Protein 6THO (pdb70)

Foldseek 3Di:
DPDPCPDDDAADWDFCPDPVNVVLQVQFLQFQQQVQLVVLAAAQPAPQRQLLNQLQSFCVSLVPDADDDVVDPPDGGDDSVCLCVQVQLVVLPNPVRSRPHNDAQVNSQSNNCSSVWDKDGDQLVNDDLVCVLVVQSVQSNDGQKWKKFWFFVVLNPDDGGIGIFTWRGARVVQQWIWTCGSNVVGGGIITGHSVSSSVGQQDADPVVRTGTTMMMIGGD/DLPADDFDVLWDFCPDPVNVVLQVQFPQFQQVVQLVVLAAAQPAPLRQLVNQLQSFCVSLVQDADDDPVDPPDGGDDSVCLCVDDQLCVLPHPVCSRPPNDAQVSSQSNSCSSPWDKDGDQLVNDDLVCVLVVQSVQSNDGQKWKKWWFFVVLQPDDTGIGIFTWGGARVVQQWIWTCGSNSRHGGIITHHSVSRSVRQQDQDPVVSTGTGMMMIGGPD

Sequence (439 aa):
GPHMQTLTLSPNLIGFFFNNNSSSNEEGEEKLLLLTSRRSREEDFFPLSMMQFVTQVVNQAYYCGVASIIIMVLNSLGINNAPEETTAQQYSPYRRVVFTQDNFFSSNEKTTKKAVIAPEEEVVARRQQGMTLDELGRLIASYGVKKVVKVNNHASDTNIEDFRKQVAENLKQDGNFVIVNYLRRKKKEIGQERRGGHISPLAAYNEQQTDRFLIMMDVSRYKKYPPVWVVKKTTTDLWKKKAMNTVDSVSQQKTRGFVVFVSKTHMMMQQTTLTLSSPNLIGFFNNSNNNEEGEKKLLLTSRSREEDFFPPLSMQFVVTQVVNQQQAYYCGVASIIIMVLNSLGIINAPEETTAAQQYYSSPYYRVFTQDNFFFFSSNNEKKTKAVIAPPEVVAARRQQGMTLDELGRRLIASYGVKVKVNHASSDTNIEEDFRKKQVAENLKQDDGNFVIVNYLRRKEIGQEERRGGHISPLAAYNEQTDRFLIMDVSRYKKYYPPVWVVKKKTTDLWKKAMNNTVDSSVSQQKTRGFVVFVSKTQ

Solvent-accessible surface area: 18349 Å² total; per-residue (Å²): 119,111,140,143,100,136,144,98,149,100,43,75,46,30,22,1,53,50,125,63,0,20,106,4,2,39,70,0,151,0,25,54,0,0,3,16,0,3,6,8,1,26,31,3,73,24,94,19,19,14,1,0,0,0,0,5,0,1,0,9,3,7,18,19,120,10,23,106,25,99,99,18,57,102,34,108,13,3,32,20,142,19,0,10,69,35,119,143,0,75,80,26,14,25,31,112,38,0,45,167,90,12,18,9,4,42,31,0,2,127,0,1,46,20,47,59,10,136,44,123,48,13,13,1,76,114,38,60,33,108,47,0,66,136,60,0,11,94,8,0,103,74,104,42,27,4,0,0,0,6,1,35,10,118,35,0,52,10,103,159,35,44,8,3,0,0,0,0,0,17,1,76,166,45,39,14,0,0,0,4,1,0,5,26,22,61,42,52,3,7,0,0,77,0,70,15,0,33,113,0,0,73,28,102,18,99,90,33,154,93,17,20,0,0,0,31,1,32,116,104,98,18,163,20,67,132,33,30,131,47,9,21,5,2,54,43,110,90,0,24,127,10,4,42,86,2,168,0,48,56,2,0,3,17,0,3,27,26,0,26,33,4,56,28,96,16,19,14,0,0,0,0,0,5,0,1,0,28,26,16,61,30,149,15,19,117,21,95,96,18,73,113,71,124,23,3,32,17,141,10,0,17,74,50,127,136,0,75,89,30,18,38,31,128,73,0,38,199,156,15,18,12,4,38,38,0,2,123,0,0,46,13,43,46,11,119,36,125,51,14,16,1,74,118,39,68,44,116,50,0,58,142,74,0,11,101,9,0,103,73,131,42,29,3,0,0,0,6,1,33,13,128,59,0,43,6,70,155,37,44,5,3,0,0,0,0,0,17,0,45,173,45,41,28,0,0,0,4,1,0,1,13,6,17,10,2,3,0,0,0,87,0,70,20,0,37,112,0,0,71,24,88,19,92,120,39,138,102,19,21,0,0,0,32,1,27,97,89,124

Organism: Nostoc sp. (strain PCC 7120 / SAG 25.82 / UTEX 2576) (NCBI:txid103690)

Nearest PDB structures (foldseek):
  6tjl-assembly1_B  TM=9.715E-01  e=7.873E-43  Nostoc sp. PCC 7120 = FACHB-418
  2bu3-assembly2_B  TM=1.000E+00  e=2.363E-41  Anabaena sp.
  2btw-assembly1_A  TM=9.848E-01  e=1.015E-40  Nostoc sp. PCC 7120 = FACHB-418
  2btw-assembly2_B  TM=9.851E-01  e=2.105E-40  Nostoc sp. PCC 7120 = FACHB-418
  2bu3-assembly1_A  TM=9.839E-01  e=5.296E-38  Anabaena sp.

Structure (mmCIF, N/CA/C/O backbone):
data_6THO
#
_entry.id   6THO
#
_cell.length_a   49.283
_cell.length_b   57.956
_cell.length_c   139.470
_cell.angle_alpha   90.000
_cell.angle_beta   90.000
_cell.angle_gamma   90.000
#
_symmetry.space_group_name_H-M   'P 21 21 21'
#
loop_
_entity.id
_entity.type
_entity.pdbx_description
1 polymer 'Alr0975 protein'
2 non-polymer 'OXIDIZED GLUTATHIONE DISULFIDE'
3 non-polymer 'CALCIUM ION'
4 water water
#
loop_
_atom_site.group_PDB
_atom_site.id
_atom_site.type_symbol
_atom_site.label_atom_id
_atom_site.label_alt_id
_atom_site.label_comp_id
_atom_site.label_asym_id
_atom_site.label_entity_id
_atom_site.label_seq_id
_atom_site.pdbx_PDB_ins_code
_atom_site.Cartn_x
_atom_site.Cartn_y
_atom_site.Cartn_z
_atom_site.occupancy
_atom_site.B_iso_or_equiv
_atom_site.auth_seq_id
_atom_site.auth_comp_id
_atom_site.auth_asym_id
_atom_site.auth_atom_id
_atom_site.pdbx_PDB_model_num
ATOM 1 N N . GLY A 1 1 ? -7.81101 3.43993 61.72984 1.000 46.75949 -2 GLY A N 1
ATOM 2 C CA . GLY A 1 1 ? -6.57095 2.85799 61.13147 1.000 43.86096 -2 GLY A CA 1
ATOM 3 C C . GLY A 1 1 ? -5.64274 2.23954 62.15822 1.000 40.30281 -2 GLY A C 1
ATOM 4 O O . GLY A 1 1 ? -5.65618 2.63235 63.32444 1.000 41.59058 -2 GLY A O 1
ATOM 10 N N . PRO A 1 2 ? -4.82401 1.26331 61.73248 1.000 34.89541 -1 PRO A N 1
ATOM 11 C CA . PRO A 1 2 ? -4.77769 0.73530 60.36016 1.000 31.01561 -1 PRO A CA 1
ATOM 12 C C . PRO A 1 2 ? -5.98794 -0.12313 59.97898 1.000 27.10980 -1 PRO A C 1
ATOM 13 O O . PRO A 1 2 ? -6.63618 -0.73159 60.82903 1.000 27.74107 -1 PRO A O 1
ATOM 24 N N . HIS A 1 3 ? -6.29743 -0.11924 58.68598 1.000 22.71555 0 HIS A N 1
ATOM 25 C CA . HIS A 1 3 ? -7.39307 -0.91368 58.14321 1.000 19.00978 0 HIS A CA 1
ATOM 26 C C . HIS A 1 3 ? -7.19239 -2.38728 58.48386 1.000 17.81750 0 HIS A C 1
ATOM 27 O O . HIS A 1 3 ? -6.13222 -2.96732 58.21014 1.000 16.95625 0 HIS A O 1
ATOM 41 N N . MET A 1 4 ? -8.21531 -2.98513 59.10713 1.000 17.71902 1 MET A N 1
ATOM 42 C CA . MET A 1 4 ? -8.16365 -4.37651 59.54763 1.000 17.56230 1 MET A CA 1
ATOM 43 C C . MET A 1 4 ? -8.66663 -5.35895 58.49281 1.000 17.02302 1 MET A C 1
ATOM 44 O O . MET A 1 4 ? -8.52383 -6.57569 58.67685 1.000 16.91691 1 MET A O 1
ATOM 58 N N . GLN A 1 5 ? -9.25306 -4.86707 57.40345 1.000 14.55331 2 GLN A N 1
ATOM 59 C CA . GLN A 1 5 ? -9.58561 -5.69357 56.23993 1.000 14.06667 2 GLN A CA 1
ATOM 60 C C . GLN A 1 5 ? -10.41728 -6.92342 56.60835 1.000 12.04846 2 GLN A C 1
ATOM 61 O O . GLN A 1 5 ? -10.10520 -8.04976 56.21633 1.000 13.19476 2 GLN A O 1
ATOM 75 N N . THR A 1 6 ? -11.50752 -6.70435 57.34176 1.000 12.53584 3 THR A N 1
ATOM 76 C CA . THR A 1 6 ? -12.25531 -7.84158 57.86671 1.000 12.81142 3 THR A CA 1
ATOM 77 C C . THR A 1 6 ? -12.86763 -8.67589 56.74107 1.000 12.03382 3 THR A C 1
ATOM 78 O O . THR A 1 6 ? -12.79123 -9.91660 56.75353 1.000 12.54527 3 THR A O 1
ATOM 89 N N . LEU A 1 7 ? -13.49798 -8.01774 55.76964 1.000 12.42475 4 LEU A N 1
ATOM 90 C CA . LEU A 1 7 ? -14.07292 -8.68768 54.60751 1.000 13.19296 4 LEU A CA 1
ATOM 91 C C . LEU A 1 7 ? -13.13876 -8.49490 53.42000 1.000 13.85551 4 LEU A C 1
ATOM 92 O O . LEU A 1 7 ? -12.86543 -7.35496 53.02736 1.000 14.86239 4 LEU A O 1
ATOM 108 N N . THR A 1 8 ? -12.65531 -9.59932 52.84731 1.000 13.60093 5 THR A N 1
ATOM 109 C CA . THR A 1 8 ? -11.84440 -9.57680 51.63419 1.000 15.98444 5 THR A CA 1
ATOM 110 C C . THR A 1 8 ? -12.46832 -10.54956 50.64912 1.000 18.02775 5 THR A C 1
ATOM 111 O O . THR A 1 8 ? -13.07463 -11.55002 51.04820 1.000 20.37962 5 THR A O 1
ATOM 122 N N . LEU A 1 9 ? -12.34590 -10.23046 49.36369 1.000 16.44692 6 LEU A N 1
ATOM 123 C CA . LEU A 1 9 ? -13.01336 -10.99002 48.31979 1.000 18.28411 6 LEU A CA 1
ATOM 124 C C . LEU A 1 9 ? -12.01633 -11.39745 47.25057 1.000 20.22452 6 LEU A C 1
ATOM 125 O O . LEU A 1 9 ? -11.02390 -10.70739 47.00836 1.000 21.06292 6 LEU A O 1
ATOM 141 N N . SER A 1 10 ? -12.29261 -12.52543 46.60400 1.000 22.24825 7 SER A N 1
ATOM 142 C CA . SER A 1 10 ? -11.51681 -12.92000 45.44003 1.000 24.75222 7 SER A CA 1
ATOM 143 C C . SER A 1 10 ? -12.44192 -13.10188 44.24393 1.000 23.68419 7 SER A C 1
ATOM 144 O O . SER A 1 10 ? -13.57422 -13.57224 44.40226 1.000 22.90552 7 SER A O 1
ATOM 152 N N . PRO A 1 11 ? -11.99002 -12.74432 43.04310 1.000 22.92983 8 PRO A N 1
ATOM 153 C CA . PRO A 1 11 ? -12.88284 -12.78674 41.87722 1.000 23.03999 8 PRO A CA 1
ATOM 154 C C . PRO A 1 11 ? -13.32991 -14.20373 41.55150 1.000 22.57075 8 PRO A C 1
ATOM 155 O O . PRO A 1 11 ? -12.56394 -15.16258 41.68335 1.000 23.33468 8 PRO A O 1
ATOM 166 N N . ASN A 1 12 ? -14.58014 -14.32216 41.10275 1.000 20.38237 9 ASN A N 1
ATOM 167 C CA . ASN A 1 12 ? -15.16820 -15.59773 40.71774 1.000 20.48285 9 ASN A CA 1
ATOM 168 C C . ASN A 1 12 ? -15.43599 -15.60925 39.21653 1.000 16.69856 9 ASN A C 1
ATOM 169 O O . ASN A 1 12 ? -16.23516 -14.80666 38.71688 1.000 16.20369 9 ASN A O 1
ATOM 180 N N . LEU A 1 13 ? -14.78714 -16.52977 38.50639 1.000 13.73478 10 LEU A N 1
ATOM 181 C CA . LEU A 1 13 ? -14.95059 -16.68684 37.06794 1.000 12.62242 10 LEU A CA 1
ATOM 182 C C . LEU A 1 13 ? -15.77983 -17.93016 36.78119 1.000 13.38964 10 LEU A C 1
ATOM 183 O O . LEU A 1 13 ? -15.71858 -18.90450 37.52536 1.000 16.99566 10 LEU A O 1
ATOM 199 N N . ILE A 1 14 ? -16.54056 -17.90293 35.68885 1.000 11.55550 11 ILE A N 1
ATOM 200 C CA . ILE A 1 14 ? -17.30301 -19.05891 35.21866 1.000 10.58531 11 ILE A CA 1
ATOM 201 C C . ILE A 1 14 ? -16.75058 -19.45609 33.85486 1.000 10.16436 11 ILE A C 1
ATOM 202 O O . ILE A 1 14 ? -16.74969 -18.65641 32.91373 1.000 10.31452 11 ILE A O 1
ATOM 218 N N . GLY A 1 15 ? -16.28686 -20.68950 33.73575 1.000 11.32779 12 GLY A N 1
ATOM 219 C CA . GLY A 1 15 ? -15.71245 -21.12276 32.48148 1.000 11.54862 12 GLY A CA 1
ATOM 220 C C . GLY A 1 15 ? -16.76531 -21.31207 31.40414 1.000 10.74548 12 GLY A C 1
ATOM 221 O O . GLY A 1 15 ? -17.87693 -21.76737 31.65393 1.000 11.57333 12 GLY A O 1
ATOM 225 N N A PHE A 1 16 ? -16.35955 -21.05698 30.15280 0.372 8.68276 13 PHE A N 1
ATOM 226 N N B PHE A 1 16 ? -16.42877 -20.85737 30.19874 0.250 10.89874 13 PHE A N 1
ATOM 227 N N C PHE A 1 16 ? -16.37390 -20.99368 30.17245 0.378 10.37549 13 PHE A N 1
ATOM 228 C CA A PHE A 1 16 ? -17.26842 -21.07193 28.99618 0.372 7.57434 13 PHE A CA 1
ATOM 229 C CA B PHE A 1 16 ? -17.14228 -21.33736 29.02654 0.250 12.11582 13 PHE A CA 1
ATOM 230 C CA C PHE A 1 16 ? -17.27652 -21.14925 29.03663 0.378 11.05658 13 PHE A CA 1
ATOM 231 C C A PHE A 1 16 ? -17.83911 -22.45436 28.69114 0.372 7.00183 13 PHE A C 1
ATOM 232 C C B PHE A 1 16 ? -17.19049 -22.85263 29.05939 0.250 12.86252 13 PHE A C 1
ATOM 233 C C C PHE A 1 16 ? -17.71493 -22.59752 28.85712 0.378 12.30643 13 PHE A C 1
ATOM 234 O O A PHE A 1 16 ? -18.96265 -22.54847 28.18558 0.372 7.65780 13 PHE A O 1
ATOM 235 O O B PHE A 1 16 ? -18.13233 -23.46248 28.54448 0.250 12.37258 13 PHE A O 1
ATOM 236 O O C PHE A 1 16 ? -18.86797 -22.85876 28.49760 0.378 12.73457 13 PHE A O 1
ATOM 285 N N A ASN A 1 17 ? -17.10431 -23.52235 28.99276 0.372 6.78717 14 ASN A N 1
ATOM 286 N N B ASN A 1 17 ? -16.20537 -23.46351 29.71770 0.250 13.44920 14 ASN A N 1
ATOM 287 N N C ASN A 1 17 ? -16.81429 -23.55051 29.10305 0.378 13.29816 14 ASN A N 1
ATOM 288 C CA A ASN A 1 17 ? -17.53780 -24.88700 28.73872 0.372 7.92377 14 ASN A CA 1
ATOM 289 C CA B ASN A 1 17 ? -16.05807 -24.90345 29.81529 0.250 14.20985 14 ASN A CA 1
ATOM 290 C CA C ASN A 1 17 ? -17.09880 -24.96928 28.93182 0.378 12.87222 14 ASN A CA 1
ATOM 291 C C A ASN A 1 17 ? -18.16358 -25.55895 29.95315 0.372 8.09119 14 ASN A C 1
ATOM 292 C C B ASN A 1 17 ? -16.93831 -25.53984 30.87931 0.250 15.12541 14 ASN A C 1
ATOM 293 C C C ASN A 1 17 ? -17.69709 -25.61432 30.18041 0.378 12.70225 14 ASN A C 1
ATOM 294 O O A ASN A 1 17 ? -18.62375 -26.69845 29.83314 0.372 8.88470 14 ASN A O 1
ATOM 295 O O B ASN A 1 17 ? -16.52180 -26.51942 31.50371 0.250 16.62782 14 ASN A O 1
ATOM 296 O O C ASN A 1 17 ? -17.61717 -26.83835 30.32782 0.378 14.40209 14 ASN A O 1
ATOM 327 N N A SER A 1 18 ? -18.20272 -24.89994 31.10955 0.372 10.07477 15 SER A N 1
ATOM 328 N N B SER A 1 18 ? -18.14109 -25.01660 31.10528 0.250 14.37080 15 SER A N 1
ATOM 329 N N C SER A 1 18 ? -18.26112 -24.82852 31.08975 0.378 12.99284 15 SER A N 1
ATOM 330 C CA A SER A 1 18 ? -18.98191 -25.44008 32.21426 0.372 11.62531 15 SER A CA 1
ATOM 331 C CA B SER A 1 18 ? -18.96993 -25.53940 32.18446 0.250 14.20449 15 SER A CA 1
ATOM 332 C CA C SER A 1 18 ? -19.01822 -25.35973 32.21310 0.378 12.95842 15 SER A CA 1
ATOM 333 C C A SER A 1 18 ? -20.47366 -25.34649 31.89641 0.372 11.98157 15 SER A C 1
ATOM 334 C C B SER A 1 18 ? -20.45002 -25.39691 31.85890 0.250 13.70423 15 SER A C 1
ATOM 335 C C C SER A 1 18 ? -20.49973 -25.36373 31.86316 0.378 12.84449 15 SER A C 1
ATOM 336 O O A SER A 1 18 ? -20.90757 -24.55215 31.06150 0.372 12.38432 15 SER A O 1
ATOM 337 O O B SER A 1 18 ? -20.84557 -24.61718 30.99169 0.250 13.89954 15 SER A O 1
ATOM 338 O O C SER A 1 18 ? -20.94747 -24.64772 30.96747 0.378 13.42535 15 SER A O 1
ATOM 360 N N . ASN A 1 19 ? -21.26829 -26.16670 32.58662 1.000 14.02580 16 ASN A N 1
ATOM 361 C CA . ASN A 1 19 ? -22.71062 -26.11741 32.37955 1.000 15.64293 16 ASN A CA 1
ATOM 362 C C . ASN A 1 19 ? -23.25670 -24.70965 32.58574 1.000 13.85982 16 ASN A C 1
ATOM 363 O O . ASN A 1 19 ? -24.05875 -24.21777 31.78296 1.000 15.20575 16 ASN A O 1
ATOM 374 N N . GLU A 1 20 ? -22.82212 -24.03565 33.64618 1.000 13.54057 17 GLU A N 1
ATOM 375 C CA A GLU A 1 20 ? -23.27667 -22.66670 33.86748 0.612 13.69022 17 GLU A CA 1
ATOM 376 C CA B GLU A 1 20 ? -23.27182 -22.66644 33.87044 0.388 14.16972 17 GLU A CA 1
ATOM 377 C C . GLU A 1 20 ? -22.79370 -21.74346 32.75667 1.000 12.72781 17 GLU A C 1
ATOM 378 O O . GLU A 1 20 ? -23.54886 -20.88529 32.28207 1.000 12.99410 17 GLU A O 1
ATOM 401 N N . GLY A 1 21 ? -21.53449 -21.90026 32.33065 1.000 12.39160 18 GLY A N 1
ATOM 402 C CA . GLY A 1 21 ? -20.99392 -21.03401 31.29283 1.000 13.69475 18 GLY A CA 1
ATOM 403 C C . GLY A 1 21 ? -21.72117 -21.19012 29.97111 1.000 15.25525 18 GLY A C 1
ATOM 404 O O . GLY A 1 21 ? -21.92898 -20.21394 29.24552 1.000 16.22619 18 GLY A O 1
ATOM 408 N N . GLU A 1 22 ? -22.09459 -22.42118 29.62702 1.000 17.12652 19 GLU A N 1
ATOM 409 C CA A GLU A 1 22 ? -22.91630 -22.63804 28.44153 0.706 19.38769 19 GLU A CA 1
ATOM 410 C CA B GLU A 1 22 ? -22.91740 -22.64186 28.44223 0.294 22.00766 19 GLU A CA 1
ATOM 411 C C . GLU A 1 22 ? -24.24703 -21.90981 28.57162 1.000 19.45679 19 GLU A C 1
ATOM 412 O O . GLU A 1 22 ? -24.68419 -21.22097 27.64153 1.000 20.34357 19 GLU A O 1
ATOM 433 N N . LYS A 1 23 ? -24.89491 -22.03591 29.73910 1.000 17.24317 20 LYS A N 1
ATOM 434 C CA . LYS A 1 23 ? -26.17392 -21.37142 29.98087 1.000 16.51053 20 LYS A CA 1
ATOM 435 C C . LYS A 1 23 ? -26.04593 -19.85473 29.85498 1.000 14.06418 20 LYS A C 1
ATOM 436 O O . LYS A 1 23 ? -26.95027 -19.18813 29.34527 1.000 14.44648 20 LYS A O 1
ATOM 455 N N . LEU A 1 24 ? -24.92604 -19.28241 30.29949 1.000 11.56866 21 LEU A N 1
ATOM 456 C CA . LEU A 1 24 ? -24.77456 -17.83273 30.19857 1.000 10.92197 21 LEU A CA 1
ATOM 457 C C . LEU A 1 24 ? -24.75561 -17.35974 28.74434 1.000 9.77867 21 LEU A C 1
ATOM 458 O O . LEU A 1 24 ? -25.22461 -16.25121 28.44431 1.000 10.53531 21 LEU A O 1
ATOM 474 N N . LEU A 1 25 ? -24.21560 -18.16581 27.81724 1.000 9.65005 22 LEU A N 1
ATOM 475 C CA . LEU A 1 25 ? -24.27439 -17.77973 26.41080 1.000 10.11700 22 LEU A CA 1
ATOM 476 C C . LEU A 1 25 ? -25.70776 -17.85409 25.90756 1.000 11.00713 22 LEU A C 1
ATOM 477 O O . LEU A 1 25 ? -26.16708 -16.96353 25.18210 1.000 11.17557 22 LEU A O 1
ATOM 493 N N . LEU A 1 26 ? -26.42920 -18.91747 26.29703 1.000 12.36976 23 LEU A N 1
ATOM 494 C CA A LEU A 1 26 ? -27.78197 -19.16329 25.80463 0.498 14.06347 23 LEU A CA 1
ATOM 495 C CA B LEU A 1 26 ? -27.77120 -19.14108 25.76520 0.502 13.88748 23 LEU A CA 1
ATOM 496 C C . LEU A 1 26 ? -28.78282 -18.14592 26.33301 1.000 13.77957 23 LEU A C 1
ATOM 497 O O . LEU A 1 26 ? -29.79340 -17.86450 25.67270 1.000 15.78848 23 LEU A O 1
ATOM 528 N N . THR A 1 27 ? -28.54154 -17.60793 27.52921 1.000 13.13668 24 THR A N 1
ATOM 529 C CA . THR A 1 27 ? -29.44204 -16.62785 28.12056 1.000 13.92826 24 THR A CA 1
ATOM 530 C C . THR A 1 27 ? -28.98265 -15.19159 27.90107 1.000 13.68260 24 THR A C 1
ATOM 531 O O . THR A 1 27 ? -29.67296 -14.26489 28.33460 1.000 15.20569 24 THR A O 1
ATOM 542 N N . SER A 1 28 ? -27.84926 -14.98782 27.23217 1.000 12.21726 25 SER A N 1
ATOM 543 C CA . SER A 1 28 ? -27.40128 -13.64846 26.87289 1.000 10.61694 25 SER A CA 1
ATOM 544 C C . SER A 1 28 ? -28.24956 -13.09374 25.73884 1.000 12.28621 25 SER A C 1
ATOM 545 O O . SER A 1 28 ? -28.59702 -13.81282 24.80410 1.000 13.68897 25 SER A O 1
ATOM 553 N N A ARG A 1 29 ? -28.57083 -11.80941 25.79124 0.575 12.39675 26 ARG A N 1
ATOM 554 N N B ARG A 1 29 ? -28.56094 -11.79386 25.83399 0.425 12.25108 26 ARG A N 1
ATOM 555 C CA A ARG A 1 29 ? -29.16784 -11.15964 24.62875 0.575 13.62059 26 ARG A CA 1
ATOM 556 C CA B ARG A 1 29 ? -29.20921 -11.02779 24.77606 0.425 13.29051 26 ARG A CA 1
ATOM 557 C C A ARG A 1 29 ? -28.24964 -10.05954 24.10404 0.575 11.46104 26 ARG A C 1
ATOM 558 C C B ARG A 1 29 ? -28.23092 -10.10621 24.05219 0.425 11.64726 26 ARG A C 1
ATOM 559 O O A ARG A 1 29 ? -28.69263 -9.09066 23.48048 0.575 11.52040 26 ARG A O 1
ATOM 560 O O B ARG A 1 29 ? -28.64401 -9.29990 23.21181 0.425 11.87126 26 ARG A O 1
ATOM 601 N N . SER A 1 30 ? -26.93645 -10.23191 24.34144 1.000 10.35790 27 SER A N 1
ATOM 602 C CA . SER A 1 30 ? -25.88437 -9.34496 23.84229 1.000 10.52711 27 SER A CA 1
ATOM 603 C C . SER A 1 30 ? -24.73135 -10.25480 23.41428 1.000 9.51608 27 SER A C 1
ATOM 604 O O . SER A 1 30 ? -23.69114 -10.35344 24.06404 1.000 9.34374 27 SER A O 1
ATOM 612 N N . ARG A 1 31 ? -24.91001 -10.94038 22.27347 1.000 9.25646 28 ARG A N 1
ATOM 613 C CA . ARG A 1 31 ? -23.99797 -12.01606 21.89340 1.000 8.93730 28 ARG A CA 1
ATOM 614 C C . ARG A 1 31 ? -23.79978 -12.10695 20.38628 1.000 9.45402 28 ARG A C 1
ATOM 615 O O . ARG A 1 31 ? -23.31684 -13.13588 19.90152 1.000 9.87218 28 ARG A O 1
ATOM 636 N N . GLU A 1 32 ? -24.15110 -11.06985 19.63058 1.000 10.72421 29 GLU A N 1
ATOM 637 C CA A GLU A 1 32 ? -23.98485 -11.13076 18.18204 0.747 11.16811 29 GLU A CA 1
ATOM 638 C CA B GLU A 1 32 ? -23.98453 -11.13450 18.18288 0.253 12.05021 29 GLU A CA 1
ATOM 639 C C . GLU A 1 32 ? -22.53066 -11.37692 17.80358 1.000 10.48973 29 GLU A C 1
ATOM 640 O O . GLU A 1 32 ? -22.24047 -12.11372 16.85414 1.000 11.81259 29 GLU A O 1
ATOM 663 N N . ASP A 1 33 ? -21.59623 -10.77518 18.54204 1.000 8.90080 30 ASP A N 1
ATOM 664 C CA . ASP A 1 33 ? -20.18877 -10.87937 18.16705 1.000 7.70317 30 ASP A CA 1
ATOM 665 C C . ASP A 1 33 ? -19.61743 -12.26782 18.42684 1.000 7.50071 30 ASP A C 1
ATOM 666 O O . ASP A 1 33 ? -18.57674 -12.62116 17.85442 1.000 7.77480 30 ASP A O 1
ATOM 675 N N . PHE A 1 34 ? -20.27493 -13.06490 19.27969 1.000 7.48098 31 PHE A N 1
ATOM 676 C CA . PHE A 1 34 ? -19.74163 -14.37809 19.61302 1.000 7.37892 31 PHE A CA 1
ATOM 677 C C . PHE A 1 34 ? -19.57970 -15.22855 18.35571 1.000 7.61820 31 PHE A C 1
ATOM 678 O O . PHE A 1 34 ? -18.57806 -15.93730 18.18609 1.000 8.16686 31 PHE A O 1
ATOM 695 N N . PHE A 1 35 ? -20.57559 -15.20026 17.47643 1.000 7.61987 32 PHE A N 1
ATOM 696 C CA . PHE A 1 35 ? -20.56506 -16.12839 16.34794 1.000 7.51962 32 PHE A CA 1
ATOM 697 C C . PHE A 1 35 ? -19.40106 -15.87257 15.41134 1.000 7.31419 32 PHE A C 1
ATOM 698 O O . PHE A 1 35 ? -18.60585 -16.80146 15.18288 1.000 7.42587 32 PHE A O 1
ATOM 715 N N . PRO A 1 36 ? -19.19581 -14.65852 14.88489 1.000 7.81959 33 PRO A N 1
ATOM 716 C CA . PRO A 1 36 ? -18.02079 -14.44152 14.02742 1.000 8.52061 33 PRO A CA 1
ATOM 717 C C . PRO A 1 36 ? -16.70144 -14.61830 14.76591 1.000 7.11113 33 PRO A C 1
ATOM 718 O O . PRO A 1 36 ? -15.74690 -15.15152 14.18699 1.000 8.30024 33 PRO A O 1
ATOM 729 N N . LEU A 1 37 ? -16.60962 -14.18559 16.03027 1.000 6.74491 34 LEU A N 1
ATOM 730 C CA . LEU A 1 37 ? -15.34155 -14.35310 16.73575 1.000 5.87659 34 LEU A CA 1
ATOM 731 C C . LEU A 1 37 ? -15.01667 -15.82691 16.91937 1.000 7.10265 34 LEU A C 1
ATOM 732 O O . LEU A 1 37 ? -13.85287 -16.23320 16.79923 1.000 7.38417 34 LEU A O 1
ATOM 748 N N . SER A 1 38 ? -16.02787 -16.63886 17.25051 1.000 6.67673 35 SER A N 1
ATOM 749 C CA . SER A 1 38 ? -15.79971 -18.06197 17.45057 1.000 6.90406 35 SER A CA 1
ATOM 750 C C . SER A 1 38 ? -15.25488 -18.70120 16.18301 1.000 6.81761 35 SER A C 1
ATOM 751 O O . SER A 1 38 ? -14.41280 -19.60533 16.23835 1.000 8.34707 35 SER A O 1
ATOM 759 N N . MET A 1 39 ? -15.71184 -18.22879 15.01876 1.000 6.88699 36 MET A N 1
ATOM 760 C CA A MET A 1 39 ? -15.24581 -18.75298 13.74136 0.722 6.15760 36 MET A CA 1
ATOM 761 C CA B MET A 1 39 ? -15.23766 -18.79673 13.76353 0.278 7.02316 36 MET A CA 1
ATOM 762 C C . MET A 1 39 ? -13.77517 -18.46764 13.50309 1.000 6.38181 36 MET A C 1
ATOM 763 O O . MET A 1 39 ? -13.13012 -19.18319 12.72029 1.000 7.05754 36 MET A O 1
ATOM 790 N N . GLN A 1 40 ? -13.23998 -17.43264 14.15732 1.000 5.91918 37 GLN A N 1
ATOM 791 C CA . GLN A 1 40 ? -11.88919 -16.95067 13.91783 1.000 6.11026 37 GLN A CA 1
ATOM 792 C C . GLN A 1 40 ? -10.92689 -17.24290 15.06569 1.000 5.43898 37 GLN A C 1
ATOM 793 O O . GLN A 1 40 ? -9.75665 -16.85319 14.98445 1.000 6.37512 37 GLN A O 1
ATOM 807 N N . PHE A 1 41 ? -11.39087 -17.87933 16.14366 1.000 5.27683 38 PHE A N 1
ATOM 808 C CA . PHE A 1 41 ? -10.61342 -18.01307 17.37395 1.000 5.38017 38 PHE A CA 1
ATOM 809 C C . PHE A 1 41 ? -9.29911 -18.72244 17.06894 1.000 5.31731 38 PHE A C 1
ATOM 810 O O . PHE A 1 41 ? -9.26518 -19.72425 16.34186 1.000 5.51998 38 PHE A O 1
ATOM 827 N N . VAL A 1 42 ? -8.21017 -18.18592 17.62282 1.000 5.83659 39 VAL A N 1
ATOM 828 C CA . VAL A 1 42 ? -6.86907 -18.70205 17.39232 1.000 5.96982 39 VAL A CA 1
ATOM 829 C C . VAL A 1 42 ? -6.12167 -18.70312 18.71798 1.000 6.04529 39 VAL A C 1
ATOM 830 O O . VAL A 1 42 ? -6.45117 -17.96639 19.64740 1.000 6.81051 39 VAL A O 1
ATOM 843 N N . THR A 1 43 ? -5.08036 -19.54233 18.78613 1.000 5.47510 40 THR A N 1
ATOM 844 C CA . THR A 1 43 ? -4.11240 -19.50186 19.87513 1.000 5.51223 40 THR A CA 1
ATOM 845 C C . THR A 1 43 ? -3.01400 -18.50145 19.54030 1.000 5.22266 40 THR A C 1
ATOM 846 O O . THR A 1 43 ? -2.42822 -18.55570 18.45475 1.000 5.92678 40 THR A O 1
ATOM 857 N N . GLN A 1 44 ? -2.69276 -17.61420 20.48607 1.000 5.62872 41 GLN A N 1
ATOM 858 C CA . GLN A 1 44 ? -1.52177 -16.76399 20.29335 1.000 5.55765 41 GLN A CA 1
ATOM 859 C C . GLN A 1 44 ? -0.31307 -17.65268 19.98187 1.000 5.87820 41 GLN A C 1
ATOM 860 O O . GLN A 1 44 ? -0.13258 -18.69784 20.59410 1.000 6.82076 41 GLN A O 1
ATOM 874 N N . VAL A 1 45 ? 0.52782 -17.23212 19.02847 1.000 6.69133 42 VAL A N 1
ATOM 875 C CA A VAL A 1 45 ? 1.59629 -18.10924 18.52668 0.547 7.34581 42 VAL A CA 1
ATOM 876 C CA B VAL A 1 45 ? 1.58404 -18.11460 18.53586 0.453 7.47078 42 VAL A CA 1
ATOM 877 C C . VAL A 1 45 ? 2.77131 -18.18994 19.48769 1.000 7.93086 42 VAL A C 1
ATOM 878 O O . VAL A 1 45 ? 3.56938 -19.13256 19.40532 1.000 8.91361 42 VAL A O 1
ATOM 903 N N . ASN A 1 46 ? 2.91415 -17.22114 20.37909 1.000 7.46056 43 ASN A N 1
ATOM 904 C CA . ASN A 1 46 ? 3.93197 -17.24673 21.42150 1.000 7.83809 43 ASN A CA 1
ATOM 905 C C . ASN A 1 46 ? 3.30832 -16.54943 22.61960 1.000 8.07130 43 ASN A C 1
ATOM 906 O O . ASN A 1 46 ? 2.19238 -16.02448 22.54111 1.000 7.76245 43 ASN A O 1
ATOM 917 N N . GLN A 1 47 ? 4.01413 -16.58537 23.74642 1.000 8.26225 44 GLN A N 1
ATOM 918 C CA . GLN A 1 47 ? 3.44123 -16.11031 25.00074 1.000 8.89398 44 GLN A CA 1
ATOM 919 C C . GLN A 1 47 ? 3.38807 -14.58804 25.10597 1.000 8.15966 44 GLN A C 1
ATOM 920 O O . GLN A 1 47 ? 2.94248 -14.07284 26.13256 1.000 11.05774 44 GLN A O 1
ATOM 934 N N . ALA A 1 48 ? 3.78801 -13.87071 24.05390 1.000 8.00432 45 ALA A N 1
ATOM 935 C CA . ALA A 1 48 ? 3.72692 -12.41992 24.01897 1.000 8.06710 45 ALA A CA 1
ATOM 936 C C . ALA A 1 48 ? 2.76816 -11.88687 22.96388 1.000 7.25314 45 ALA A C 1
ATOM 937 O O . ALA A 1 48 ? 2.58634 -10.66831 22.88190 1.000 8.37726 45 ALA A O 1
ATOM 944 N N . TYR A 1 49 ? 2.13094 -12.74927 22.16940 1.000 6.85410 46 TYR A N 1
ATOM 945 C CA A TYR A 1 49 ? 1.42069 -12.32189 20.96936 0.504 6.62958 46 TYR A CA 1
ATOM 946 C CA B TYR A 1 49 ? 1.42047 -12.32278 20.96859 0.496 6.48240 46 TYR A CA 1
ATOM 947 C C . TYR A 1 49 ? -0.08982 -12.20982 21.17347 1.000 5.85587 46 TYR A C 1
ATOM 948 O O . TYR A 1 49 ? -0.83868 -12.14478 20.18601 1.000 6.42908 46 TYR A O 1
ATOM 981 N N . CYS A 1 50 ? -0.55597 -12.12831 22.42751 1.000 6.36114 47 CYS A N 1
ATOM 982 C CA . CYS A 1 50 ? -1.99523 -12.04610 22.66729 1.000 5.60721 47 CYS A CA 1
ATOM 983 C C . CYS A 1 50 ? -2.65624 -10.91491 21.87792 1.000 5.30737 47 CYS A C 1
ATOM 984 O O . CYS A 1 50 ? -3.76802 -11.08568 21.37275 1.000 6.14001 47 CYS A O 1
ATOM 991 N N . GLY A 1 51 ? -2.01113 -9.74660 21.77311 1.000 5.98737 48 GLY A N 1
ATOM 992 C CA . GLY A 1 51 ? -2.63220 -8.65547 21.04024 1.000 6.12728 48 GLY A CA 1
ATOM 993 C C . GLY A 1 51 ? -2.73617 -8.93026 19.55453 1.000 5.82779 48 GLY A C 1
ATOM 994 O O . GLY A 1 51 ? -3.70827 -8.51642 18.90899 1.000 5.89661 48 GLY A O 1
ATOM 998 N N . VAL A 1 52 ? -1.72018 -9.58435 18.97815 1.000 5.68043 49 VAL A N 1
ATOM 999 C CA . VAL A 1 52 ? -1.74470 -9.88440 17.55004 1.000 5.73690 49 VAL A CA 1
ATOM 1000 C C . VAL A 1 52 ? -2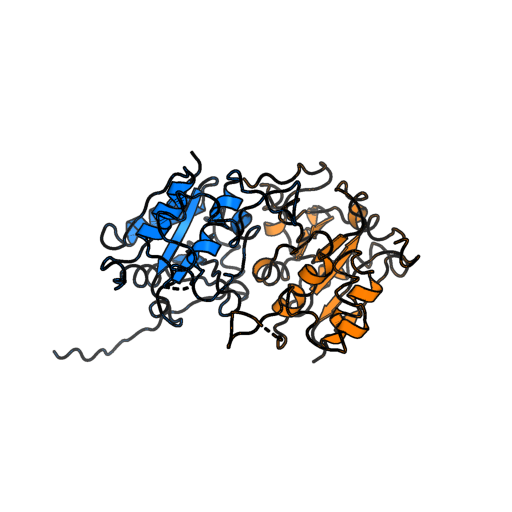.86502 -10.87420 17.23712 1.000 6.23769 49 VAL A C 1
ATOM 1001 O O . VAL A 1 52 ? -3.62956 -10.69974 16.28165 1.000 5.92016 49 VAL A O 1
ATOM 1014 N N . ALA A 1 53 ? -2.96357 -11.94279 18.03495 1.000 5.78168 50 ALA A N 1
ATOM 1015 C CA . ALA A 1 53 ? -4.05178 -12.90124 17.87793 1.000 5.79283 50 ALA A CA 1
ATOM 1016 C C . ALA A 1 53 ? -5.40922 -12.22321 17.98720 1.000 5.20113 50 ALA A C 1
ATOM 1017 O O . ALA A 1 53 ? -6.31746 -12.50470 17.19041 1.000 5.72017 50 ALA A O 1
ATOM 1024 N N . SER A 1 54 ? -5.54894 -11.31653 18.95413 1.000 5.46949 51 SER A N 1
ATOM 1025 C CA . SER A 1 54 ? -6.80637 -10.61404 19.13212 1.000 4.95401 51 SER A CA 1
ATOM 1026 C C . SER A 1 54 ? -7.14079 -9.76229 17.92139 1.000 5.15580 51 SER A C 1
ATOM 1027 O O . SER A 1 54 ? -8.28680 -9.73788 17.45460 1.000 5.84877 51 SER A O 1
ATOM 1035 N N . ILE A 1 55 ? -6.15407 -9.03092 17.41033 1.000 5.49527 52 ILE A N 1
ATOM 1036 C CA . ILE A 1 55 ? -6.38268 -8.16921 16.25938 1.000 5.82878 52 ILE A CA 1
ATOM 1037 C C . ILE A 1 55 ? -6.83248 -8.99844 15.06830 1.000 5.58929 52 ILE A C 1
ATOM 1038 O O . ILE A 1 55 ? -7.80027 -8.64446 14.38355 1.000 6.52280 52 ILE A O 1
ATOM 1054 N N . ILE A 1 56 ? -6.11318 -10.08872 14.75773 1.000 5.69091 53 ILE A N 1
ATOM 1055 C CA A ILE A 1 56 ? -6.45288 -10.82943 13.54219 0.256 6.57430 53 ILE A CA 1
ATOM 1056 C CA B ILE A 1 56 ? -6.46982 -10.79567 13.53225 0.744 6.93571 53 ILE A CA 1
ATOM 1057 C C . ILE A 1 56 ? -7.84079 -11.45769 13.65031 1.000 6.16091 53 ILE A C 1
ATOM 1058 O O . ILE A 1 56 ? -8.54964 -11.59616 12.65128 1.000 7.12390 53 ILE A O 1
ATOM 1089 N N . MET A 1 57 ? -8.24923 -11.87111 14.85411 1.000 6.46463 54 MET A N 1
ATOM 1090 C CA . MET A 1 57 ? -9.61326 -12.38409 15.01176 1.000 6.13152 54 MET A CA 1
ATOM 1091 C C . MET A 1 57 ? -10.62664 -11.32933 14.57490 1.000 6.31091 54 MET A C 1
ATOM 1092 O O . MET A 1 57 ? -11.60294 -11.63113 13.87907 1.000 7.17436 54 MET A O 1
ATOM 1106 N N . VAL A 1 58 ? -10.42500 -10.09056 15.03021 1.000 5.90539 55 VAL A N 1
ATOM 1107 C CA . VAL A 1 58 ? -11.34289 -8.99849 14.72073 1.000 6.42744 55 VAL A CA 1
ATOM 1108 C C . VAL A 1 58 ? -11.26313 -8.60513 13.25108 1.000 6.77470 55 VAL A C 1
ATOM 1109 O O . VAL A 1 58 ? -12.30232 -8.40123 12.61240 1.000 7.64972 55 VAL A O 1
ATOM 1122 N N . LEU A 1 59 ? -10.04689 -8.48119 12.68517 1.000 6.82633 56 LEU A N 1
ATOM 1123 C CA . LEU A 1 59 ? -9.94868 -8.10575 11.27301 1.000 7.18148 56 LEU A CA 1
ATOM 1124 C C . LEU A 1 59 ? -10.62101 -9.14549 10.38501 1.000 7.44133 56 LEU A C 1
ATOM 1125 O O . LEU A 1 59 ? -11.32009 -8.79845 9.42558 1.000 8.70273 56 LEU A O 1
ATOM 1141 N N . ASN A 1 60 ? -10.39472 -10.42932 10.66767 1.000 7.50720 57 ASN A N 1
ATOM 1142 C CA . ASN A 1 60 ? -11.04358 -11.46826 9.87011 1.000 7.12399 57 ASN A CA 1
ATOM 1143 C C . ASN A 1 60 ? -12.56039 -11.46373 10.07309 1.000 7.94104 57 ASN A C 1
ATOM 1144 O O . ASN A 1 60 ? -13.32267 -11.62488 9.11382 1.000 9.70172 57 ASN A O 1
ATOM 1155 N N . SER A 1 61 ? -13.01689 -11.21505 11.30353 1.000 7.72565 58 SER A N 1
ATOM 1156 C CA . SER A 1 61 ? -14.45383 -11.15306 11.55445 1.000 8.70986 58 SER A CA 1
ATOM 1157 C C . SER A 1 61 ? -15.11122 -9.98732 10.82316 1.000 9.05947 58 SER A C 1
ATOM 1158 O O . SER A 1 61 ? -16.29323 -10.06494 10.48116 1.000 11.20718 58 SER A O 1
ATOM 1166 N N . LEU A 1 62 ? -14.38162 -8.89720 10.59304 1.000 8.72159 59 LEU A N 1
ATOM 1167 C CA . LEU A 1 62 ? -14.88470 -7.73912 9.86300 1.000 9.65767 59 LEU A CA 1
ATOM 1168 C C . LEU A 1 62 ? -14.75696 -7.90420 8.35936 1.000 10.52966 59 LEU A C 1
ATOM 1169 O O . LEU A 1 62 ? -15.24768 -7.05214 7.61897 1.000 13.19387 59 LEU A O 1
ATOM 1185 N N . GLY A 1 63 ? -14.11545 -8.96958 7.89133 1.000 10.29530 60 GLY A N 1
ATOM 1186 C CA . GLY A 1 63 ? -13.91356 -9.15230 6.47120 1.000 11.91413 60 GLY A CA 1
ATOM 1187 C C . GLY A 1 63 ? -12.94620 -8.16661 5.86594 1.000 14.13192 60 GLY A C 1
ATOM 1188 O O . GLY A 1 63 ? -13.07259 -7.83162 4.68299 1.000 16.95812 60 GLY A O 1
ATOM 1192 N N . ILE A 1 64 ? -11.96727 -7.70325 6.64350 1.000 12.76592 61 ILE A N 1
ATOM 1193 C CA . ILE A 1 64 ? -10.97756 -6.77231 6.11518 1.000 13.30816 61 ILE A CA 1
ATOM 1194 C C . ILE A 1 64 ? -10.11779 -7.50223 5.08917 1.000 14.06099 61 ILE A C 1
ATOM 1195 O O . ILE A 1 64 ? -9.64275 -8.61675 5.33596 1.000 13.67962 61 ILE A O 1
ATOM 1211 N N . ASN A 1 65 ? -9.89883 -6.86864 3.93720 1.000 15.68731 62 ASN A N 1
ATOM 1212 C CA A ASN A 1 65 ? -9.06667 -7.44234 2.88167 0.400 15.80725 62 ASN A CA 1
ATOM 1213 C CA B ASN A 1 65 ? -9.07254 -7.45680 2.88945 0.600 15.63475 62 ASN A CA 1
ATOM 1214 C C . ASN A 1 65 ? -7.69885 -7.81472 3.43897 1.000 13.26488 62 ASN A C 1
ATOM 1215 O O . ASN A 1 65 ? -7.03908 -6.99459 4.07109 1.000 12.33412 62 ASN A O 1
ATOM 1236 N N . ALA A 1 66 ? -7.27870 -9.05519 3.20260 1.000 12.41925 63 ALA A N 1
ATOM 1237 C CA . ALA A 1 66 ? -6.15389 -9.64731 3.91456 1.000 12.19401 63 ALA A CA 1
ATOM 1238 C C . ALA A 1 66 ? -4.94047 -9.88572 3.03076 1.000 10.35260 63 ALA A C 1
ATOM 1239 O O . ALA A 1 66 ? -5.04614 -9.95670 1.79904 1.000 11.20992 63 ALA A O 1
ATOM 1246 N N . PRO A 1 67 ? -3.76604 -10.05156 3.64056 1.000 11.14899 64 PRO A N 1
ATOM 1247 C CA . PRO A 1 67 ? -2.57095 -10.36990 2.86214 1.000 12.00853 64 PRO A CA 1
ATOM 1248 C C . PRO A 1 67 ? -2.61538 -11.79649 2.35655 1.000 13.90877 64 PRO A C 1
ATOM 1249 O O . PRO A 1 67 ? -3.33566 -12.65634 2.86958 1.000 13.58289 64 PRO A O 1
ATOM 1260 N N A GLU A 1 68 ? -1.81261 -12.04619 1.32773 0.613 18.27015 65 GLU A N 1
ATOM 1261 N N B GLU A 1 68 ? -1.77145 -12.04964 1.36132 0.387 13.94467 65 GLU A N 1
ATOM 1262 C CA A GLU A 1 68 ? -1.71087 -13.38769 0.78016 0.613 25.58660 65 GLU A CA 1
ATOM 1263 C CA B GLU A 1 68 ? -1.62717 -13.38902 0.82564 0.387 16.50443 65 GLU A CA 1
ATOM 1264 C C A GLU A 1 68 ? -1.02362 -14.31847 1.77516 0.613 25.04337 65 GLU A C 1
ATOM 1265 C C B GLU A 1 68 ? -1.13316 -14.35168 1.90227 0.387 18.97046 65 GLU A C 1
ATOM 1266 O O A GLU A 1 68 ? -0.15386 -13.91095 2.55332 0.613 24.46905 65 GLU A O 1
ATOM 1267 O O B GLU A 1 68 ? -0.49118 -13.96552 2.88763 0.387 18.58996 65 GLU A O 1
ATOM 1290 N N A THR A 1 69 ? -1.46267 -15.57772 1.76569 0.613 23.43762 66 THR A N 1
ATOM 1291 N N B THR A 1 69 ? -1.44527 -15.62801 1.68668 0.387 19.82929 66 THR A N 1
ATOM 1292 C CA A THR A 1 69 ? -0.80472 -16.68014 2.46505 0.613 23.86982 66 THR A CA 1
ATOM 1293 C CA B THR A 1 69 ? -0.89478 -16.74809 2.45139 0.387 22.01765 66 THR A CA 1
ATOM 1294 C C A THR A 1 69 ? -0.60430 -17.78108 1.42808 0.613 24.25370 66 THR A C 1
ATOM 1295 C C B THR A 1 69 ? -0.61942 -17.82485 1.40688 0.387 23.17936 66 THR A C 1
ATOM 1296 O O A THR A 1 69 ? -1.57324 -18.41960 1.00124 0.613 24.44253 66 THR A O 1
ATOM 1297 O O B THR A 1 69 ? -1.55479 -18.48907 0.94816 0.387 23.31566 66 THR A O 1
ATOM 1318 N N . ALA A 1 70 ? 0.64883 -17.99695 1.02175 1.000 23.51110 67 ALA A N 1
ATOM 1319 C CA . ALA A 1 70 ? 0.94787 -18.96359 -0.03343 1.000 23.37561 67 ALA A CA 1
ATOM 1320 C C . ALA A 1 70 ? 0.35956 -20.33372 0.27272 1.000 20.52794 67 ALA A C 1
ATOM 1321 O O . ALA A 1 70 ? -0.11506 -21.02918 -0.63064 1.000 20.09802 67 ALA A O 1
ATOM 1328 N N . GLN A 1 71 ? 0.37053 -20.73242 1.54643 1.000 19.75826 68 GLN A N 1
ATOM 1329 C CA A GLN A 1 71 ? -0.17701 -22.02458 1.94149 0.356 20.53775 68 GLN A CA 1
ATOM 1330 C CA B GLN A 1 71 ? -0.17486 -22.02793 1.93180 0.644 19.49246 68 GLN A CA 1
ATOM 1331 C C . GLN A 1 71 ? -1.67505 -22.12070 1.69265 1.000 18.02990 68 GLN A C 1
ATOM 1332 O O . GLN A 1 71 ? -2.20301 -23.23721 1.58678 1.000 18.28017 68 GLN A O 1
ATOM 1359 N N . TYR A 1 72 ? -2.36701 -20.98053 1.59813 1.000 17.78515 69 TYR A N 1
ATOM 1360 C CA . TYR A 1 72 ? -3.80830 -20.95510 1.41003 1.000 18.13444 69 TYR A CA 1
ATOM 1361 C C . TYR A 1 72 ? -4.24069 -20.42833 0.05249 1.000 18.90189 69 TYR A C 1
ATOM 1362 O O . TYR A 1 72 ? -5.44343 -20.45864 -0.24540 1.000 17.93487 69 TYR A O 1
ATOM 1380 N N . SER A 1 73 ? -3.30877 -19.95268 -0.76345 1.000 22.26071 70 SER A N 1
ATOM 1381 C CA . SER A 1 73 ? -3.66390 -19.34058 -2.03234 1.000 24.40796 70 SER A CA 1
ATOM 1382 C C . SER A 1 73 ? -4.59609 -20.27305 -2.80279 1.000 24.56389 70 SER A C 1
ATOM 1383 O O . SER A 1 73 ? -4.36431 -21.48840 -2.83570 1.000 25.62917 70 SER A O 1
ATOM 1391 N N . PRO A 1 74 ? -5.65415 -19.75159 -3.44019 1.000 22.51394 71 PRO A N 1
ATOM 1392 C CA . PRO A 1 74 ? -5.95164 -18.33186 -3.64589 1.000 20.79286 71 PRO A CA 1
ATOM 1393 C C . PRO A 1 74 ? -6.67138 -17.63370 -2.50178 1.000 19.25893 71 PRO A C 1
ATOM 1394 O O . PRO A 1 74 ? -7.00341 -16.45524 -2.64635 1.000 19.99119 71 PRO A O 1
ATOM 1405 N N . TYR A 1 75 ? -6.90774 -18.33857 -1.40143 1.000 16.91171 72 TYR A N 1
ATOM 1406 C CA . TYR A 1 75 ? -7.63313 -17.77633 -0.27078 1.000 15.66669 72 TYR A CA 1
ATOM 1407 C C . TYR A 1 75 ? -6.69971 -16.92747 0.57165 1.000 15.17283 72 TYR A C 1
ATOM 1408 O O . TYR A 1 75 ? -5.49697 -17.18952 0.65200 1.000 17.47843 72 TYR A O 1
ATOM 1426 N N A ARG A 1 76 ? -7.25648 -15.88818 1.18819 0.560 14.83066 73 ARG A N 1
ATOM 1427 N N B ARG A 1 76 ? -7.27928 -15.88366 1.17435 0.440 15.01213 73 ARG A N 1
ATOM 1428 C CA A ARG A 1 76 ? -6.45481 -14.97827 1.99444 0.560 14.90173 73 ARG A CA 1
ATOM 1429 C CA B ARG A 1 76 ? -6.56625 -14.89570 1.96704 0.440 14.84600 73 ARG A CA 1
ATOM 1430 C C A ARG A 1 76 ? -7.15485 -14.62378 3.29653 0.560 13.76823 73 ARG A C 1
ATOM 1431 C C B ARG A 1 76 ? -7.21754 -14.75516 3.33617 0.440 13.45183 73 ARG A C 1
ATOM 1432 O O A ARG A 1 76 ? -8.34216 -14.28735 3.30787 0.560 14.22554 73 ARG A O 1
ATOM 1433 O O B ARG A 1 76 ? -8.44550 -14.68505 3.43623 0.440 13.66807 73 ARG A O 1
ATOM 1474 N N . VAL A 1 77 ? -6.39319 -14.67719 4.38715 1.000 11.82646 74 VAL A N 1
ATOM 1475 C CA A VAL A 1 77 ? -6.86807 -14.35778 5.72423 0.160 10.40812 74 VAL A CA 1
ATOM 1476 C CA B VAL A 1 77 ? -6.86427 -14.37564 5.73227 0.840 10.90104 74 VAL A CA 1
ATOM 1477 C C . VAL A 1 77 ? -5.71862 -13.68783 6.46130 1.000 9.22545 74 VAL A C 1
ATOM 1478 O O . VAL A 1 77 ? -4.55012 -13.87668 6.12916 1.000 9.91811 74 VAL A O 1
ATOM 1503 N N . PHE A 1 78 ? -6.05605 -12.88619 7.46827 1.000 8.21176 75 PHE A N 1
ATOM 1504 C CA . PHE A 1 78 ? -5.02714 -12.42238 8.38381 1.000 8.32922 75 PHE A CA 1
ATOM 1505 C C . PHE A 1 78 ? -4.58584 -13.57263 9.28370 1.000 8.11920 75 PHE A C 1
ATOM 1506 O O . PHE A 1 78 ? -5.41189 -14.34159 9.80345 1.000 7.60821 75 PHE A O 1
ATOM 1523 N N . THR A 1 79 ? -3.27480 -13.67164 9.48068 1.000 8.50503 76 THR A N 1
ATOM 1524 C CA . THR A 1 79 ? -2.67299 -14.58702 10.42504 1.000 7.75702 76 THR A CA 1
ATOM 1525 C C . THR A 1 79 ? -1.70076 -13.79404 11.28446 1.000 7.23950 76 THR A C 1
ATOM 1526 O O . THR A 1 79 ? -1.30037 -12.67453 10.94837 1.000 7.66323 76 THR A O 1
ATOM 1537 N N . GLN A 1 80 ? -1.26161 -14.40581 12.37969 1.000 7.86604 77 GLN A N 1
ATOM 1538 C CA . GLN A 1 80 ? -0.25565 -13.74916 13.20233 1.000 8.00049 77 GLN A CA 1
ATOM 1539 C C . GLN A 1 80 ? 1.04732 -13.60375 12.44775 1.000 8.73888 77 GLN A C 1
ATOM 1540 O O . GLN A 1 80 ? 1.77553 -12.62960 12.66329 1.000 10.54711 77 GLN A O 1
ATOM 1554 N N . ASP A 1 81 ? 1.31229 -14.52197 11.51368 1.000 9.77123 78 ASP A N 1
ATOM 1555 C CA . ASP A 1 81 ? 2.52927 -14.49008 10.72504 1.000 12.59647 78 ASP A CA 1
ATOM 1556 C C . ASP A 1 81 ? 2.51198 -13.41462 9.64272 1.000 11.79554 78 ASP A C 1
ATOM 1557 O O . ASP A 1 81 ? 3.58301 -12.91018 9.29678 1.000 14.36266 78 ASP A O 1
ATOM 1566 N N . ASN A 1 82 ? 1.34930 -13.07516 9.06178 1.000 10.14483 79 ASN A N 1
ATOM 1567 C CA . ASN A 1 82 ? 1.29439 -12.07128 7.99359 1.000 9.63063 79 ASN A CA 1
ATOM 1568 C C . ASN A 1 82 ? 0.79642 -10.69959 8.45076 1.000 9.98656 79 ASN A C 1
ATOM 1569 O O . ASN A 1 82 ? 0.75365 -9.76428 7.64341 1.000 10.72293 79 ASN A O 1
ATOM 1580 N N . PHE A 1 83 ? 0.45761 -10.54319 9.73030 1.000 9.90985 80 PHE A N 1
ATOM 1581 C CA . PHE A 1 83 ? -0.11585 -9.28053 10.19010 1.000 9.26946 80 PHE A CA 1
ATOM 1582 C C . PHE A 1 83 ? 0.83114 -8.10359 9.99455 1.000 9.65334 80 PHE A C 1
ATOM 1583 O O . PHE A 1 83 ? 0.39140 -6.97261 9.77174 1.000 10.93767 80 PHE A O 1
ATOM 1600 N N . PHE A 1 84 ? 2.12754 -8.32756 10.09876 1.000 9.51145 81 PHE A N 1
ATOM 1601 C CA . PHE A 1 84 ? 3.07978 -7.23156 9.96882 1.000 11.41035 81 PHE A CA 1
ATOM 1602 C C . PHE A 1 84 ? 3.54812 -7.01884 8.53190 1.000 12.46270 81 PHE A C 1
ATOM 1603 O O . PHE A 1 84 ? 4.55028 -6.32971 8.31517 1.000 14.47277 81 PHE A O 1
ATOM 1620 N N . SER A 1 85 ? 2.82222 -7.55591 7.55210 1.000 11.76272 82 SER A N 1
ATOM 1621 C CA A SER A 1 85 ? 3.18075 -7.32852 6.15569 0.577 12.95163 82 SER A CA 1
ATOM 1622 C CA B SER A 1 85 ? 3.16776 -7.32881 6.15157 0.423 12.13615 82 SER A CA 1
ATOM 1623 C C . SER A 1 85 ? 3.11900 -5.84804 5.79727 1.000 12.34193 82 SER A C 1
ATOM 1624 O O . SER A 1 85 ? 3.91448 -5.36663 4.97873 1.000 12.88795 82 SER A O 1
ATOM 1639 N N . ASN A 1 86 ? 2.19718 -5.12078 6.38836 1.000 11.62092 83 ASN A N 1
ATOM 1640 C CA . ASN A 1 86 ? 2.05366 -3.69164 6.17529 1.000 11.89531 83 ASN A CA 1
ATOM 1641 C C . ASN A 1 86 ? 3.13036 -2.95132 6.95779 1.000 10.73108 83 ASN A C 1
ATOM 1642 O O . ASN A 1 86 ? 3.17046 -3.02064 8.18875 1.000 11.28350 83 ASN A O 1
ATOM 1653 N N . GLU A 1 87 ? 4.00604 -2.24100 6.24562 1.000 9.67377 84 GLU A N 1
ATOM 1654 C CA . GLU A 1 87 ? 5.08592 -1.52388 6.90931 1.000 9.83583 84 GLU A CA 1
ATOM 1655 C C . GLU A 1 87 ? 4.56511 -0.53388 7.93966 1.000 9.85384 84 GLU A C 1
ATOM 1656 O O . GLU A 1 87 ? 5.25113 -0.26189 8.92890 1.000 10.03151 84 GLU A O 1
ATOM 1668 N N . LYS A 1 88 ? 3.38701 0.05609 7.71623 1.000 9.87336 85 LYS A N 1
ATOM 1669 C CA . LYS A 1 88 ? 2.85954 0.99431 8.70832 1.000 10.29666 85 LYS A CA 1
ATOM 1670 C C . LYS A 1 88 ? 2.62477 0.30734 10.04844 1.000 10.32926 85 LYS A C 1
ATOM 1671 O O . LYS A 1 88 ? 2.75331 0.93491 11.10571 1.000 11.05258 85 LYS A O 1
ATOM 1690 N N . THR A 1 89 ? 2.26290 -0.97494 10.00742 1.000 9.68238 86 THR A N 1
ATOM 1691 C CA A THR A 1 89 ? 2.06851 -1.76575 11.21571 0.791 9.97279 86 THR A CA 1
ATOM 1692 C CA B THR A 1 89 ? 2.06770 -1.74166 11.23183 0.209 10.55935 86 THR A CA 1
ATOM 1693 C C . THR A 1 89 ? 3.39272 -1.94017 11.94768 1.000 10.98407 86 THR A C 1
ATOM 1694 O O . THR A 1 89 ? 3.49494 -1.70617 13.16419 1.000 10.97612 86 THR A O 1
ATOM 1715 N N . LYS A 1 90 ? 4.42383 -2.36210 11.20931 1.000 12.36072 87 LYS A N 1
ATOM 1716 C CA A LYS A 1 90 ? 5.73923 -2.52009 11.81415 0.589 12.98927 87 LYS A CA 1
ATOM 1717 C CA B LYS A 1 90 ? 5.73908 -2.51936 11.81433 0.411 13.23006 87 LYS A CA 1
ATOM 1718 C C . LYS A 1 90 ? 6.22712 -1.21309 12.41414 1.000 12.54587 87 LYS A C 1
ATOM 1719 O O . LYS A 1 90 ? 6.93721 -1.22369 13.42564 1.000 13.58745 87 LYS A O 1
ATOM 1754 N N . ALA A 1 91 ? 5.88246 -0.08105 11.78435 1.000 12.69799 88 ALA A N 1
ATOM 1755 C CA . ALA A 1 91 ? 6.31919 1.22327 12.26380 1.000 12.65801 88 ALA A CA 1
ATOM 1756 C C . ALA A 1 91 ? 5.70035 1.60056 13.60305 1.000 13.21751 88 ALA A C 1
ATOM 1757 O O . ALA A 1 91 ? 6.28364 2.41705 14.32544 1.000 15.05772 88 ALA A O 1
ATOM 1764 N N . VAL A 1 92 ? 4.54002 1.03814 13.95035 1.000 11.94068 89 VAL A N 1
ATOM 1765 C CA . VAL A 1 92 ? 4.00144 1.22148 15.29584 1.000 10.56591 89 VAL A CA 1
ATOM 1766 C C . VAL A 1 92 ? 4.87808 0.50365 16.31180 1.000 10.95963 89 VAL A C 1
ATOM 1767 O O . VAL A 1 92 ? 5.37948 1.10661 17.26648 1.000 12.77986 89 VAL A O 1
ATOM 1780 N N . ILE A 1 93 ? 5.07097 -0.79630 16.11932 1.000 10.45123 90 ILE A N 1
ATOM 1781 C CA . ILE A 1 93 ? 5.92436 -1.61613 16.96595 1.000 10.59800 90 ILE A CA 1
ATOM 1782 C C . ILE A 1 93 ? 6.31648 -2.82882 16.13341 1.000 10.96276 90 ILE A C 1
ATOM 1783 O O . ILE A 1 93 ? 5.47134 -3.44001 15.46732 1.000 11.57148 90 ILE A O 1
ATOM 1799 N N . ALA A 1 94 ? 7.60722 -3.16682 16.14239 1.000 12.10851 91 ALA A N 1
ATOM 1800 C CA . ALA A 1 94 ? 8.09891 -4.24154 15.29618 1.000 13.01629 91 ALA A CA 1
ATOM 1801 C C . ALA A 1 94 ? 7.73471 -5.61051 15.86891 1.000 12.00736 91 ALA A C 1
ATOM 1802 O O . ALA A 1 94 ? 7.64757 -5.77729 17.08784 1.000 11.83974 91 ALA A O 1
ATOM 1809 N N . PRO A 1 95 ? 7.55721 -6.61772 15.00417 1.000 12.98416 92 PRO A N 1
ATOM 1810 C CA . PRO A 1 95 ? 7.15806 -7.94039 15.51475 1.000 12.66899 92 PRO A CA 1
ATOM 1811 C C . PRO A 1 95 ? 8.14220 -8.52558 16.50818 1.000 13.18583 92 PRO A C 1
ATOM 1812 O O . PRO A 1 95 ? 7.72455 -9.16911 17.47561 1.000 13.41133 92 PRO A O 1
ATOM 1823 N N . GLU A 1 96 ? 9.44026 -8.30174 16.31574 1.000 15.30388 93 GLU A N 1
ATOM 1824 C CA A GLU A 1 96 ? 10.42666 -8.84331 17.24435 0.416 16.13833 93 GLU A CA 1
ATOM 1825 C CA B GLU A 1 96 ? 10.41723 -8.85565 17.24718 0.160 15.96230 93 GLU A CA 1
ATOM 1826 C CA C GLU A 1 96 ? 10.41839 -8.85128 17.24666 0.424 16.02125 93 GLU A CA 1
ATOM 1827 C C . GLU A 1 96 ? 10.32832 -8.19050 18.61557 1.000 15.76532 93 GLU A C 1
ATOM 1828 O O . GLU A 1 96 ? 10.67915 -8.81270 19.62564 1.000 15.89811 93 GLU A O 1
ATOM 1862 N N . VAL A 1 97 ? 9.87201 -6.93956 18.66848 1.000 13.99417 94 VAL A N 1
ATOM 1863 C CA . VAL A 1 97 ? 9.64614 -6.26939 19.94342 1.000 13.05538 94 VAL A CA 1
ATOM 1864 C C . VAL A 1 97 ? 8.37381 -6.79169 20.60143 1.000 11.73911 94 VAL A C 1
ATOM 1865 O O . VAL A 1 97 ? 8.36212 -7.06559 21.80187 1.000 12.42075 94 VAL A O 1
ATOM 1878 N N . VAL A 1 98 ? 7.28226 -6.91510 19.83706 1.000 10.20739 95 VAL A N 1
ATOM 1879 C CA . VAL A 1 98 ? 6.06200 -7.49743 20.39559 1.000 9.16756 95 VAL A CA 1
ATOM 1880 C C . VAL A 1 98 ? 6.35441 -8.87984 20.96589 1.000 9.42781 95 VAL A C 1
ATOM 1881 O O . VAL A 1 98 ? 5.83925 -9.26214 22.02090 1.000 9.89610 95 VAL A O 1
ATOM 1894 N N . ALA A 1 99 ? 7.17020 -9.66156 20.26395 1.000 9.89524 96 ALA A N 1
ATOM 1895 C CA . ALA A 1 99 ? 7.45537 -11.02095 20.70188 1.000 11.73618 96 ALA A CA 1
ATOM 1896 C C . ALA A 1 99 ? 8.17358 -11.06971 22.04280 1.000 11.56318 96 ALA A C 1
ATOM 1897 O O . ALA A 1 99 ? 8.13018 -12.10829 22.71268 1.000 13.22779 96 ALA A O 1
ATOM 1904 N N . ARG A 1 100 ? 8.81656 -9.97742 22.45136 1.000 12.90928 97 ARG A N 1
ATOM 1905 C CA B ARG A 1 100 ? 9.45544 -9.89387 23.75842 0.565 13.40918 97 ARG A CA 1
ATOM 1906 C CA C ARG A 1 100 ? 9.46494 -9.89248 23.75372 0.435 16.29522 97 ARG A CA 1
ATOM 1907 C C . ARG A 1 100 ? 8.58002 -9.23176 24.81505 1.000 13.64434 97 ARG A C 1
ATOM 1908 O O . ARG A 1 100 ? 8.52285 -9.70762 25.95677 1.000 16.25508 97 ARG A O 1
ATOM 1947 N N . GLN A 1 101 ? 7.89951 -8.13396 24.47358 1.000 12.80081 98 GLN A N 1
ATOM 1948 C CA A GLN A 1 101 ? 7.25834 -7.29747 25.47916 0.642 11.11607 98 GLN A CA 1
ATOM 1949 C CA B GLN A 1 101 ? 7.26076 -7.29326 25.47629 0.358 16.59514 98 GLN A CA 1
ATOM 1950 C C . GLN A 1 101 ? 5.76345 -7.10033 25.27105 1.000 10.90359 98 GLN A C 1
ATOM 1951 O O . GLN A 1 101 ? 5.13179 -6.41090 26.08564 1.000 11.11514 98 GLN A O 1
ATOM 1975 N N . GLY A 1 102 ? 5.17776 -7.67356 24.21849 1.000 9.10381 99 GLY A N 1
ATOM 1976 C CA . GLY A 1 102 ? 3.76834 -7.44508 23.98332 1.000 8.85542 99 GLY A CA 1
ATOM 1977 C C . GLY A 1 102 ? 3.51120 -6.05071 23.45355 1.000 8.85146 99 GLY A C 1
ATOM 1978 O O . GLY A 1 102 ? 4.38549 -5.40690 22.86792 1.000 8.51846 99 GLY A O 1
ATOM 1982 N N . MET A 1 103 ? 2.27546 -5.59195 23.64815 1.000 7.66184 100 MET A N 1
ATOM 1983 C CA . MET A 1 103 ? 1.86651 -4.27820 23.17535 1.000 7.75291 100 MET A CA 1
ATOM 1984 C C . MET A 1 103 ? 1.02035 -3.58413 24.23108 1.000 7.48160 100 MET A C 1
ATOM 1985 O O . MET A 1 103 ? 0.30175 -4.23507 24.99315 1.000 7.67640 100 MET A O 1
ATOM 1999 N N . THR A 1 104 ? 1.09427 -2.25545 24.25358 1.000 7.73708 101 THR A N 1
ATOM 2000 C CA . THR A 1 104 ? 0.24005 -1.46665 25.12772 1.000 7.08845 101 THR A CA 1
ATOM 2001 C C . THR A 1 104 ? -1.12890 -1.24647 24.47550 1.000 7.32682 101 THR A C 1
ATOM 2002 O O . THR A 1 104 ? -1.33681 -1.50237 23.28581 1.000 7.78324 101 THR A O 1
ATOM 2013 N N . LEU A 1 105 ? -2.05582 -0.71546 25.27202 1.000 7.35511 102 LEU A N 1
ATOM 2014 C CA . LEU A 1 105 ? -3.37902 -0.38525 24.74902 1.000 7.25106 102 LEU A CA 1
ATOM 2015 C C . LEU A 1 105 ? -3.28570 0.58639 23.57882 1.000 7.22149 102 LEU A C 1
ATOM 2016 O O . LEU A 1 105 ? -3.98110 0.42438 22.56588 1.000 7.28483 102 LEU A O 1
ATOM 2032 N N . ASP A 1 106 ? -2.46914 1.63758 23.71668 1.000 7.87605 103 ASP A N 1
ATOM 2033 C CA . ASP A 1 106 ? -2.34592 2.59085 22.62093 1.000 7.80750 103 ASP A CA 1
ATOM 2034 C C . ASP A 1 106 ? -1.71064 1.94534 21.39114 1.000 7.77026 103 ASP A C 1
ATOM 2035 O O . ASP A 1 106 ? -2.08871 2.26548 20.26177 1.000 8.31549 103 ASP A O 1
ATOM 2044 N N . GLU A 1 107 ? -0.73131 1.05706 21.58182 1.000 8.21529 104 GLU A N 1
ATOM 2045 C CA . GLU A 1 107 ? -0.12367 0.36551 20.44384 1.000 8.29825 104 GLU A CA 1
ATOM 2046 C C . GLU A 1 107 ? -1.13090 -0.54621 19.75603 1.000 7.36427 104 GLU A C 1
ATOM 2047 O O . GLU A 1 107 ? -1.17492 -0.60963 18.52503 1.000 7.45956 104 GLU A O 1
ATOM 2059 N N . LEU A 1 108 ? -1.95689 -1.24194 20.53869 1.000 7.45380 105 LEU A N 1
ATOM 2060 C CA . LEU A 1 108 ? -3.04152 -2.05203 19.99318 1.000 6.95006 105 LEU A CA 1
ATOM 2061 C C . LEU A 1 108 ? -3.92253 -1.22595 19.06632 1.000 6.97845 105 LEU A C 1
ATOM 2062 O O . LEU A 1 108 ? -4.20023 -1.62197 17.93037 1.000 7.94787 105 LEU A O 1
ATOM 2078 N N . GLY A 1 109 ? -4.36753 -0.06096 19.52648 1.000 7.34073 106 GLY A N 1
ATOM 2079 C CA . GLY A 1 109 ? -5.19098 0.78035 18.67620 1.000 8.05928 106 GLY A CA 1
ATOM 2080 C C . GLY A 1 109 ? -4.48057 1.23825 17.41661 1.000 8.05874 106 GLY A C 1
ATOM 2081 O O . GLY A 1 109 ? -5.06150 1.22410 16.32719 1.000 9.26818 106 GLY A O 1
ATOM 2085 N N . ARG A 1 110 ? -3.21747 1.64180 17.54510 1.000 8.22847 107 ARG A N 1
ATOM 2086 C CA . ARG A 1 110 ? -2.46017 2.11799 16.39243 1.000 9.10146 107 ARG A CA 1
ATOM 2087 C C . ARG A 1 110 ? -2.18751 1.00152 15.39336 1.000 8.55483 107 ARG A C 1
ATOM 2088 O O . ARG A 1 110 ? -2.19685 1.23038 14.17594 1.000 9.85789 107 ARG A O 1
ATOM 2109 N N . LEU A 1 111 ? -1.94349 -0.20758 15.88441 1.000 8.07277 108 LEU A N 1
ATOM 2110 C CA . LEU A 1 111 ? -1.72689 -1.33881 14.99174 1.000 8.29170 108 LEU A CA 1
ATOM 2111 C C . LEU A 1 111 ? -2.97204 -1.62576 14.16329 1.000 8.41257 108 LEU A C 1
ATOM 2112 O O . LEU A 1 111 ? -2.88232 -1.89743 12.96321 1.000 9.39015 108 LEU A O 1
ATOM 2128 N N . ILE A 1 112 ? -4.14685 -1.57621 14.78615 1.000 8.58093 109 ILE A N 1
ATOM 2129 C CA . ILE A 1 112 ? -5.39644 -1.74499 14.03925 1.000 9.26543 109 ILE A CA 1
ATOM 2130 C C . ILE A 1 112 ? -5.57334 -0.61688 13.02580 1.000 9.97546 109 ILE A C 1
ATOM 2131 O O . ILE A 1 112 ? -5.88676 -0.84734 11.84743 1.000 12.05860 109 ILE A O 1
ATOM 2147 N N . ALA A 1 113 ? -5.36390 0.62300 13.47504 1.000 10.73122 110 ALA A N 1
ATOM 2148 C CA . ALA A 1 113 ? -5.58406 1.78057 12.62241 1.000 12.89517 110 ALA A CA 1
ATOM 2149 C C . ALA A 1 113 ? -4.62852 1.80735 11.43554 1.000 13.58444 110 ALA A C 1
ATOM 2150 O O . ALA A 1 113 ? -4.93814 2.44423 10.42060 1.000 15.30431 110 ALA A O 1
ATOM 2157 N N . SER A 1 114 ? -3.48022 1.12293 11.53625 1.000 12.93440 111 SER A N 1
ATOM 2158 C CA . SER A 1 114 ? -2.51483 1.10245 10.44046 1.000 13.42442 111 SER A CA 1
ATOM 2159 C C . SER A 1 114 ? -3.06878 0.40435 9.20526 1.000 14.78129 111 SER A C 1
ATOM 2160 O O . SER A 1 114 ? -2.52911 0.58927 8.10928 1.000 15.65791 111 SER A O 1
ATOM 2168 N N . TYR A 1 115 ? -4.13505 -0.38600 9.35718 1.000 14.12047 112 TYR A N 1
ATOM 2169 C CA . TYR A 1 115 ? -4.83551 -1.01868 8.24763 1.000 16.04432 112 TYR A CA 1
ATOM 2170 C C . TYR A 1 115 ? -6.03924 -0.20164 7.79690 1.000 18.01369 112 TYR A C 1
ATOM 2171 O O . TYR A 1 115 ? -6.82312 -0.67179 6.96576 1.000 19.65834 112 TYR A O 1
ATOM 2189 N N . GLY A 1 116 ? -6.19433 1.01941 8.30782 1.000 17.43406 113 GLY A N 1
ATOM 2190 C CA . GLY A 1 116 ? -7.27742 1.88149 7.86267 1.000 17.36007 113 GLY A CA 1
ATOM 2191 C C . GLY A 1 116 ? -8.61250 1.58048 8.50077 1.000 17.02753 113 GLY A C 1
ATOM 2192 O O . GLY A 1 116 ? -9.63808 2.10849 8.05016 1.000 18.69329 113 GLY A O 1
ATOM 2196 N N . VAL A 1 117 ? -8.61950 0.75768 9.53676 1.000 15.53599 114 VAL A N 1
ATOM 2197 C CA . VAL A 1 117 ? -9.80956 0.32307 10.25485 1.000 15.41258 114 VAL A CA 1
ATOM 2198 C C . VAL A 1 117 ? -10.11580 1.33547 11.35029 1.000 15.20205 114 VAL A C 1
ATOM 2199 O O . VAL A 1 117 ? -9.19711 1.87079 11.98473 1.000 15.36717 114 VAL A O 1
ATOM 2212 N N A LYS A 1 118 ? -11.39753 1.59713 11.58228 0.403 16.67265 115 LYS A N 1
ATOM 2213 N N B LYS A 1 118 ? -11.41037 1.60329 11.56944 0.597 12.55951 115 LYS A N 1
ATOM 2214 C CA A LYS A 1 118 ? -11.80342 2.61309 12.54560 0.403 18.87845 115 LYS A CA 1
ATOM 2215 C CA B LYS A 1 118 ? -11.82858 2.59912 12.55586 0.597 11.84525 115 LYS A CA 1
ATOM 2216 C C A LYS A 1 118 ? -11.67435 2.08108 13.96709 0.403 15.07991 115 LYS A C 1
ATOM 2217 C C B LYS A 1 118 ? -11.65619 2.06251 13.97435 0.597 11.68593 115 LYS A C 1
ATOM 2218 O O A LYS A 1 118 ? -12.11223 0.96393 14.25883 0.403 14.30818 115 LYS A O 1
ATOM 2219 O O B LYS A 1 118 ? -12.04463 0.92884 14.27004 0.597 10.71773 115 LYS A O 1
ATOM 2256 N N . VAL A 1 119 ? -11.08455 2.88759 14.85532 1.000 12.08102 116 VAL A N 1
ATOM 2257 C CA A VAL A 1 119 ? -10.85724 2.47588 16.23241 0.716 11.58371 116 VAL A CA 1
ATOM 2258 C CA B VAL A 1 119 ? -10.78959 2.49380 16.22875 0.284 11.46298 116 VAL A CA 1
ATOM 2259 C C . VAL A 1 119 ? -11.18116 3.60829 17.19163 1.000 10.95665 116 VAL A C 1
ATOM 2260 O O . VAL A 1 119 ? -11.06772 4.79562 16.86742 1.000 12.51914 116 VAL A O 1
ATOM 2285 N N . LYS A 1 120 ? -11.60488 3.21732 18.39593 1.000 10.00001 117 LYS A N 1
ATOM 2286 C CA . LYS A 1 120 ? -11.75628 4.13369 19.51707 1.000 10.79960 117 LYS A CA 1
ATOM 2287 C C . LYS A 1 120 ? -11.11722 3.46362 20.72275 1.000 9.90608 117 LYS A C 1
ATOM 2288 O O . LYS A 1 120 ? -11.60387 2.42501 21.17980 1.000 11.01109 117 LYS A O 1
ATOM 2307 N N . VAL A 1 121 ? -10.04117 4.05867 21.23592 1.000 9.82564 118 VAL A N 1
ATOM 2308 C CA . VAL A 1 121 ? -9.32533 3.55101 22.39870 1.000 9.03447 118 VAL A CA 1
ATOM 2309 C C . VAL A 1 121 ? -9.86206 4.24591 23.64224 1.000 8.03047 118 VAL A C 1
ATOM 2310 O O . VAL A 1 121 ? -9.93122 5.47908 23.69614 1.000 9.38934 118 VAL A O 1
ATOM 2323 N N . ASN A 1 122 ? -10.21442 3.44876 24.64904 1.000 8.71000 119 ASN A N 1
ATOM 2324 C CA A ASN A 1 122 ? -10.75909 3.94073 25.91238 0.702 8.31889 119 ASN A CA 1
ATOM 2325 C CA B ASN A 1 122 ? -10.74985 3.96171 25.90987 0.298 8.72748 119 ASN A CA 1
ATOM 2326 C C . ASN A 1 122 ? -9.87902 3.46615 27.06326 1.000 8.28697 119 ASN A C 1
ATOM 2327 O O . ASN A 1 122 ? -9.98538 2.31017 27.49017 1.000 8.16907 119 ASN A O 1
ATOM 2348 N N . HIS A 1 123 ? -9.00505 4.34594 27.56596 1.000 8.67393 120 HIS A N 1
ATOM 2349 C CA . HIS A 1 123 ? -8.30357 4.04648 28.80300 1.000 8.45295 120 HIS A CA 1
ATOM 2350 C C . HIS A 1 123 ? -9.30706 4.12044 29.94457 1.000 9.04592 120 HIS A C 1
ATOM 2351 O O . HIS A 1 123 ? -10.14700 5.02213 29.98718 1.000 9.34009 120 HIS A O 1
ATOM 2366 N N . ALA A 1 124 ? -9.18934 3.20411 30.90263 1.000 8.53206 121 ALA A N 1
ATOM 2367 C CA . ALA A 1 124 ? -10.11982 3.18801 32.02611 1.000 9.11010 121 ALA A CA 1
ATOM 2368 C C . ALA A 1 124 ? -10.14855 4.52949 32.74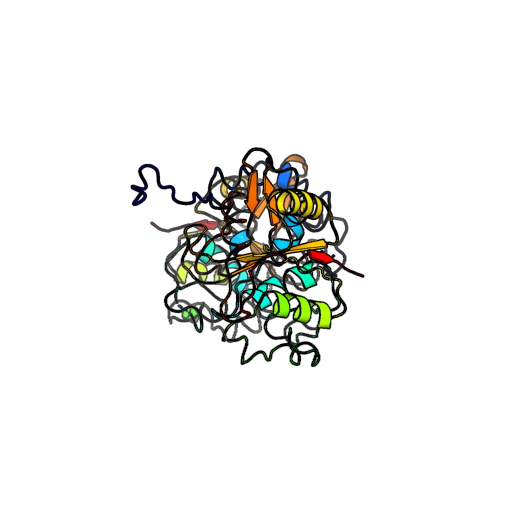785 1.000 10.83738 121 ALA A C 1
ATOM 2369 O O . ALA A 1 124 ? -11.21313 4.96504 33.20386 1.000 11.13670 121 ALA A O 1
ATOM 2376 N N . SER A 1 125 ? -8.98992 5.19611 32.87005 1.000 12.11506 122 SER A N 1
ATOM 2377 C CA . SER A 1 125 ? -8.91159 6.45491 33.60176 1.000 14.95213 122 SER A CA 1
ATOM 2378 C C . SER A 1 125 ? -9.74037 7.55683 32.96572 1.000 15.26763 122 SER A C 1
ATOM 2379 O O . SER A 1 125 ? -10.00528 8.56545 33.62663 1.000 17.04324 122 SER A O 1
ATOM 2387 N N . ASP A 1 126 ? -10.13132 7.40898 31.70433 1.000 13.69207 123 ASP A N 1
ATOM 2388 C CA . ASP A 1 126 ? -10.87939 8.42119 30.97576 1.000 14.39252 123 ASP A CA 1
ATOM 2389 C C . ASP A 1 126 ? -12.34820 8.06548 30.82884 1.000 14.40082 123 ASP A C 1
ATOM 2390 O O . ASP A 1 126 ? -13.07458 8.75634 30.09768 1.000 15.30233 123 ASP A O 1
ATOM 2399 N N . THR A 1 127 ? -12.80362 7.02185 31.51153 1.000 12.85201 124 THR A N 1
ATOM 2400 C CA . THR A 1 127 ? -14.21003 6.64946 31.48156 1.000 11.92153 124 THR A CA 1
ATOM 2401 C C . THR A 1 127 ? -14.58267 6.09639 32.85299 1.000 12.20873 124 THR A C 1
ATOM 2402 O O . THR A 1 127 ? -13.93230 6.41351 33.85295 1.000 13.00134 124 THR A O 1
ATOM 2413 N N . ASN A 1 128 ? -15.64877 5.29910 32.91253 1.000 11.86288 125 ASN A N 1
ATOM 2414 C CA . ASN A 1 128 ? -16.17489 4.81972 34.18161 1.000 11.30314 125 ASN A CA 1
ATOM 2415 C C . ASN A 1 128 ? -16.88026 3.49902 33.91882 1.000 10.72118 125 ASN A C 1
ATOM 2416 O O . ASN A 1 128 ? -17.18639 3.15840 32.77186 1.000 10.86302 125 ASN A O 1
ATOM 2427 N N . ILE A 1 129 ? -17.12553 2.75529 34.99696 1.000 11.54060 126 ILE A N 1
ATOM 2428 C CA . ILE A 1 129 ? -17.65905 1.40486 34.85707 1.000 10.55462 126 ILE A CA 1
ATOM 2429 C C . ILE A 1 129 ? -19.02826 1.42262 34.18324 1.000 10.00716 126 ILE A C 1
ATOM 2430 O O . ILE A 1 129 ? -19.35484 0.52687 33.38945 1.000 10.58100 126 ILE A O 1
ATOM 2446 N N . GLU A 1 130 ? -19.85988 2.42344 34.49667 1.000 11.29245 127 GLU A N 1
ATOM 2447 C CA . GLU A 1 130 ? -21.19739 2.46963 33.92714 1.000 13.03865 127 GLU A CA 1
ATOM 2448 C C . GLU A 1 130 ? -21.15032 2.68121 32.41596 1.000 11.73121 127 GLU A C 1
ATOM 2449 O O . GLU A 1 130 ? -21.87082 2.00839 31.66661 1.000 12.32371 127 GLU A O 1
ATOM 2461 N N . ASP A 1 131 ? -20.30106 3.57823 31.94092 1.000 11.51858 128 ASP A N 1
ATOM 2462 C CA . ASP A 1 131 ? -20.21840 3.80219 30.50075 1.000 11.10313 128 ASP A CA 1
ATOM 2463 C C . ASP A 1 131 ? -19.56562 2.62039 29.78567 1.000 11.05375 128 ASP A C 1
ATOM 2464 O O . ASP A 1 131 ? -19.98083 2.25742 28.67576 1.000 11.35126 128 ASP A O 1
ATOM 2473 N N . PHE A 1 132 ? -18.55946 2.00054 30.41040 1.000 9.82815 129 PHE A N 1
ATOM 2474 C CA . PHE A 1 132 ? -17.99048 0.76668 29.87288 1.000 10.35057 129 PHE A CA 1
ATOM 2475 C C . PHE A 1 132 ? -19.08269 -0.28041 29.66119 1.000 9.36178 129 PHE A C 1
ATOM 2476 O O . PHE A 1 132 ? -19.23507 -0.83615 28.56005 1.000 9.64830 129 PHE A O 1
ATOM 2493 N N . ARG A 1 133 ? -19.84194 -0.57481 30.72106 1.000 10.09412 130 ARG A N 1
ATOM 2494 C CA . ARG A 1 133 ? -20.82150 -1.65332 30.63566 1.000 10.20412 130 ARG A CA 1
ATOM 2495 C C . ARG A 1 133 ? -21.83290 -1.35110 29.54299 1.000 9.80217 130 ARG A C 1
ATOM 2496 O O . ARG A 1 133 ? -22.13250 -2.19848 28.69584 1.000 11.11851 130 ARG A O 1
ATOM 2517 N N . LYS A 1 134 ? -22.36030 -0.12834 29.54607 1.000 10.51239 131 LYS A N 1
ATOM 2518 C CA . LYS A 1 134 ? -23.39950 0.25884 28.60348 1.000 11.83048 131 LYS A CA 1
ATOM 2519 C C . LYS A 1 134 ? -22.89966 0.22727 27.16377 1.000 10.80861 131 LYS A C 1
ATOM 2520 O O . LYS A 1 134 ? -23.54743 -0.34180 26.27479 1.000 11.60938 131 LYS A O 1
ATOM 2539 N N . GLN A 1 135 ? -21.73579 0.81841 26.91426 1.000 10.82359 132 GLN A N 1
ATOM 2540 C CA . GLN A 1 135 ? -21.26807 0.94318 25.53651 1.000 11.06718 132 GLN A CA 1
ATOM 2541 C C . GLN A 1 135 ? -20.81070 -0.40301 24.98685 1.000 9.91994 132 GLN A C 1
ATOM 2542 O O . GLN A 1 135 ? -21.01119 -0.70869 23.80304 1.000 10.45621 132 GLN A O 1
ATOM 2556 N N . VAL A 1 136 ? -20.19894 -1.23113 25.83081 1.000 9.16619 133 VAL A N 1
ATOM 2557 C CA . VAL A 1 136 ? -19.73981 -2.53593 25.36980 1.000 9.83134 133 VAL A CA 1
ATOM 2558 C C . VAL A 1 136 ? -20.92428 -3.46824 25.14915 1.000 9.91257 133 VAL A C 1
ATOM 2559 O O . VAL A 1 136 ? -20.98126 -4.17897 24.14222 1.000 10.53583 133 VAL A O 1
ATOM 2572 N N . ALA A 1 137 ? -21.89300 -3.47590 26.06547 1.000 10.34706 134 ALA A N 1
ATOM 2573 C CA . ALA A 1 137 ? -23.07607 -4.30503 25.85691 1.000 11.22668 134 ALA A CA 1
ATOM 2574 C C . ALA A 1 137 ? -23.78954 -3.93201 24.56016 1.000 11.25575 134 ALA A C 1
ATOM 2575 O O . ALA A 1 137 ? -24.28696 -4.80770 23.83823 1.000 12.18934 134 ALA A O 1
ATOM 2582 N N . GLU A 1 138 ? -23.84344 -2.63664 24.24107 1.000 11.15402 135 GLU A N 1
ATOM 2583 C CA . GLU A 1 138 ? -24.45123 -2.20599 22.98284 1.000 12.18338 135 GLU A CA 1
ATOM 2584 C C . GLU A 1 138 ? -23.65689 -2.73805 21.78712 1.000 10.44109 135 GLU A C 1
ATOM 2585 O O . GLU A 1 138 ? -24.22688 -3.30343 20.84521 1.000 11.47198 135 GLU A O 1
ATOM 2597 N N . ASN A 1 139 ? -22.33101 -2.59130 21.81393 1.000 9.82515 136 ASN A N 1
ATOM 2598 C CA . ASN A 1 139 ? -21.51803 -3.12395 20.72749 1.000 9.26986 136 ASN A CA 1
ATOM 2599 C C . ASN A 1 139 ? -21.74807 -4.62389 20.55927 1.000 8.48727 136 ASN A C 1
ATOM 2600 O O . ASN A 1 139 ? -21.85622 -5.11805 19.43218 1.000 8.66804 136 ASN A O 1
ATOM 2611 N N . LEU A 1 140 ? -21.85892 -5.36033 21.66410 1.000 9.17361 137 LEU A N 1
ATOM 2612 C CA . LEU A 1 140 ? -22.00416 -6.81124 21.56177 1.000 9.82459 137 LEU A CA 1
ATOM 2613 C C . LEU A 1 140 ? -23.32086 -7.22894 20.91473 1.000 12.74289 137 LEU A C 1
ATOM 2614 O O . LEU A 1 140 ? -23.40536 -8.36393 20.42980 1.000 13.76514 137 LEU A O 1
ATOM 2630 N N . LYS A 1 141 ? -24.31870 -6.33019 20.84810 1.000 13.34974 138 LYS A N 1
ATOM 2631 C CA . LYS A 1 141 ? -25.56694 -6.58324 20.13323 1.000 14.84679 138 LYS A CA 1
ATOM 2632 C C . LYS A 1 141 ? -25.48118 -6.22413 18.65737 1.000 15.96946 138 LYS A C 1
ATOM 2633 O O . LYS A 1 141 ? -26.42621 -6.50447 17.90252 1.000 20.09208 138 LYS A O 1
ATOM 2652 N N . GLN A 1 142 ? -24.39571 -5.58193 18.23555 1.000 14.06011 139 GLN A N 1
ATOM 2653 C CA . GLN A 1 142 ? -24.29689 -4.98043 16.91366 1.000 14.29986 139 GLN A CA 1
ATOM 2654 C C . GLN A 1 142 ? -23.29136 -5.73614 16.06107 1.000 13.60938 139 GLN A C 1
ATOM 2655 O O . GLN A 1 142 ? -22.16902 -6.01121 16.50734 1.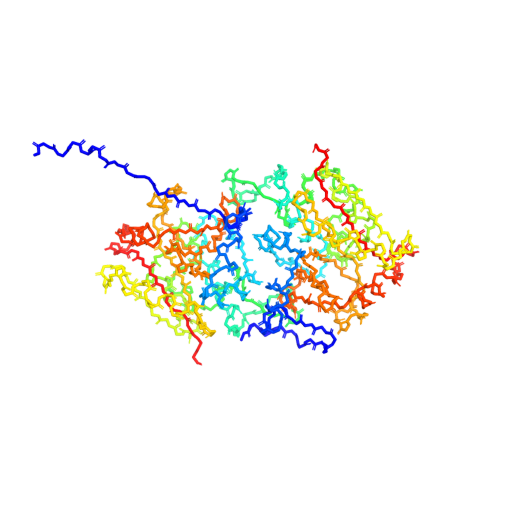000 12.07416 139 GLN A O 1
ATOM 2669 N N . ASP A 1 143 ? -23.69301 -6.05737 14.83799 1.000 14.81236 140 ASP A N 1
ATOM 2670 C CA . ASP A 1 143 ? -22.75663 -6.57292 13.85764 1.000 16.27009 140 ASP A CA 1
ATOM 2671 C C . ASP A 1 143 ? -21.88824 -5.43424 13.32124 1.000 15.31365 140 ASP A C 1
ATOM 2672 O O . ASP A 1 143 ? -22.20803 -4.24888 13.46506 1.000 16.65981 140 ASP A O 1
ATOM 2681 N N . GLY A 1 144 ? -20.75735 -5.80430 12.72236 1.000 14.46675 141 GLY A N 1
ATOM 2682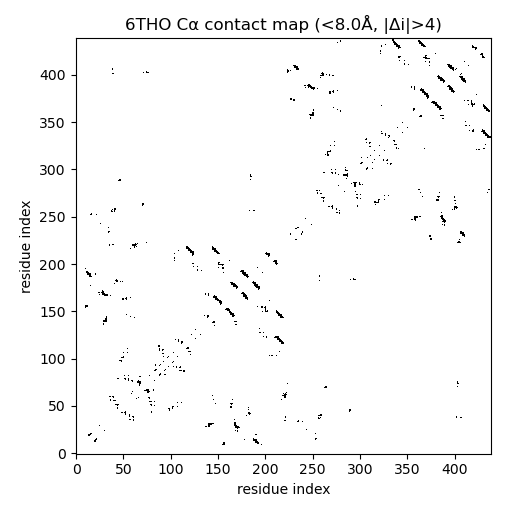 C CA . GLY A 1 144 ? -19.90498 -4.82980 12.07046 1.000 14.58447 141 GLY A CA 1
ATOM 2683 C C . GLY A 1 144 ? -18.96993 -4.07108 12.99312 1.000 12.67169 141 GLY A C 1
ATOM 2684 O O . GLY A 1 144 ? -18.31433 -3.12129 12.55551 1.000 13.15667 141 GLY A O 1
ATOM 2688 N N . ASN A 1 145 ? -18.90112 -4.43873 14.26432 1.000 10.35809 142 ASN A N 1
ATOM 2689 C CA . ASN A 1 145 ? -18.00635 -3.79885 15.21235 1.000 9.30389 142 ASN A CA 1
ATOM 2690 C C . ASN A 1 145 ? -17.69108 -4.80673 16.30716 1.000 8.00334 142 ASN A C 1
ATOM 2691 O O . ASN A 1 145 ? -18.43495 -5.77604 16.51027 1.000 7.64060 142 ASN A O 1
ATOM 2702 N N . PHE A 1 146 ? -16.56401 -4.58264 16.99439 1.000 6.77344 143 PHE A N 1
ATOM 2703 C CA . PHE A 1 146 ? -16.04692 -5.52111 17.98453 1.000 6.27172 143 PHE A CA 1
ATOM 2704 C C . PHE A 1 146 ? -15.37656 -4.75097 19.10479 1.000 5.86827 143 PHE A C 1
ATOM 2705 O O . PHE A 1 146 ? -15.10693 -3.55006 18.98770 1.000 7.19395 143 PHE A O 1
ATOM 2722 N N . VAL A 1 147 ? -15.09446 -5.47804 20.17896 1.000 6.16673 144 VAL A N 1
ATOM 2723 C CA . VAL A 1 147 ? -14.44930 -4.93466 21.36414 1.000 6.43472 144 VAL A CA 1
ATOM 2724 C C . VAL A 1 147 ? -13.27302 -5.82079 21.75946 1.000 5.93811 144 VAL A C 1
ATOM 2725 O O . VAL A 1 147 ? -13.41729 -7.04190 21.85193 1.000 6.41347 144 VAL A O 1
ATOM 2738 N N . ILE A 1 148 ? -12.12813 -5.20572 22.04517 1.000 5.74379 145 ILE A N 1
ATOM 2739 C CA . ILE A 1 148 ? -10.96593 -5.88455 22.60561 1.000 5.58118 145 ILE A CA 1
ATOM 2740 C C . ILE A 1 148 ? -10.63984 -5.23468 23.94700 1.000 5.85330 145 ILE A C 1
ATOM 2741 O O . ILE A 1 148 ? -10.64186 -4.00151 24.06164 1.000 6.78284 145 ILE A O 1
ATOM 2757 N N . VAL A 1 149 ? -10.35569 -6.05936 24.95979 1.000 5.25852 146 VAL A N 1
ATOM 2758 C CA . VAL A 1 149 ? -9.97065 -5.58070 26.28005 1.000 5.34884 146 VAL A CA 1
ATOM 2759 C C . VAL A 1 149 ? -8.49679 -5.85510 26.56159 1.000 5.22554 146 VAL A C 1
ATOM 2760 O O . VAL A 1 149 ? -7.92189 -6.84641 26.10225 1.000 5.80217 146 VAL A O 1
ATOM 2773 N N . ASN A 1 150 ? -7.90705 -4.97215 27.37284 1.000 5.85735 147 ASN A N 1
ATOM 2774 C CA . ASN A 1 150 ? -6.54935 -5.07197 27.90547 1.000 5.45643 147 ASN A CA 1
ATOM 2775 C C . ASN A 1 150 ? -6.68644 -4.95113 29.41971 1.000 5.94325 147 ASN A C 1
ATOM 2776 O O . ASN A 1 150 ? -7.24180 -3.96117 29.90744 1.000 6.61881 147 ASN A O 1
ATOM 2787 N N . TYR A 1 151 ? -6.21974 -5.96127 30.16172 1.000 5.90756 148 TYR A N 1
ATOM 2788 C CA . TYR A 1 151 ? -6.49910 -6.03651 31.58753 1.000 6.49111 148 TYR A CA 1
ATOM 2789 C C . TYR A 1 151 ? -5.40032 -6.80600 32.30573 1.000 6.33530 148 TYR A C 1
ATOM 2790 O O . TYR A 1 151 ? -4.70221 -7.62089 31.71195 1.000 7.28577 148 TYR A O 1
ATOM 2808 N N . LEU A 1 152 ? -5.25729 -6.53833 33.59865 1.000 6.84708 149 LEU A N 1
ATOM 2809 C CA . LEU A 1 152 ? -4.30826 -7.25754 34.44567 1.000 7.57141 149 LEU A CA 1
ATOM 2810 C C . LEU A 1 152 ? -4.93815 -8.56005 34.92635 1.000 7.52233 149 LEU A C 1
ATOM 2811 O O . LEU A 1 152 ? -5.94548 -8.53503 35.63996 1.000 8.08606 149 LEU A O 1
ATOM 2827 N N . ARG A 1 153 ? -4.36870 -9.70274 34.52328 1.000 8.09894 150 ARG A N 1
ATOM 2828 C CA A ARG A 1 153 ? -4.98473 -10.98718 34.84384 0.596 8.67299 150 ARG A CA 1
ATOM 2829 C CA B ARG A 1 153 ? -5.00037 -10.97808 34.84504 0.404 8.91872 150 ARG A CA 1
ATOM 2830 C C . ARG A 1 153 ? -5.16676 -11.17037 36.34717 1.000 9.27021 150 ARG A C 1
ATOM 2831 O O . ARG A 1 153 ? -6.15938 -11.76153 36.79684 1.000 10.10963 150 ARG A O 1
ATOM 2872 N N . LYS A 1 154 ? -4.19039 -10.72207 37.13310 1.000 11.17641 151 LYS A N 1
ATOM 2873 C CA A LYS A 1 154 ? -4.24586 -10.90854 38.57858 0.330 15.87183 151 LYS A CA 1
ATOM 2874 C CA B LYS A 1 154 ? -4.24540 -10.90709 38.57812 0.557 10.98281 151 LYS A CA 1
ATOM 2875 C CA C LYS A 1 154 ? -4.24678 -10.91104 38.57722 0.113 16.29936 151 LYS A CA 1
ATOM 2876 C C . LYS A 1 154 ? -5.57758 -10.44390 39.15059 1.000 11.84816 151 LYS A C 1
ATOM 2877 O O . LYS A 1 154 ? -6.11595 -11.06567 40.08292 1.000 12.87957 151 LYS A O 1
ATOM 2928 N N . GLU A 1 155 ? -6.11534 -9.34812 38.62309 1.000 11.11618 152 GLU A N 1
ATOM 2929 C CA . GLU A 1 155 ? -7.30634 -8.74203 39.19908 1.000 10.98328 152 GLU A CA 1
ATOM 2930 C C . GLU A 1 155 ? -8.59048 -9.48333 38.85742 1.000 12.61521 152 GLU A C 1
ATOM 2931 O O . GLU A 1 155 ? -9.63549 -9.15440 39.42008 1.000 14.57687 152 GLU A O 1
ATOM 2943 N N . ILE A 1 156 ? -8.55724 -10.45190 37.95229 1.000 11.16761 153 ILE A N 1
ATOM 2944 C CA . ILE A 1 156 ? -9.69585 -11.33493 37.75531 1.000 12.54108 153 ILE A CA 1
ATOM 2945 C C . ILE A 1 156 ? -9.42485 -12.73144 38.29853 1.000 13.05052 153 ILE A C 1
ATOM 2946 O O . ILE A 1 156 ? -10.19884 -13.65771 38.03743 1.000 15.04235 153 ILE A O 1
ATOM 2962 N N . GLY A 1 157 ? -8.34256 -12.90496 39.05316 1.000 13.16402 154 GLY A N 1
ATOM 2963 C CA . GLY A 1 157 ? -8.05942 -14.17026 39.68717 1.000 14.74778 154 GLY A CA 1
ATOM 2964 C C . GLY A 1 157 ? -7.20716 -15.12069 38.87882 1.000 14.77847 154 GLY A C 1
ATOM 2965 O O . GLY A 1 157 ? -7.12626 -16.30301 39.23335 1.000 18.18226 154 GLY A O 1
ATOM 2969 N N . GLN A 1 158 ? -6.58034 -14.65130 37.80696 1.000 11.09866 155 GLN A N 1
ATOM 2970 C CA . GLN A 1 158 ? -5.69966 -15.45074 36.97641 1.000 11.09254 155 GLN A CA 1
ATOM 2971 C C . GLN A 1 158 ? -4.27789 -14.93563 37.15109 1.000 12.97433 155 GLN A C 1
ATOM 2972 O O . GLN A 1 158 ? -4.01030 -13.96614 37.86392 1.000 15.78486 155 GLN A O 1
ATOM 2986 N N . GLU A 1 159 ? -3.34720 -15.59395 36.49295 1.000 13.95935 156 GLU A N 1
ATOM 2987 C CA . GLU A 1 159 ? -1.94013 -15.23641 36.58381 1.000 15.17505 156 GLU A CA 1
ATOM 2988 C C . GLU A 1 159 ? -1.48163 -14.86921 35.18558 1.000 15.44378 156 GLU A C 1
ATOM 2989 O O . GLU A 1 159 ? -1.65251 -15.67071 34.25697 1.000 15.81484 156 GLU A O 1
ATOM 3001 N N . ARG A 1 160 ? -0.94608 -13.65029 35.01553 1.000 17.20808 157 ARG A N 1
ATOM 3002 C CA A ARG A 1 160 ? -0.79019 -12.66391 36.09053 0.470 18.27009 157 ARG A CA 1
ATOM 3003 C CA B ARG A 1 160 ? -0.79246 -12.66235 36.09022 0.530 17.79667 157 ARG A CA 1
ATOM 3004 C C . ARG A 1 160 ? -0.74979 -11.24343 35.53215 1.000 15.47964 157 ARG A C 1
ATOM 3005 O O . ARG A 1 160 ? -1.49589 -10.36001 35.97599 1.000 16.05907 157 ARG A O 1
ATOM 3044 N N . GLY A 1 161 ? 0.12057 -11.02852 34.54582 1.000 12.77114 158 GLY A N 1
ATOM 3045 C CA . GLY A 1 161 ? 0.35814 -9.71377 33.99724 1.000 11.50265 158 GLY A CA 1
ATOM 3046 C C . GLY A 1 161 ? -0.71623 -9.26723 33.02284 1.000 9.08830 158 GLY A C 1
ATOM 3047 O O . GLY A 1 161 ? -1.80699 -9.83601 32.91985 1.000 9.47560 158 GLY A O 1
ATOM 3051 N N . GLY A 1 162 ? -0.38365 -8.21189 32.29294 1.000 8.51795 159 GLY A N 1
ATOM 3052 C CA . GLY A 1 162 ? -1.33044 -7.63001 31.36763 1.000 7.88330 159 GLY A CA 1
ATOM 3053 C C . GLY A 1 162 ? -1.60539 -8.54519 30.18798 1.000 7.00026 159 GLY A C 1
ATOM 3054 O O . GLY A 1 162 ? -0.70067 -9.14876 29.61339 1.000 8.09280 159 GLY A O 1
ATOM 3058 N N . HIS A 1 163 ? -2.87471 -8.62829 29.81239 1.000 6.24911 160 HIS A N 1
ATOM 3059 C CA . HIS A 1 163 ? -3.32894 -9.51004 28.75346 1.000 5.71058 160 HIS A CA 1
ATOM 3060 C C . HIS A 1 163 ? -4.27500 -8.72891 27.84729 1.000 5.27428 160 HIS A C 1
ATOM 3061 O O . HIS A 1 163 ? -4.80959 -7.67597 28.21911 1.000 6.01060 160 HIS A O 1
ATOM 3075 N N . ILE A 1 164 ? -4.45618 -9.25447 26.64020 1.000 4.95899 161 ILE A N 1
ATOM 3076 C CA . ILE A 1 164 ? -5.35174 -8.68615 25.63989 1.000 5.29721 161 ILE A CA 1
ATOM 3077 C C . ILE A 1 164 ? -6.16900 -9.83515 25.05363 1.000 5.27441 161 ILE A C 1
ATOM 3078 O O . ILE A 1 164 ? -5.60531 -10.87298 24.70558 1.000 5.01884 161 ILE A O 1
ATOM 3094 N N . SER A 1 165 ? -7.48903 -9.65605 24.93056 1.000 5.04089 162 SER A N 1
ATOM 3095 C CA . SER A 1 165 ? -8.32944 -10.60978 24.20491 1.000 5.30670 162 SER A CA 1
ATOM 3096 C C . SER A 1 165 ? -9.66028 -9.94718 23.84029 1.000 4.76712 162 SER A C 1
ATOM 3097 O O . SER A 1 165 ? -10.08721 -8.97640 24.47993 1.000 5.27196 162 SER A O 1
ATOM 3105 N N . PRO A 1 166 ? -10.34473 -10.46808 22.82190 1.000 4.82041 163 PRO A N 1
ATOM 3106 C CA . PRO A 1 166 ? -11.67787 -9.95311 22.46506 1.000 5.01363 163 PRO A CA 1
ATOM 3107 C C . PRO A 1 166 ? -12.73918 -10.32372 23.48358 1.000 5.17237 163 PRO A C 1
ATOM 3108 O O . PRO A 1 166 ? -12.64720 -11.34840 24.15593 1.000 6.13011 163 PRO A O 1
ATOM 3119 N N . LEU A 1 167 ? -13.76492 -9.48348 23.56107 1.000 5.60987 164 LEU A N 1
ATOM 3120 C CA . LEU A 1 167 ? -15.00755 -9.82195 24.24127 1.000 5.93649 164 LEU A CA 1
ATOM 3121 C C . LEU A 1 167 ? -16.02871 -10.33196 23.22762 1.000 5.54683 164 LEU A C 1
ATOM 3122 O O . LEU A 1 167 ? -16.14007 -9.80040 22.12174 1.000 6.71463 164 LEU A O 1
ATOM 3138 N N . ALA A 1 168 ? -16.81338 -11.33416 23.61726 1.000 5.95934 165 ALA A N 1
ATOM 3139 C CA . ALA A 1 168 ? -17.76488 -11.96739 22.70411 1.000 6.36103 165 ALA A CA 1
ATOM 3140 C C . ALA A 1 168 ? -19.22174 -11.82497 23.10549 1.000 6.40848 165 ALA A C 1
ATOM 3141 O O . ALA A 1 168 ? -20.08281 -11.95688 22.23140 1.000 8.02106 165 ALA A O 1
ATOM 3148 N N . ALA A 1 169 ? -19.52239 -11.60073 24.38382 1.000 6.59420 166 ALA A N 1
ATOM 3149 C CA . ALA A 1 169 ? -20.91093 -11.57510 24.81473 1.000 6.93128 166 ALA A CA 1
ATOM 3150 C C . ALA A 1 169 ? -20.99732 -10.94567 26.19054 1.000 6.80475 166 ALA A C 1
ATOM 3151 O O . ALA A 1 169 ? -20.00607 -10.86364 26.91941 1.000 7.19039 166 ALA A O 1
ATOM 3158 N N . TYR A 1 170 ? -22.21936 -10.53714 26.54575 1.000 8.05088 167 TYR A N 1
ATOM 3159 C CA . TYR A 1 170 ? -22.53960 -9.98654 27.85725 1.000 7.94864 167 TYR A CA 1
ATOM 3160 C C . TYR A 1 170 ? -23.80843 -10.66832 28.33027 1.000 8.41467 167 TYR A C 1
ATOM 3161 O O . TYR A 1 170 ? -24.80368 -10.70978 27.59648 1.000 9.38659 167 TYR A O 1
ATOM 3179 N N . ASN A 1 171 ? -23.76756 -11.21109 29.53827 1.000 8.92716 168 ASN A N 1
ATOM 3180 C CA . ASN A 1 171 ? -24.92699 -11.85085 30.14053 1.000 9.56295 168 ASN A CA 1
ATOM 3181 C C . ASN A 1 171 ? -25.54839 -10.86407 31.11882 1.000 9.76377 168 ASN A C 1
ATOM 3182 O O . ASN A 1 171 ? -24.95743 -10.52492 32.14955 1.000 10.69558 168 ASN A O 1
ATOM 3193 N N . GLU A 1 172 ? -26.74842 -10.41106 30.78171 1.000 11.17879 169 GLU A N 1
ATOM 3194 C CA . GLU A 1 172 ? -27.39858 -9.35512 31.53977 1.000 12.37394 169 GLU A CA 1
ATOM 3195 C C . GLU A 1 172 ? -27.75184 -9.81187 32.94675 1.000 13.51070 169 GLU A C 1
ATOM 3196 O O . GLU A 1 172 ? -27.58761 -9.05222 33.90941 1.000 15.60499 169 GLU A O 1
ATOM 3208 N N . GLN A 1 173 ? -28.23337 -11.04735 33.09066 1.000 14.18414 170 GLN A N 1
ATOM 3209 C CA A GLN A 1 173 ? -28.73619 -11.48203 34.38882 0.588 16.78608 170 GLN A CA 1
ATOM 3210 C CA B GLN A 1 173 ? -28.73528 -11.48690 34.38590 0.412 14.48819 170 GLN A CA 1
ATOM 3211 C C . GLN A 1 173 ? -27.62513 -11.55698 35.42903 1.000 15.26705 170 GLN A C 1
ATOM 3212 O O . GLN A 1 173 ? -27.86781 -11.29585 36.61129 1.000 16.94572 170 GLN A O 1
ATOM 3237 N N . THR A 1 174 ? -26.41667 -11.91944 35.02091 1.000 13.11388 171 THR A N 1
ATOM 3238 C CA . THR A 1 174 ? -25.29493 -12.05968 35.93381 1.000 12.35295 171 THR A CA 1
ATOM 3239 C C . THR A 1 174 ? -24.31229 -10.89828 35.85320 1.000 11.90408 171 THR A C 1
ATOM 3240 O O . THR A 1 174 ? -23.34757 -10.87843 36.61860 1.000 11.74559 171 THR A O 1
ATOM 3251 N N . ASP A 1 175 ? -24.50996 -9.95381 34.93203 1.000 10.64421 172 ASP A N 1
ATOM 3252 C CA . ASP A 1 175 ? -23.58137 -8.83981 34.73827 1.000 10.22373 172 ASP A CA 1
ATOM 3253 C C . ASP A 1 175 ? -22.16198 -9.34156 34.49283 1.000 9.48869 172 ASP A C 1
ATOM 3254 O O . ASP A 1 175 ? -21.20978 -8.90743 35.15056 1.000 10.79700 172 ASP A O 1
ATOM 3263 N N . ARG A 1 176 ? -22.02516 -10.26585 33.53336 1.000 8.89467 173 ARG A N 1
ATOM 3264 C CA . ARG A 1 176 ? -20.73320 -10.84197 33.18722 1.000 8.54353 173 ARG A CA 1
ATOM 3265 C C . ARG A 1 176 ? -20.44046 -10.71989 31.69749 1.000 7.47337 173 ARG A C 1
ATOM 3266 O O . ARG A 1 176 ? -21.33414 -10.87146 30.85835 1.000 8.60573 173 ARG A O 1
ATOM 3287 N N . PHE A 1 177 ? -19.16440 -10.51213 31.37188 1.000 7.19200 174 PHE A N 1
ATOM 3288 C CA . PHE A 1 177 ? -18.68656 -10.48825 29.99808 1.000 7.00958 174 PHE A CA 1
ATOM 3289 C C . PHE A 1 177 ? -17.88393 -11.75204 29.69744 1.000 6.36622 174 PHE A C 1
ATOM 3290 O O . PHE A 1 177 ? -17.13327 -12.24216 30.54891 1.000 7.46395 174 PHE A O 1
ATOM 3307 N N . LEU A 1 178 ? -17.99043 -12.23286 28.45273 1.000 6.39792 175 LEU A N 1
ATOM 3308 C CA . LEU A 1 178 ? -17.25643 -13.40678 27.98726 1.000 5.70116 175 LEU A CA 1
ATOM 3309 C C . LEU A 1 178 ? -15.97447 -12.97074 27.28979 1.000 5.70840 175 LEU A C 1
ATOM 3310 O O . LEU A 1 178 ? -16.02983 -12.29419 26.25480 1.000 6.24590 175 LEU A O 1
ATOM 3326 N N . ILE A 1 179 ? -14.82985 -13.36354 27.85655 1.000 5.63799 176 ILE A N 1
ATOM 3327 C CA . ILE A 1 179 ? -13.51997 -13.08811 27.27556 1.000 5.50084 176 ILE A CA 1
ATOM 3328 C C . ILE A 1 179 ? -13.10178 -14.29195 26.44324 1.000 5.37768 176 ILE A C 1
ATOM 3329 O O . ILE A 1 179 ? -12.96921 -15.39629 26.97857 1.000 5.79954 176 ILE A O 1
ATOM 3345 N N . MET A 1 180 ? -12.85762 -14.07822 25.14355 1.000 5.17177 177 MET A N 1
ATOM 3346 C CA A MET A 1 180 ? -12.34238 -15.12015 24.24723 0.880 5.30826 177 MET A CA 1
ATOM 3347 C CA B MET A 1 180 ? -12.34691 -15.11894 24.24255 0.120 5.53274 177 MET A CA 1
ATOM 3348 C C . MET A 1 180 ? -10.82190 -15.14858 24.36986 1.000 5.20326 177 MET A C 1
ATOM 3349 O O . MET A 1 180 ? -10.09578 -14.56828 23.56688 1.000 5.28248 177 MET A O 1
ATOM 3376 N N . ASP A 1 181 ? -10.34056 -15.83973 25.41660 1.000 4.95457 178 ASP A N 1
ATOM 3377 C CA . ASP A 1 181 ? -8.93176 -15.77190 25.81457 1.000 5.03017 178 ASP A CA 1
ATOM 3378 C C . ASP A 1 181 ? -8.05585 -16.49943 24.79764 1.000 4.82839 178 ASP A C 1
ATOM 3379 O O . ASP A 1 181 ? -8.13926 -17.72297 24.65954 1.000 5.10229 178 ASP A O 1
ATOM 3388 N N . VAL A 1 182 ? -7.20458 -15.75017 24.09113 1.000 4.84609 179 VAL A N 1
ATOM 3389 C CA . VAL A 1 182 ? -6.33712 -16.32244 23.07437 1.000 5.17942 179 VAL A CA 1
ATOM 3390 C C . VAL A 1 182 ? -5.17655 -17.12363 23.64437 1.000 4.79850 179 VAL A C 1
ATOM 3391 O O . VAL A 1 182 ? -4.46481 -17.79336 22.86632 1.000 5.10400 179 VAL A O 1
ATOM 3404 N N . SER A 1 183 ? -4.97697 -17.12749 24.96434 1.000 4.92110 180 SER A N 1
ATOM 3405 C CA . SER A 1 183 ? -3.99235 -18.02661 25.56418 1.000 5.17628 180 SER A CA 1
ATOM 3406 C C . SER A 1 183 ? -4.61199 -19.41312 25.76319 1.000 5.25523 180 SER A C 1
ATOM 3407 O O . SER A 1 183 ? -4.77171 -19.89279 26.89252 1.000 5.68570 180 SER A O 1
ATOM 3415 N N . ARG A 1 184 ? -4.96788 -20.05745 24.64494 1.000 5.15458 181 ARG A N 1
ATOM 3416 C CA . ARG A 1 184 ? -5.84463 -21.22774 24.72663 1.000 5.53413 181 ARG A CA 1
ATOM 3417 C C . ARG A 1 184 ? -5.13827 -22.41915 25.37097 1.000 6.57750 181 ARG A C 1
ATOM 3418 O O . ARG A 1 184 ? -5.80686 -23.33778 25.85755 1.000 7.95085 181 ARG A O 1
ATOM 3439 N N . TYR A 1 185 ? -3.80055 -22.42188 25.37540 1.000 6.68593 182 TYR A N 1
ATOM 3440 C CA . TYR A 1 185 ? -3.00944 -23.45671 26.05132 1.000 7.42014 182 TYR A CA 1
ATOM 3441 C C . TYR A 1 185 ? -3.01813 -23.31898 27.57604 1.000 7.18132 182 TYR A C 1
ATOM 3442 O O . TYR A 1 185 ? -2.58125 -24.24629 28.25773 1.000 8.73838 182 TYR A O 1
ATOM 3460 N N . LYS A 1 186 ? -3.53147 -22.20614 28.11960 1.000 6.42739 183 LYS A N 1
ATOM 3461 C CA A LYS A 1 186 ? -3.47093 -21.89866 29.54624 0.608 7.94250 183 LYS A CA 1
ATOM 3462 C CA B LYS A 1 186 ? -3.47107 -21.89620 29.54542 0.392 7.36268 183 LYS A CA 1
ATOM 3463 C C . LYS A 1 186 ? -4.84346 -21.80595 30.19170 1.000 7.07127 183 LYS A C 1
ATOM 3464 O O . LYS A 1 186 ? -5.03780 -22.34616 31.28946 1.000 8.80850 183 LYS A O 1
ATOM 3501 N N . TYR A 1 187 ? -5.78020 -21.10232 29.56666 1.000 6.53759 184 TYR A N 1
ATOM 3502 C CA . TYR A 1 187 ? -7.09256 -20.87726 30.13827 1.000 7.08015 184 TYR A CA 1
ATOM 3503 C C . TYR A 1 187 ? -8.16417 -21.03701 29.07565 1.000 7.01503 184 TYR A C 1
ATOM 3504 O O . TYR A 1 187 ? -7.92891 -20.72087 27.89967 1.000 6.96238 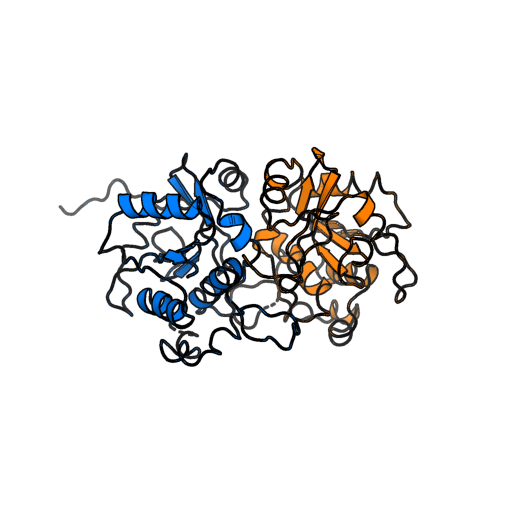184 TYR A O 1
ATOM 3522 N N . PRO A 1 188 ? -9.37352 -21.42619 29.48405 1.000 7.06092 185 PRO A N 1
ATOM 3523 C CA . PRO A 1 188 ? -10.52737 -21.37832 28.59916 1.000 6.77703 185 PRO A CA 1
ATOM 3524 C C . PRO A 1 188 ? -11.07813 -19.96806 28.51812 1.000 5.61810 185 PRO A C 1
ATOM 3525 O O . PRO A 1 188 ? -10.72206 -19.11061 29.33376 1.000 6.62761 185 PRO A O 1
ATOM 3536 N N . PRO A 1 189 ? -12.00661 -19.70767 27.60150 1.000 5.34238 186 PRO A N 1
ATOM 3537 C CA . PRO A 1 189 ? -12.80095 -18.46859 27.70645 1.000 5.56000 186 PRO A CA 1
ATOM 3538 C C . PRO A 1 189 ? -13.53282 -18.45446 29.04588 1.000 6.14785 186 PRO A C 1
ATOM 3539 O O . PRO A 1 189 ? -13.93083 -19.50498 29.55986 1.000 6.89715 186 PRO A O 1
ATOM 3550 N N . VAL A 1 190 ? -13.68688 -17.25892 29.62519 1.000 5.85717 187 VAL A N 1
ATOM 3551 C CA . VAL A 1 190 ? -14.31485 -17.10113 30.93336 1.000 7.00655 187 VAL A CA 1
ATOM 3552 C C . VAL A 1 190 ? -15.33592 -15.97042 30.90670 1.000 6.52920 187 VAL A C 1
ATOM 3553 O O . VAL A 1 190 ? -15.19034 -14.97889 30.18775 1.000 7.06675 187 VAL A O 1
ATOM 3566 N N . TRP A 1 191 ? -16.35705 -16.12479 31.74799 1.000 7.19953 188 TRP A N 1
ATOM 3567 C CA . TRP A 1 191 ? -17.34082 -15.09666 32.04652 1.000 7.59041 188 TRP A CA 1
ATOM 3568 C C . TRP A 1 191 ? -16.92766 -14.40231 33.33452 1.000 7.15182 188 TRP A C 1
ATOM 3569 O O . TRP A 1 191 ? -16.88129 -15.03013 34.39921 1.000 8.93809 188 TRP A O 1
ATOM 3590 N N . VAL A 1 192 ? -16.64056 -13.10506 33.21876 1.000 7.59658 189 VAL A N 1
ATOM 3591 C CA A VAL A 1 192 ? -16.09331 -12.28540 34.29364 0.834 8.11446 189 VAL A CA 1
ATOM 3592 C CA B VAL A 1 192 ? -16.09237 -12.28124 34.29062 0.166 7.98889 189 VAL A CA 1
ATOM 3593 C C . VAL A 1 192 ? -17.09612 -11.20180 34.67538 1.000 8.49069 189 VAL A C 1
ATOM 3594 O O . VAL A 1 192 ? -17.68760 -10.55042 33.80996 1.000 8.96961 189 VAL A O 1
ATOM 3619 N N . LYS A 1 193 ? -17.27058 -10.99438 35.98136 1.000 9.05643 190 LYS A N 1
ATOM 3620 C CA A LYS A 1 193 ? -18.13178 -9.91488 36.44297 0.253 9.39137 190 LYS A CA 1
ATOM 3621 C CA B LYS A 1 193 ? -18.12327 -9.91040 36.46008 0.747 9.71304 190 LYS A CA 1
ATOM 3622 C C . LYS A 1 193 ? -17.59631 -8.56940 35.97138 1.000 9.12859 190 LYS A C 1
ATOM 3623 O O . LYS A 1 193 ? -16.39106 -8.31219 35.99874 1.000 9.03984 190 LYS A O 1
ATOM 3660 N N . THR A 1 194 ? -18.51415 -7.69524 35.56822 1.000 8.94642 191 THR A N 1
ATOM 3661 C CA . THR A 1 194 ? -18.12075 -6.35500 35.13922 1.000 9.46922 191 THR A CA 1
ATOM 3662 C C . THR A 1 194 ? -17.23921 -5.65714 36.16351 1.000 8.63709 191 THR A C 1
ATOM 3663 O O . THR A 1 194 ? -16.25851 -5.00599 35.79508 1.000 9.26666 191 THR A O 1
ATOM 3674 N N . THR A 1 195 ? -17.56516 -5.77468 37.45145 1.000 9.33647 192 THR A N 1
ATOM 3675 C CA A THR A 1 195 ? -16.77637 -5.05965 38.44721 0.851 10.09024 192 THR A CA 1
ATOM 3676 C CA B THR A 1 195 ? -16.78445 -5.09318 38.47991 0.149 9.82620 192 THR A CA 1
ATOM 3677 C C . THR A 1 195 ? -15.33538 -5.55981 38.47395 1.000 10.09686 192 THR A C 1
ATOM 3678 O O . THR A 1 195 ? -14.40866 -4.76871 38.67858 1.000 10.73217 192 THR A O 1
ATOM 3699 N N . ASP A 1 196 ? -15.12315 -6.86380 38.27665 1.000 9.20236 193 ASP A N 1
ATOM 3700 C CA . ASP A 1 196 ? -13.76509 -7.39620 38.27791 1.000 9.68519 193 ASP A CA 1
ATOM 3701 C C . ASP A 1 196 ? -13.02358 -7.00505 37.00691 1.000 9.01012 193 ASP A C 1
ATOM 3702 O O . ASP A 1 196 ? -11.83627 -6.66553 37.04855 1.000 9.07342 193 ASP A O 1
ATOM 3711 N N . LEU A 1 197 ? -13.69238 -7.08228 35.85855 1.000 8.23063 194 LEU A N 1
ATOM 3712 C CA . LEU A 1 197 ? -13.03616 -6.68373 34.61840 1.000 7.20653 194 LEU A CA 1
ATOM 3713 C C . LEU A 1 197 ? -12.69204 -5.19955 34.64317 1.000 7.86718 194 LEU A C 1
ATOM 3714 O O . LEU A 1 197 ? -11.60901 -4.79196 34.19847 1.000 7.88398 194 LEU A O 1
ATOM 3730 N N . TRP A 1 198 ? -13.60139 -4.37364 35.16599 1.000 8.02360 195 TRP A N 1
ATOM 3731 C CA . TRP A 1 198 ? -13.31275 -2.95471 35.33323 1.000 8.31250 195 TRP A CA 1
ATOM 3732 C C . TRP A 1 198 ? -12.07274 -2.74601 36.20627 1.000 8.36138 195 TRP A C 1
ATOM 3733 O O . TRP A 1 198 ? -11.16360 -1.99806 35.82927 1.000 9.21629 195 TRP A O 1
ATOM 3754 N N . LYS A 1 199 ? -12.02723 -3.38438 37.38182 1.000 8.87874 196 LYS A N 1
ATOM 3755 C CA A LYS A 1 199 ? -10.85555 -3.25220 38.24018 0.186 9.80754 196 LYS A CA 1
ATOM 3756 C CA B LYS A 1 199 ? -10.85420 -3.24501 38.23586 0.403 9.35083 196 LYS A CA 1
ATOM 3757 C CA C LYS A 1 199 ? -10.85577 -3.27241 38.25005 0.411 9.75883 196 LYS A CA 1
ATOM 3758 C C . LYS A 1 199 ? -9.58730 -3.65829 37.50237 1.000 10.02138 196 LYS A C 1
ATOM 3759 O O . LYS A 1 199 ? -8.54135 -3.01432 37.65002 1.000 9.91605 196 LYS A O 1
ATOM 3814 N N . ALA A 1 200 ? -9.66570 -4.72043 36.70241 1.000 8.00077 197 ALA A N 1
ATOM 3815 C CA . ALA A 1 200 ? -8.49163 -5.21628 36.00186 1.000 7.38438 197 ALA A CA 1
ATOM 3816 C C . ALA A 1 200 ? -8.03955 -4.27635 34.89616 1.000 7.28123 197 ALA A C 1
ATOM 3817 O O . ALA A 1 200 ? -6.84167 -4.20042 34.60428 1.000 7.36237 197 ALA A O 1
ATOM 3824 N N . MET A 1 201 ? -8.97341 -3.55461 34.26726 1.000 6.96436 198 MET A N 1
ATOM 3825 C CA . MET A 1 201 ? -8.60205 -2.55987 33.26541 1.000 7.05967 198 MET A CA 1
ATOM 3826 C C . MET A 1 201 ? -8.09933 -1.27867 33.90438 1.000 7.31797 198 MET A C 1
ATOM 3827 O O . MET A 1 201 ? -7.27151 -0.57706 33.31283 1.000 7.68514 198 MET A O 1
ATOM 3841 N N . ASN A 1 202 ? -8.61065 -0.95412 35.09291 1.000 8.02577 199 ASN A N 1
ATOM 3842 C CA . ASN A 1 202 ? -8.26453 0.27874 35.78635 1.000 8.01852 199 ASN A CA 1
ATOM 3843 C C . ASN A 1 202 ? -6.98391 0.10712 36.59528 1.000 7.40170 199 ASN A C 1
ATOM 3844 O O . ASN A 1 202 ? -6.92737 0.44503 37.77856 1.000 9.04842 199 ASN A O 1
ATOM 3855 N N . THR A 1 203 ? -5.96829 -0.43116 35.93609 1.000 7.52808 200 THR A N 1
ATOM 3856 C CA . THR A 1 203 ? -4.63200 -0.62616 36.45701 1.000 8.12440 200 THR A CA 1
ATOM 3857 C C . THR A 1 203 ? -3.64666 0.05273 35.51523 1.000 8.17098 200 THR A C 1
ATOM 3858 O O . THR A 1 203 ? -3.92091 0.23628 34.32227 1.000 8.87081 200 THR A O 1
ATOM 3869 N N . VAL A 1 204 ? -2.48487 0.41663 36.04989 1.000 8.59677 201 VAL A N 1
ATOM 3870 C CA . VAL A 1 204 ? -1.48016 1.14562 35.28751 1.000 8.91362 201 VAL A CA 1
ATOM 3871 C C . VAL A 1 204 ? -0.44006 0.17728 34.74932 1.000 8.85120 201 VAL A C 1
ATOM 3872 O O . VAL A 1 204 ? 0.17469 -0.57627 35.51497 1.000 10.11562 201 VAL A O 1
ATOM 3885 N N . ASP A 1 205 ? -0.27221 0.19650 33.42773 1.000 8.68204 202 ASP A N 1
ATOM 3886 C CA . ASP A 1 205 ? 0.75277 -0.57667 32.73251 1.000 8.96725 202 ASP A CA 1
ATOM 3887 C C . ASP A 1 205 ? 2.05378 0.20505 32.79839 1.000 10.20944 202 ASP A C 1
ATOM 3888 O O . ASP A 1 205 ? 2.12043 1.32300 32.29520 1.000 10.49249 202 ASP A O 1
ATOM 3897 N N . SER A 1 206 ? 3.08180 -0.37315 33.40928 1.000 11.87356 203 SER A N 1
ATOM 3898 C CA . SER A 1 206 ? 4.34270 0.35450 33.52469 1.000 14.01703 203 SER A CA 1
ATOM 3899 C C . SER A 1 206 ? 5.00659 0.62478 32.17453 1.000 13.47112 203 SER A C 1
ATOM 3900 O O . SER A 1 206 ? 5.83933 1.53391 32.07902 1.000 14.52148 203 SER A O 1
ATOM 3908 N N . VAL A 1 207 ? 4.67075 -0.12904 31.12964 1.000 12.25399 204 VAL A N 1
ATOM 3909 C CA . VAL A 1 207 ? 5.27731 0.12517 29.82514 1.000 11.84236 204 VAL A CA 1
ATOM 3910 C C . VAL A 1 207 ? 4.79417 1.45644 29.26509 1.000 12.66297 204 VAL A C 1
ATOM 3911 O O . VAL A 1 207 ? 5.57068 2.22546 28.67783 1.000 15.37893 204 VAL A O 1
ATOM 3924 N N . SER A 1 208 ? 3.50315 1.74671 29.42970 1.000 11.84081 205 SER A N 1
ATOM 3925 C CA . SER A 1 208 ? 2.89903 2.96917 28.93149 1.000 10.96373 205 SER A CA 1
ATOM 3926 C C . SER A 1 208 ? 2.79387 4.07839 29.96917 1.000 10.53724 205 SER A C 1
ATOM 3927 O O . SER A 1 208 ? 2.63227 5.24691 29.59290 1.000 11.20585 205 SER A O 1
ATOM 3935 N N . GLN A 1 209 ? 2.84769 3.72602 31.25233 1.000 10.88423 206 GLN A N 1
ATOM 3936 C CA A GLN A 1 209 ? 2.52081 4.64532 32.34143 0.421 11.55574 206 GLN A CA 1
ATOM 3937 C CA B GLN A 1 209 ? 2.52200 4.64701 32.34075 0.579 11.23760 206 GLN A CA 1
ATOM 3938 C C . GLN A 1 209 ? 1.09913 5.18897 32.21766 1.000 10.67539 206 GLN A C 1
ATOM 3939 O O . GLN A 1 209 ? 0.78855 6.27154 32.71508 1.000 11.50052 206 GLN A O 1
ATOM 3964 N N . LYS A 1 210 ? 0.22021 4.40824 31.58116 1.000 10.60749 207 LYS A N 1
ATOM 3965 C CA . LYS A 1 210 ? -1.18745 4.74487 31.44900 1.000 10.07998 207 LYS A CA 1
ATOM 3966 C C . LYS A 1 210 ? -2.02228 3.54945 31.88814 1.000 8.81501 207 LYS A C 1
ATOM 3967 O O . LYS A 1 210 ? -1.52793 2.42147 31.98252 1.000 9.11645 207 LYS A O 1
ATOM 3986 N N . THR A 1 211 ? -3.30691 3.78851 32.13918 1.000 8.36315 208 THR A N 1
ATOM 3987 C CA . THR A 1 211 ? -4.17463 2.66717 32.45624 1.000 8.37391 208 THR A CA 1
ATOM 3988 C C . THR A 1 211 ? -4.37417 1.77225 31.23828 1.000 7.98521 208 THR A C 1
ATOM 3989 O O . THR A 1 211 ? -4.15199 2.15923 30.08270 1.000 7.85689 208 THR A O 1
ATOM 4000 N N . ARG A 1 212 ? -4.82199 0.55805 31.53171 1.000 7.40315 209 ARG A N 1
ATOM 4001 C CA . ARG A 1 212 ? -5.35405 -0.38777 30.56460 1.000 6.85859 209 ARG A CA 1
ATOM 4002 C C . ARG A 1 212 ? -6.77347 0.05456 30.20325 1.000 6.86489 209 ARG A C 1
ATOM 4003 O O . ARG A 1 212 ? -7.13189 1.21190 30.42667 1.000 7.77310 209 ARG A O 1
ATOM 4024 N N . GLY A 1 213 ? -7.55731 -0.80195 29.55769 1.000 6.67559 210 GLY A N 1
ATOM 4025 C CA . GLY A 1 213 ? -8.83854 -0.35363 29.01658 1.000 7.07587 210 GLY A CA 1
ATOM 4026 C C . GLY A 1 213 ? -9.30758 -1.22150 27.85847 1.000 6.22532 210 GLY A C 1
ATOM 4027 O O . GLY A 1 213 ? -9.03497 -2.41864 27.81728 1.000 7.26561 210 GLY A O 1
ATOM 4031 N N . PHE A 1 214 ? -10.02436 -0.59524 26.93308 1.000 6.73673 211 PHE A N 1
ATOM 4032 C CA . PHE A 1 214 ? -10.75241 -1.34082 25.91530 1.000 8.01083 211 PHE A CA 1
ATOM 4033 C C . PHE A 1 214 ? -10.76754 -0.53627 24.62552 1.000 7.47272 211 PHE A C 1
ATOM 4034 O O . PHE A 1 214 ? -10.67324 0.69635 24.63272 1.000 8.73298 211 PHE A O 1
ATOM 4051 N N . VAL A 1 215 ? -10.89774 -1.24973 23.51729 1.000 7.00770 212 VAL A N 1
ATOM 4052 C CA A VAL A 1 215 ? -10.89959 -0.63067 22.20282 0.188 7.09454 212 VAL A CA 1
ATOM 4053 C CA B VAL A 1 215 ? -10.87090 -0.66679 22.18191 0.812 7.42751 212 VAL A CA 1
ATOM 4054 C C . VAL A 1 215 ? -12.09714 -1.13098 21.41111 1.000 6.68859 212 VAL A C 1
ATOM 4055 O O . VAL A 1 215 ? -12.38115 -2.33463 21.36714 1.000 7.78626 212 VAL A O 1
ATOM 4080 N N . PHE A 1 216 ? -12.78319 -0.19629 20.76360 1.000 7.30830 213 PHE A N 1
ATOM 4081 C CA . PHE A 1 216 ? -13.84904 -0.48923 19.81679 1.000 7.55305 213 PHE A CA 1
ATOM 4082 C C . PHE A 1 216 ? -13.26572 -0.45708 18.41155 1.000 8.40949 213 PHE A C 1
ATOM 4083 O O . PHE A 1 216 ? -12.49273 0.44441 18.06801 1.000 9.94981 213 PHE A O 1
ATOM 4100 N N . VAL A 1 217 ? -13.64798 -1.42663 17.59154 1.000 8.01453 214 VAL A N 1
ATOM 4101 C CA . VAL A 1 217 ? -13.14555 -1.57950 16.22972 1.000 8.20429 214 VAL A CA 1
ATOM 4102 C C . VAL A 1 217 ? -14.33369 -1.73752 15.29065 1.000 9.18759 214 VAL A C 1
ATOM 4103 O O . VAL A 1 217 ? -15.23773 -2.52442 15.56184 1.000 9.35182 214 VAL A O 1
ATOM 4116 N N . SER A 1 218 ? -14.32300 -1.02344 14.16955 1.000 10.80366 215 SER A N 1
ATOM 4117 C CA . SER A 1 218 ? -15.42624 -1.11114 13.22293 1.000 14.96282 215 SER A CA 1
ATOM 4118 C C . SER A 1 218 ? -14.90247 -0.90621 11.80701 1.000 18.77651 215 SER A C 1
ATOM 4119 O O . SER A 1 218 ? -13.79729 -0.41184 11.59344 1.000 18.84252 215 SER A O 1
ATOM 4127 N N . LYS A 1 219 ? -15.70272 -1.31481 10.82867 1.000 27.12800 216 LYS A N 1
ATOM 4128 C CA . LYS A 1 219 ? -15.27629 -1.19065 9.44171 1.000 36.51529 216 LYS A CA 1
ATOM 4129 C C . LYS A 1 219 ? -15.77318 0.11540 8.83114 1.000 43.41856 216 LYS A C 1
ATOM 4130 O O . LYS A 1 219 ? -16.93101 0.50586 9.01381 1.000 43.87661 216 LYS A O 1
ATOM 4149 N N . THR A 1 220 ? -14.88819 0.77767 8.09029 1.000 49.64164 217 THR A N 1
ATOM 4150 C CA . THR A 1 220 ? -15.17757 2.08236 7.51013 1.000 55.08664 217 THR A CA 1
ATOM 4151 C C . THR A 1 220 ? -15.95687 1.94332 6.20882 1.000 54.71017 217 THR A C 1
ATOM 4152 O O . THR A 1 220 ? -15.38774 1.62592 5.16656 1.000 54.44153 217 THR A O 1
ATOM 4156 N N . HIS B 1 3 ? -18.67378 -9.12315 6.68425 1.000 73.77118 0 HIS B N 1
ATOM 4157 C CA . HIS B 1 3 ? -18.10352 -10.31972 7.37677 1.000 77.26330 0 HIS B CA 1
ATOM 4158 C C . HIS B 1 3 ? -17.05807 -11.02413 6.49358 1.000 26.59772 0 HIS B C 1
ATOM 4159 O O . HIS B 1 3 ? -16.84146 -10.62358 5.34968 1.000 95.88655 0 HIS B O 1
ATOM 4173 N N A MET B 1 4 ? -16.33650 -11.97021 7.10860 0.354 17.56296 1 MET B N 1
ATOM 4174 N N B MET B 1 4 ? -16.50999 -12.14321 6.96145 0.210 35.70258 1 MET B N 1
ATOM 4175 C CA A MET B 1 4 ? -15.25342 -12.67136 6.43087 0.354 25.16234 1 MET B CA 1
ATOM 4176 C CA B MET B 1 4 ? -15.37845 -12.78749 6.29433 0.210 33.15088 1 MET B CA 1
ATOM 4177 C CA C MET B 1 4 ? -15.16422 -13.68100 7.73940 0.436 16.39162 1 MET B CA 1
ATOM 4178 C C A MET B 1 4 ? -15.71864 -13.13456 5.06054 0.354 22.76260 1 MET B C 1
ATOM 4179 C C B MET B 1 4 ? -15.55656 -13.03697 4.79522 0.210 40.61249 1 MET B C 1
ATOM 4180 O O A MET B 1 4 ? -16.78177 -13.74684 4.93182 0.354 14.41768 1 MET B O 1
ATOM 4181 O O B MET B 1 4 ? -16.67733 -13.11032 4.27689 0.210 26.35696 1 MET B O 1
ATOM 4219 N N A GLN B 1 5 ? -14.90992 -12.84292 4.03695 0.452 24.32986 2 GLN B N 1
ATOM 4220 N N B GLN B 1 5 ? -14.42159 -13.15139 4.10594 0.548 40.03107 2 GLN B N 1
ATOM 4221 C CA A GLN B 1 5 ? -15.26863 -13.14289 2.65036 0.452 24.88868 2 GLN B CA 1
ATOM 4222 C CA B GLN B 1 5 ? -14.34874 -13.31340 2.65504 0.548 39.26181 2 GLN B CA 1
ATOM 4223 C C A GLN B 1 5 ? -14.67855 -14.49514 2.24690 0.452 25.02979 2 GLN B C 1
ATOM 4224 C C B GLN B 1 5 ? -14.15956 -14.78507 2.28167 0.548 34.10779 2 GLN B C 1
ATOM 4225 O O A GLN B 1 5 ? -13.67883 -14.59840 1.53165 0.452 26.35779 2 GLN B O 1
ATOM 4226 O O B GLN B 1 5 ? -13.20509 -15.17634 1.60701 0.548 33.37743 2 GLN B O 1
ATOM 4253 N N A THR B 1 6 ? -15.32353 -15.55173 2.72948 0.664 21.98693 3 THR B N 1
ATOM 4254 N N B THR B 1 6 ? -15.10104 -15.60575 2.72998 0.336 29.12818 3 THR B N 1
ATOM 4255 C CA A THR B 1 6 ? -15.09136 -16.91887 2.28540 0.664 18.37882 3 THR B CA 1
ATOM 4256 C CA B THR B 1 6 ? -15.15331 -17.01006 2.35720 0.336 24.10995 3 THR B CA 1
ATOM 4257 C C A THR B 1 6 ? -15.92840 -17.16866 1.03010 0.664 17.38091 3 THR B C 1
ATOM 4258 C C B THR B 1 6 ? -15.91204 -17.16991 1.03942 0.336 20.07017 3 THR B C 1
ATOM 4259 O O A THR B 1 6 ? -16.63518 -16.28557 0.54676 0.664 18.70826 3 THR B O 1
ATOM 4260 O O B THR B 1 6 ? -16.52389 -16.23258 0.52728 0.336 20.50615 3 THR B O 1
ATOM 4281 N N . LEU B 1 7 ? -15.85933 -18.37853 0.48657 1.000 16.23444 4 LEU B N 1
ATOM 4282 C CA . LEU B 1 7 ? -16.59287 -18.68283 -0.73492 1.000 14.71918 4 LEU B CA 1
ATOM 4283 C C . LEU B 1 7 ? -18.09143 -18.71459 -0.47120 1.000 13.81550 4 LEU B C 1
ATOM 4284 O O . LEU B 1 7 ? -18.54739 -19.18582 0.57239 1.000 14.79546 4 LEU B O 1
ATOM 4300 N N . THR B 1 8 ? -18.86071 -18.24848 -1.44950 1.000 13.67348 5 THR B N 1
ATOM 4301 C CA . THR B 1 8 ? -20.31241 -18.33122 -1.36736 1.000 12.53574 5 THR B CA 1
ATOM 4302 C C . THR B 1 8 ? -20.75059 -19.78285 -1.29955 1.000 12.20480 5 THR B C 1
ATOM 4303 O O . THR B 1 8 ? -20.29020 -20.62352 -2.08024 1.000 13.40382 5 THR B O 1
ATOM 4314 N N . LEU B 1 9 ? -21.65049 -20.07359 -0.37496 1.000 11.08821 6 LEU B N 1
ATOM 4315 C CA . LEU B 1 9 ? -22.10098 -21.43334 -0.19338 1.000 11.09628 6 LEU B CA 1
ATOM 4316 C C . LEU B 1 9 ? -23.20921 -21.81887 -1.16469 1.000 12.18265 6 LEU B C 1
ATOM 4317 O O . LEU B 1 9 ? -24.06520 -21.00913 -1.54073 1.000 11.41046 6 LEU B O 1
ATOM 4333 N N . SER B 1 10 ? -23.19412 -23.08634 -1.55402 1.000 12.23525 7 SER B N 1
ATOM 4334 C CA A SER B 1 10 ? -24.34094 -23.60711 -2.26794 0.646 12.13739 7 SER B CA 1
ATOM 4335 C CA B SER B 1 10 ? -24.32650 -23.70046 -2.23014 0.354 11.92171 7 SER B CA 1
ATOM 4336 C C . SER B 1 10 ? -25.56919 -23.55274 -1.35684 1.000 12.12543 7 SER B C 1
ATOM 4337 O O . SER B 1 10 ? -25.46811 -23.66887 -0.12783 1.000 12.37837 7 SER B O 1
ATOM 4352 N N . PRO B 1 11 ? -26.75003 -23.31542 -1.93864 1.000 13.18761 8 PRO B N 1
ATOM 4353 C CA . PRO B 1 11 ? -27.92741 -22.99130 -1.11006 1.000 13.54790 8 PRO B CA 1
ATOM 4354 C C . PRO B 1 11 ? -28.47304 -24.14940 -0.29800 1.000 12.97828 8 PRO B C 1
ATOM 4355 O O . PRO B 1 11 ? -29.29855 -23.91225 0.59872 1.000 14.71322 8 PRO B O 1
ATOM 4366 N N . ASN B 1 12 ? -28.04258 -25.38566 -0.56876 1.000 11.70158 9 ASN B N 1
ATOM 4367 C CA . ASN B 1 12 ? -28.42311 -26.50520 0.28141 1.000 11.49404 9 ASN B CA 1
ATOM 4368 C C . ASN B 1 12 ? -27.74867 -26.45376 1.64710 1.000 10.65008 9 ASN B C 1
ATOM 4369 O O . ASN B 1 12 ? -28.16444 -27.18961 2.54599 1.000 11.66561 9 ASN B O 1
ATOM 4380 N N . LEU B 1 13 ? -26.73321 -25.60951 1.81423 1.000 10.45186 10 LEU B N 1
ATOM 4381 C CA . LEU B 1 13 ? -26.01607 -25.45767 3.07334 1.000 10.55963 10 LEU B CA 1
ATOM 4382 C C . LEU B 1 13 ? -26.44369 -24.16358 3.74757 1.000 11.47310 10 LEU B C 1
ATOM 4383 O O . LEU B 1 13 ? -26.68565 -23.16011 3.07778 1.000 14.35443 10 LEU B O 1
ATOM 4399 N N . ILE B 1 14 ? -26.51578 -24.17767 5.07671 1.000 10.76825 11 ILE B N 1
ATOM 4400 C CA . ILE B 1 14 ? -26.79593 -22.98308 5.86335 1.000 10.81469 11 ILE B CA 1
ATOM 4401 C C . ILE B 1 14 ? -25.52599 -22.65056 6.62883 1.000 10.57736 11 ILE B C 1
ATOM 4402 O O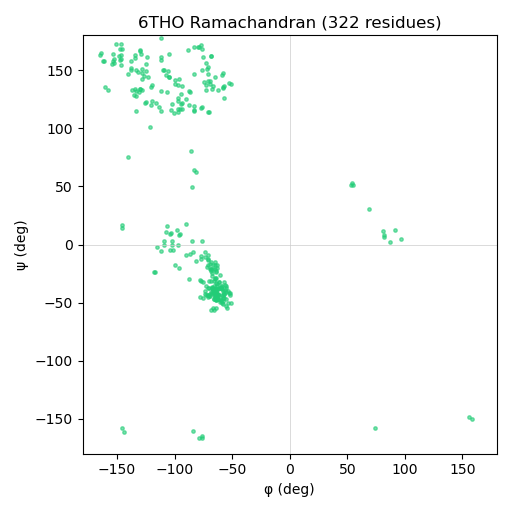 . ILE B 1 14 ? -25.08584 -23.41730 7.49343 1.000 9.74218 11 ILE B O 1
ATOM 4418 N N . GLY B 1 15 ? -24.92398 -21.51426 6.30847 1.000 11.06192 12 GLY B N 1
ATOM 4419 C CA . GLY B 1 15 ? -23.68380 -21.14279 6.96702 1.000 10.77691 12 GLY B CA 1
ATOM 4420 C C . GLY B 1 15 ? -23.89845 -20.74989 8.42055 1.000 10.03439 12 GLY B C 1
ATOM 4421 O O . GLY B 1 15 ? -24.91017 -20.16635 8.78439 1.000 11.09558 12 GLY B O 1
ATOM 4425 N N A PHE B 1 16 ? -22.96033 -21.18085 9.26914 0.633 9.58973 13 PHE B N 1
ATOM 4426 N N B PHE B 1 16 ? -22.84923 -20.89844 9.23633 0.367 8.94974 13 PHE B N 1
ATOM 4427 C CA A PHE B 1 16 ? -22.84493 -20.63882 10.62000 0.633 9.46820 13 PHE B CA 1
ATOM 4428 C CA B PHE B 1 16 ? -23.03061 -20.81422 10.69018 0.367 8.98143 13 PHE B CA 1
ATOM 4429 C C A PHE B 1 16 ? -22.72862 -19.12849 10.56360 0.633 9.46208 13 PHE B C 1
ATOM 4430 C C B PHE B 1 16 ? -23.25479 -19.39484 11.22929 0.367 9.85889 13 PHE B C 1
ATOM 4431 O O A PHE B 1 16 ? -23.13272 -18.44583 11.49912 0.633 10.63964 13 PHE B O 1
ATOM 4432 O O B PHE B 1 16 ? -23.89170 -19.23292 12.28053 0.367 10.42070 13 PHE B O 1
ATOM 4465 N N A ASN B 1 17 ? -22.22765 -18.58859 9.45371 0.633 9.56036 14 ASN B N 1
ATOM 4466 N N B ASN B 1 17 ? -22.69897 -18.36775 10.59372 0.367 10.95127 14 ASN B N 1
ATOM 4467 C CA A ASN B 1 17 ? -22.08388 -17.14864 9.24913 0.633 10.79375 14 ASN B CA 1
ATOM 4468 C CA B ASN B 1 17 ? -22.88889 -16.99357 11.04713 0.367 11.41414 14 ASN B CA 1
ATOM 4469 C C A ASN B 1 17 ? -23.35149 -16.50082 8.70558 0.633 12.10385 14 ASN B C 1
ATOM 4470 C C B ASN B 1 17 ? -23.86630 -16.22321 10.16839 0.367 12.64947 14 ASN B C 1
ATOM 4471 O O A ASN B 1 17 ? -23.27714 -15.64111 7.81278 0.633 13.19683 14 ASN B O 1
ATOM 4472 O O B ASN B 1 17 ? -24.00910 -15.00920 10.33125 0.367 14.43161 14 ASN B O 1
ATOM 4493 N N . SER B 1 18 ? -24.52506 -16.88554 9.22513 1.000 12.73005 15 SER B N 1
ATOM 4494 C CA . SER B 1 18 ? -25.79487 -16.33411 8.77809 1.000 14.18233 15 SER B CA 1
ATOM 4495 C C . SER B 1 18 ? -26.74613 -16.30716 9.97344 1.000 14.72627 15 SER B C 1
ATOM 4496 O O . SER B 1 18 ? -26.56536 -17.03591 10.94924 1.000 15.85606 15 SER B O 1
ATOM 4505 N N . ASN B 1 19 ? -27.77044 -15.45458 9.92090 1.000 17.35077 16 ASN B N 1
ATOM 4506 C CA A ASN B 1 19 ? -28.74063 -15.40077 11.01158 0.503 17.71081 16 ASN B CA 1
ATOM 4507 C CA B ASN B 1 19 ? -28.67294 -15.42432 11.06120 0.491 18.53189 16 ASN B CA 1
ATOM 4508 C CA C ASN B 1 19 ? -28.74976 -15.39156 11.00622 0.006 18.02403 16 ASN B CA 1
ATOM 4509 C C . ASN B 1 19 ? -29.37907 -16.76355 11.23247 1.000 17.48108 16 ASN B C 1
ATOM 4510 O O . ASN B 1 19 ? -29.52593 -17.23420 12.36625 1.000 17.90866 16 ASN B O 1
ATOM 4541 N N A GLU B 1 20 ? -29.79402 -17.41464 10.13816 0.647 16.56878 17 GLU B N 1
ATOM 4542 N N B GLU B 1 20 ? -29.78946 -17.40206 10.13576 0.353 17.76894 17 GLU B N 1
ATOM 4543 C CA A GLU B 1 20 ? -30.42238 -18.72126 10.27198 0.647 15.66995 17 GLU B CA 1
ATOM 4544 C CA B GLU B 1 20 ? -30.42086 -18.71165 10.25140 0.353 17.66009 17 GLU B CA 1
ATOM 4545 C C A GLU B 1 20 ? -29.44655 -19.72010 10.87806 0.647 15.06850 17 GLU B C 1
ATOM 4546 C C B GLU B 1 20 ? -29.45596 -19.73347 10.84397 0.353 16.04574 17 GLU B C 1
ATOM 4547 O O A GLU B 1 20 ? -29.82599 -20.53806 11.72451 0.647 14.85058 17 GLU B O 1
ATOM 4548 O O B GLU B 1 20 ? -29.85535 -20.57612 11.65559 0.353 15.89197 17 GLU B O 1
ATOM 4571 N N . GLY B 1 21 ? -28.18131 -19.67064 10.45217 1.000 14.65006 18 GLY B N 1
ATOM 4572 C CA . GLY B 1 21 ? -27.19297 -20.58080 11.01136 1.000 14.22434 18 GLY B CA 1
ATOM 4573 C C . GLY B 1 21 ? -26.98872 -20.41909 12.50640 1.000 14.34031 18 GLY B C 1
ATOM 4574 O O . GLY B 1 21 ? -26.74400 -21.40038 13.21742 1.000 16.06289 18 GLY B O 1
ATOM 4578 N N . GLU B 1 22 ? -27.03595 -19.17742 12.99742 1.000 13.98464 19 GLU B N 1
ATOM 4579 C CA . GLU B 1 22 ? -26.95533 -18.95213 14.43688 1.000 14.71654 19 GLU B CA 1
ATOM 4580 C C . GLU B 1 22 ? -28.17105 -19.54410 15.13907 1.000 14.74096 19 GLU B C 1
ATOM 4581 O O . GLU B 1 22 ? -28.03806 -20.21479 16.17061 1.000 15.43244 19 GLU B O 1
ATOM 4593 N N . LYS B 1 23 ? -29.36147 -19.32813 14.57239 1.000 14.77646 20 LYS B N 1
ATOM 4594 C CA A LYS B 1 23 ? -30.57414 -19.84584 15.19480 0.708 14.72009 20 LYS B CA 1
ATOM 4595 C CA B LYS B 1 23 ? -30.59079 -19.85096 15.16184 0.292 15.03905 20 LYS B CA 1
ATOM 4596 C C . LYS B 1 23 ? -30.58477 -21.37219 15.23422 1.000 13.84757 20 LYS B C 1
ATOM 4597 O O . LYS B 1 23 ? -31.14653 -21.95842 16.16624 1.000 14.31228 20 LYS B O 1
ATOM 4634 N N . LEU B 1 24 ? -29.96550 -22.03770 14.25835 1.000 12.86512 21 LEU B N 1
ATOM 4635 C CA . LEU B 1 24 ? -29.93621 -23.49329 14.30917 1.000 12.15797 21 LEU B CA 1
ATOM 4636 C C . LEU B 1 24 ? -29.11582 -23.98746 15.49379 1.000 11.63770 21 LEU B C 1
ATOM 4637 O O . LEU B 1 24 ? -29.39232 -25.05911 16.04418 1.000 11.95502 21 LEU B O 1
ATOM 4653 N N . LEU B 1 25 ? -28.08882 -23.23710 15.89644 1.000 11.20549 22 LEU B N 1
ATOM 4654 C CA . LEU B 1 25 ? -27.37710 -23.61415 17.11258 1.000 11.49812 22 LEU B CA 1
ATOM 4655 C C . LEU B 1 25 ? -28.25050 -23.36188 18.32997 1.000 11.98681 22 LEU B C 1
ATOM 4656 O O . LEU B 1 25 ? -28.31988 -24.19843 19.23937 1.000 13.39996 22 LEU B O 1
ATOM 4672 N N . LEU B 1 26 ? -28.93564 -22.20978 18.35317 1.000 12.83355 23 LEU B N 1
ATOM 4673 C CA . LEU B 1 26 ? -29.72772 -21.81991 19.51271 1.000 14.89203 23 LEU B CA 1
ATOM 4674 C C . LEU B 1 26 ? -30.93682 -22.72823 19.70930 1.000 14.95805 23 LEU B C 1
ATOM 4675 O O . LEU B 1 26 ? -31.40401 -22.88479 20.84384 1.000 16.46148 23 LEU B O 1
ATOM 4691 N N . THR B 1 27 ? -31.45141 -23.33896 18.63401 1.000 15.50210 24 THR B N 1
ATOM 4692 C CA . THR B 1 27 ? -32.59923 -24.23238 18.72906 1.000 14.91042 24 THR B CA 1
ATOM 4693 C C . THR B 1 27 ? -32.20013 -25.70141 18.67949 1.000 15.19422 24 THR B C 1
ATOM 4694 O O . THR B 1 27 ? -33.07107 -26.56628 18.67823 1.000 16.48754 24 THR B O 1
ATOM 4705 N N . SER B 1 28 ? -30.91567 -26.00525 18.62309 1.000 13.29639 25 SER B N 1
ATOM 4706 C CA . SER B 1 28 ? -30.44375 -27.38015 18.70137 1.000 12.62317 25 SER B CA 1
ATOM 4707 C C . SER B 1 28 ? -30.53551 -27.89485 20.12970 1.000 13.43664 25 SER B C 1
ATOM 4708 O O . SER B 1 28 ? -30.23558 -27.17034 21.08067 1.000 15.30910 25 SER B O 1
ATOM 4716 N N . ARG B 1 29 ? -30.95126 -29.15682 20.27518 1.000 13.06640 26 ARG B N 1
ATOM 4717 C CA . ARG B 1 29 ? -30.91936 -29.84688 21.55887 1.000 14.51360 26 ARG B CA 1
ATOM 4718 C C . ARG B 1 29 ? -29.80806 -30.89033 21.60322 1.000 13.67541 26 ARG B C 1
ATOM 4719 O O . ARG B 1 29 ? -29.78649 -31.74019 22.49260 1.000 14.69761 26 ARG B O 1
ATOM 4740 N N . SER B 1 30 ? -28.86073 -30.81373 20.66842 1.000 12.09320 27 SER B N 1
ATOM 4741 C CA . SER B 1 30 ? -27.75570 -31.78103 20.53118 1.000 11.75349 27 SER B CA 1
ATOM 4742 C C . SER B 1 30 ? -26.50991 -30.96728 20.17125 1.000 10.32825 27 SER B C 1
ATOM 4743 O O . SER B 1 30 ? -26.09751 -30.94502 19.01215 1.000 10.65794 27 SER B O 1
ATOM 4751 N N . ARG B 1 31 ? -25.94246 -30.27585 21.17143 1.000 10.17414 28 ARG B N 1
ATOM 4752 C CA . ARG B 1 31 ? -24.92206 -29.27202 20.88683 1.000 10.46282 28 ARG B CA 1
ATOM 4753 C C . ARG B 1 31 ? -23.85196 -29.19256 21.96602 1.000 10.17224 28 ARG B C 1
ATOM 4754 O O . ARG B 1 31 ? -23.09374 -28.22060 21.98436 1.000 10.12754 28 ARG B O 1
ATOM 4775 N N . GLU B 1 32 ? -23.76874 -30.16750 22.86422 1.000 10.92446 29 GLU B N 1
ATOM 4776 C CA A GLU B 1 32 ? -22.76661 -30.09213 23.92596 0.893 11.33005 29 GLU B CA 1
ATOM 4777 C CA B GLU B 1 32 ? -22.76981 -30.09411 23.92174 0.107 15.76043 29 GLU B CA 1
ATOM 4778 C C . GLU B 1 32 ? -21.35873 -29.99540 23.34621 1.000 10.23750 29 GLU B C 1
ATOM 4779 O O . GLU B 1 32 ? -20.52215 -29.22583 23.84357 1.000 10.47970 29 GLU B O 1
ATOM 4800 N N . ASP B 1 33 ? -21.08103 -30.74098 22.27142 1.000 8.40582 30 ASP B N 1
ATOM 4801 C CA . ASP B 1 33 ? -19.72287 -30.77195 21.75091 1.000 7.74389 30 ASP B CA 1
ATOM 4802 C C . ASP B 1 33 ? -19.30217 -29.43880 21.14544 1.000 7.90410 30 ASP B C 1
ATOM 4803 O O . ASP B 1 33 ? -18.10230 -29.21096 20.98897 1.000 7.80727 30 ASP B O 1
ATOM 4812 N N . PHE B 1 34 ? -20.25417 -28.58085 20.76277 1.000 7.28753 31 PHE B N 1
ATOM 4813 C CA . PHE B 1 34 ? -19.90725 -27.29082 20.17963 1.000 7.68837 31 PHE B CA 1
ATOM 4814 C C . PHE B 1 34 ? -19.00321 -26.48665 21.10711 1.000 7.54801 31 PHE B C 1
ATOM 4815 O O . PHE B 1 34 ? -18.08647 -25.79465 20.64430 1.000 7.27984 31 PHE B O 1
ATOM 4832 N N . PHE B 1 35 ? -19.26260 -26.54520 22.41100 1.000 7.79956 32 PHE B N 1
ATOM 4833 C CA . PHE B 1 35 ? -18.53166 -25.66534 23.32352 1.000 7.73968 32 PHE B CA 1
ATOM 4834 C C . PHE B 1 35 ? -17.05072 -26.00864 23.36382 1.000 7.29818 32 PHE B C 1
ATOM 4835 O O . PHE B 1 35 ? -16.22925 -25.13933 23.03871 1.000 7.82808 32 PHE B O 1
ATOM 4852 N N . PRO B 1 36 ? -16.64388 -27.23722 23.68036 1.000 8.00313 33 PRO B N 1
ATOM 4853 C CA A PRO B 1 36 ? -15.19983 -27.53392 23.65813 0.263 7.93655 33 PRO B CA 1
ATOM 4854 C CA B PRO B 1 36 ? -15.20100 -27.53425 23.65854 0.737 8.57490 33 PRO B CA 1
ATOM 4855 C C . PRO B 1 36 ? -14.58621 -27.44542 22.27331 1.000 6.99419 33 PRO B C 1
ATOM 4856 O O . PRO B 1 36 ? -13.43443 -27.01233 22.13325 1.000 7.56739 33 PRO B O 1
ATOM 4877 N N . LEU B 1 37 ? -15.31336 -27.87722 21.23050 1.000 6.88248 34 LEU B N 1
ATOM 4878 C CA . LEU B 1 37 ? -14.73381 -27.82121 19.89508 1.000 6.22519 34 LEU B CA 1
ATOM 4879 C C . LEU B 1 37 ? -14.49466 -26.38516 19.46030 1.000 6.56449 34 LEU B C 1
ATOM 4880 O O . LEU B 1 37 ? -13.44938 -26.07059 18.88396 1.000 7.12999 34 LEU B O 1
ATOM 4896 N N . SER B 1 38 ? -15.45119 -25.49316 19.71967 1.000 7.06447 35 SER B N 1
ATOM 4897 C CA . SER B 1 38 ? -15.23410 -24.09002 19.37647 1.000 7.16273 35 SER B CA 1
ATOM 4898 C C . SER B 1 38 ? -14.01158 -23.53187 20.10294 1.000 6.54554 35 SER B C 1
ATOM 4899 O O . SER B 1 38 ? -13.24373 -22.74144 19.53146 1.000 7.04367 35 SER B O 1
ATOM 4907 N N . MET B 1 39 ? -13.80719 -23.94911 21.35554 1.000 5.82479 36 MET B N 1
ATOM 4908 C CA . MET B 1 39 ? -12.65786 -23.49856 22.13470 1.000 6.35529 36 MET B CA 1
ATOM 4909 C C . MET B 1 39 ? -11.33586 -23.87198 21.48949 1.000 6.07637 36 MET B C 1
ATOM 4910 O O . MET B 1 39 ? -10.32973 -23.19826 21.73636 1.000 6.53642 36 MET B O 1
ATOM 4924 N N . GLN B 1 40 ? -11.32105 -24.94332 20.69136 1.000 5.32244 37 GLN B N 1
ATOM 4925 C CA . GLN B 1 40 ? -10.11636 -25.49644 20.10357 1.000 5.39907 37 GLN B CA 1
ATOM 4926 C C . GLN B 1 40 ? -10.02923 -25.27470 18.60115 1.000 5.02210 37 GLN B C 1
ATOM 4927 O O . GLN B 1 40 ? -9.08958 -25.75734 17.97223 1.000 6.11574 37 GLN B O 1
ATOM 4941 N N . PHE B 1 41 ? -10.99647 -24.57460 18.00047 1.000 5.17678 38 PHE B N 1
ATOM 4942 C CA . PHE B 1 41 ? -11.09060 -24.47709 16.53708 1.000 5.50780 38 PHE B CA 1
ATOM 4943 C C . PHE B 1 41 ? -9.80265 -23.88676 15.98260 1.000 5.05445 38 PHE B C 1
ATOM 4944 O O . PHE B 1 41 ? -9.27929 -22.90712 16.52139 1.000 5.70030 38 PHE B O 1
ATOM 4961 N N . VAL B 1 42 ? -9.29397 -24.48828 14.91857 1.000 5.56185 39 VAL B N 1
ATOM 4962 C CA A VAL B 1 42 ? -8.03467 -24.09649 14.31706 0.661 6.03026 39 VAL B CA 1
ATOM 4963 C CA B VAL B 1 42 ? -8.03960 -24.07541 14.31478 0.339 5.95720 39 VAL B CA 1
ATOM 4964 C C . VAL B 1 42 ? -8.17044 -24.15909 12.80405 1.000 5.58267 39 VAL B C 1
ATOM 4965 O O . VAL B 1 42 ? -8.99819 -24.89078 12.26557 1.000 7.89304 39 VAL B O 1
ATOM 4990 N N . THR B 1 43 ? -7.32346 -23.39173 12.11847 1.000 6.32045 40 THR B N 1
ATOM 4991 C CA . THR B 1 43 ? -7.19642 -23.46998 10.66489 1.000 6.63379 40 THR B CA 1
ATOM 4992 C C . THR B 1 43 ? -6.17049 -24.53480 10.29614 1.000 6.28410 40 THR B C 1
ATOM 4993 O O . THR B 1 43 ? -5.05716 -24.53174 10.82676 1.000 7.09089 40 THR B O 1
ATOM 5004 N N . GLN B 1 44 ? -6.52095 -25.41628 9.35848 1.000 6.08246 41 GLN B N 1
ATOM 5005 C CA . GLN B 1 44 ? -5.53351 -26.35168 8.83794 1.000 6.17602 41 GLN B CA 1
ATOM 5006 C C . GLN B 1 44 ? -4.35708 -25.54434 8.28438 1.000 6.80768 41 GLN B C 1
ATOM 5007 O O . GLN B 1 44 ? -4.54093 -24.54703 7.58572 1.000 7.40692 41 GLN B O 1
ATOM 5021 N N . VAL B 1 45 ? -3.13395 -25.99422 8.57850 1.000 7.25083 42 VAL B N 1
ATOM 5022 C CA A VAL B 1 45 ? -1.95990 -25.18327 8.26922 0.681 8.04311 42 VAL B CA 1
ATOM 5023 C CA B VAL B 1 45 ? -1.94776 -25.19098 8.27346 0.319 8.24867 42 VAL B CA 1
ATOM 5024 C C . VAL B 1 45 ? -1.56324 -25.23433 6.80058 1.000 8.72005 42 VAL B C 1
ATOM 5025 O O . VAL B 1 45 ? -0.82255 -24.36268 6.33568 1.000 10.77369 42 VAL B O 1
ATOM 5050 N N . ASN B 1 46 ? -2.03583 -26.22185 6.06088 1.000 9.13302 43 ASN B N 1
ATOM 5051 C CA . ASN B 1 46 ? -1.82634 -26.31389 4.62731 1.000 9.84557 43 ASN B CA 1
ATOM 5052 C C . ASN B 1 46 ? -3.05759 -27.01665 4.07201 1.000 9.15266 43 ASN B C 1
ATOM 5053 O O . ASN B 1 46 ? -3.93154 -27.45868 4.82574 1.000 8.74679 43 ASN B O 1
ATOM 5064 N N A GLN B 1 47 ? -3.13558 -27.11358 2.75099 0.753 9.50968 44 GLN B N 1
ATOM 5065 N N C GLN B 1 47 ? -3.14313 -27.09905 2.73901 0.153 10.04959 44 GLN B N 1
ATOM 5066 C CA A GLN B 1 47 ? -4.35704 -27.62103 2.12886 0.753 9.37417 44 GLN B CA 1
ATOM 5067 C CA B GLN B 1 47 ? -5.18309 -27.63475 1.63434 0.094 22.22416 44 GLN B CA 1
ATOM 5068 C CA C GLN B 1 47 ? -4.35368 -27.62207 2.10522 0.153 10.80905 44 GLN B CA 1
ATOM 5069 C C A GLN B 1 47 ? -4.48498 -29.13530 2.18468 0.753 8.26480 44 GLN B C 1
ATOM 5070 C C C GLN B 1 47 ? -4.48037 -29.14173 2.18362 0.153 9.78464 44 GLN B C 1
ATOM 5071 O O A GLN B 1 47 ? -5.49661 -29.66681 1.71307 0.753 10.16164 44 GLN B O 1
ATOM 5072 O O C GLN B 1 47 ? -5.45730 -29.69016 1.66018 0.153 10.29008 44 GLN B O 1
ATOM 5110 N N . ALA B 1 48 ? -3.53502 -29.82666 2.81877 1.000 9.00357 45 ALA B N 1
ATOM 5111 C CA . ALA B 1 48 ? -3.60660 -31.26473 3.00338 1.000 7.99400 45 ALA B CA 1
ATOM 5112 C C . ALA B 1 48 ? -3.83979 -31.68061 4.44878 1.000 7.24888 45 ALA B C 1
ATOM 5113 O O . ALA B 1 48 ? -4.06150 -32.86803 4.69732 1.000 7.69213 45 ALA B O 1
ATOM 5120 N N . TYR B 1 49 ? -3.83341 -30.74436 5.40272 0.912 6.31753 46 TYR B N 1
ATOM 5121 C CA A TYR B 1 49 ? -3.75991 -31.06647 6.82170 0.318 6.63434 46 TYR B CA 1
ATOM 5122 C CA B TYR B 1 49 ? -3.76045 -31.09416 6.81677 0.682 6.49566 46 TYR B CA 1
ATOM 5123 C C . TYR B 1 49 ? -5.11910 -31.05030 7.52898 0.913 6.20221 46 TYR B C 1
ATOM 5124 O O . TYR B 1 49 ? -5.16262 -31.04312 8.76354 0.917 5.61628 46 TYR B O 1
ATOM 5159 N N . CYS B 1 50 ? -6.22908 -31.10548 6.78535 1.000 6.43049 47 CYS B N 1
ATOM 5160 C CA . CYS B 1 50 ? -7.54244 -31.09281 7.42159 1.000 6.09388 47 CYS B CA 1
ATOM 5161 C C . CYS B 1 50 ? -7.67468 -32.15595 8.49916 1.000 5.27828 47 CYS B C 1
ATOM 5162 O O . CYS B 1 50 ? -8.28911 -31.90494 9.54760 1.000 5.92389 47 CYS B O 1
ATOM 5169 N N . GLY B 1 51 ? -7.17240 -33.36745 8.24622 1.000 6.03912 48 GLY B N 1
ATOM 5170 C CA . GLY B 1 51 ? -7.31356 -34.40458 9.24608 1.000 6.38925 48 GLY B CA 1
ATOM 5171 C C . GLY B 1 51 ? -6.50795 -34.12879 10.49515 1.000 5.55909 48 GLY B C 1
ATOM 5172 O O . GLY B 1 51 ? -6.93399 -34.45779 11.60136 1.000 5.99352 48 GLY B O 1
ATOM 5176 N N . VAL B 1 52 ? -5.31082 -33.56043 10.33502 1.000 6.23085 49 VAL B N 1
ATOM 5177 C CA . VAL B 1 52 ? -4.47770 -33.24860 11.49455 1.000 6.30246 49 VAL B CA 1
ATOM 5178 C C . VAL B 1 52 ? -5.13044 -32.17119 12.35339 1.000 5.31036 49 VAL B C 1
ATOM 5179 O O . VAL B 1 52 ? -5.19495 -32.28931 13.58295 1.000 5.88662 49 VAL B O 1
ATOM 5192 N N . ALA B 1 53 ? -5.61527 -31.10195 11.71508 1.000 5.50562 50 ALA B N 1
ATOM 5193 C CA . ALA B 1 53 ? -6.32969 -30.05886 12.44014 1.000 5.71582 50 ALA B CA 1
ATOM 5194 C C . ALA B 1 53 ? -7.53082 -30.63700 13.17744 1.000 5.18359 50 ALA B C 1
ATOM 5195 O O . ALA B 1 53 ? -7.79105 -30.27831 14.33380 1.000 5.64728 50 ALA B O 1
ATOM 5202 N N . SER B 1 54 ? -8.28016 -31.53062 12.52666 1.000 4.97497 51 SER B N 1
ATOM 5203 C CA . SER B 1 54 ? -9.44916 -32.13183 13.16054 1.000 5.24289 51 SER B CA 1
ATOM 5204 C C . SER B 1 54 ? -9.06059 -32.95697 14.37793 1.000 5.28485 51 SER B C 1
ATOM 5205 O O . SER B 1 54 ? -9.71926 -32.90086 15.42780 1.000 6.22432 51 SER B O 1
ATOM 5213 N N . ILE B 1 55 ? -8.03255 -33.79345 14.22563 1.000 5.59353 52 ILE B N 1
ATOM 5214 C CA . ILE B 1 55 ? -7.57539 -34.61750 15.33988 1.000 5.40388 52 ILE B CA 1
ATOM 5215 C C . ILE B 1 55 ? -7.18960 -33.75479 16.52558 1.000 6.20985 52 ILE B C 1
ATOM 5216 O O . ILE B 1 55 ? -7.55926 -34.05317 17.65915 1.000 6.37151 52 ILE B O 1
ATOM 5232 N N . ILE B 1 56 ? -6.38482 -32.70510 16.30249 1.000 5.94628 53 ILE B N 1
ATOM 5233 C CA A ILE B 1 56 ? -5.89670 -31.93698 17.45378 0.641 6.47012 53 ILE B CA 1
ATOM 5234 C CA B ILE B 1 56 ? -5.90491 -31.95282 17.46037 0.359 6.51915 53 ILE B CA 1
ATOM 5235 C C . ILE B 1 56 ? -7.04907 -31.20167 18.14140 1.000 5.92008 53 ILE B C 1
ATOM 5236 O O . ILE B 1 56 ? -7.02785 -31.01588 19.36496 1.000 6.38084 53 ILE B O 1
ATOM 5267 N N . MET B 1 57 ? -8.07423 -30.77603 17.38702 1.000 6.40835 54 MET B N 1
ATOM 5268 C CA . MET B 1 57 ? -9.23217 -30.17667 18.04474 1.000 5.98988 54 MET B CA 1
ATOM 5269 C C . MET B 1 57 ? -9.84099 -31.15003 19.03843 1.000 5.82953 54 MET B C 1
ATOM 5270 O O . MET B 1 57 ? -10.18659 -30.77554 20.16711 1.000 6.61912 54 MET B O 1
ATOM 5284 N N . VAL B 1 58 ? -9.98531 -32.40862 18.62977 1.000 5.91588 55 VAL B N 1
ATOM 5285 C CA . VAL B 1 58 ? -10.59212 -33.42048 19.48695 1.000 6.43779 55 VAL B CA 1
ATOM 5286 C C . VAL B 1 58 ? -9.68174 -33.79579 20.65110 1.000 6.40894 55 VAL B C 1
ATOM 5287 O O . VAL B 1 58 ? -10.14023 -33.90794 21.79351 1.000 7.12573 55 VAL B O 1
ATOM 5300 N N . LEU B 1 59 ? -8.39241 -34.01375 20.39314 1.000 6.58314 56 LEU B N 1
ATOM 5301 C CA . LEU B 1 59 ? -7.50317 -34.41305 21.48065 1.000 7.11314 56 LEU B CA 1
ATOM 5302 C C . LEU B 1 59 ? -7.35832 -33.29801 22.50947 1.000 6.96292 56 LEU B C 1
ATOM 5303 O O . LEU B 1 59 ? -7.29008 -33.56846 23.71225 1.000 7.83381 56 LEU B O 1
ATOM 5319 N N . ASN B 1 60 ? -7.29855 -32.04124 22.05736 1.000 6.48539 57 ASN B N 1
ATOM 5320 C CA . ASN B 1 60 ? -7.28248 -30.93323 23.00985 1.000 6.48213 57 ASN B CA 1
ATOM 5321 C C . ASN B 1 60 ? -8.60214 -30.83855 23.76793 1.000 6.93979 57 ASN B C 1
ATOM 5322 O O . ASN B 1 60 ? -8.59842 -30.56725 24.97153 1.000 8.52915 57 ASN B O 1
ATOM 5333 N N . SER B 1 61 ? -9.73129 -31.07817 23.09138 1.000 6.87117 58 SER B N 1
ATOM 5334 C CA . SER B 1 61 ? -11.02290 -31.03026 23.76559 1.000 7.20735 58 SER B CA 1
ATOM 5335 C C . SER B 1 61 ? -11.13465 -32.10250 24.84124 1.000 9.39922 58 SER B C 1
ATOM 5336 O O . SER B 1 61 ? -11.80746 -31.89164 25.85354 1.000 9.72796 58 SER B O 1
ATOM 5344 N N . LEU B 1 62 ? -10.52697 -33.27067 24.62484 1.000 8.23965 59 LEU B N 1
ATOM 5345 C CA . LEU B 1 62 ? -10.52475 -34.34787 25.59926 1.000 8.90768 59 LEU B CA 1
ATOM 5346 C C . LEU B 1 62 ? -9.55022 -34.12268 26.74180 1.000 10.32433 59 LEU B C 1
ATOM 5347 O O . LEU B 1 62 ? -9.63857 -34.84276 27.74242 1.000 13.29046 59 LEU B O 1
ATOM 5363 N N . GLY B 1 63 ? -8.64041 -33.15687 26.62907 1.000 10.62520 60 GLY B N 1
ATOM 5364 C CA . GLY B 1 63 ? -7.72005 -32.85958 27.70157 1.000 12.18366 60 GLY B CA 1
ATOM 5365 C C . GLY B 1 63 ? -6.60637 -33.85955 27.88854 1.000 15.20698 60 GLY B C 1
ATOM 5366 O O . GLY B 1 63 ? -5.99247 -33.87506 28.95507 1.000 17.72091 60 GLY B O 1
ATOM 5370 N N A ILE B 1 64 ? -6.34333 -34.72751 26.94998 0.490 15.74869 61 ILE B N 1
ATOM 5371 N N B ILE B 1 64 ? -6.31779 -34.65426 26.84490 0.510 15.63904 61 ILE B N 1
ATOM 5372 C CA A ILE B 1 64 ? -5.30929 -35.71608 27.22389 0.490 15.34144 61 ILE B CA 1
ATOM 5373 C CA B ILE B 1 64 ? -5.20709 -35.60067 26.81955 0.510 15.00017 61 ILE B CA 1
ATOM 5374 C C A ILE B 1 64 ? -3.93404 -35.06499 27.12183 0.490 15.10280 61 ILE B C 1
ATOM 5375 C C B ILE B 1 64 ? -3.90111 -34.90134 27.19097 0.510 14.54495 61 ILE B C 1
ATOM 5376 O O A ILE B 1 64 ? -3.69277 -34.14417 26.32363 0.490 14.89235 61 ILE B O 1
ATOM 5377 O O B ILE B 1 64 ? -3.67935 -33.74250 26.82793 0.510 13.86530 61 ILE B O 1
ATOM 5408 N N . ASN B 1 65 ? -3.01955 -35.60004 27.91747 1.000 15.60188 62 ASN B N 1
ATOM 5409 C CA . ASN B 1 65 ? -1.66837 -35.07378 28.05786 1.000 14.86989 62 ASN B CA 1
ATOM 5410 C C . ASN B 1 65 ? -1.05312 -34.88367 26.67990 1.000 12.32773 62 ASN B C 1
ATOM 5411 O O . ASN B 1 65 ? -1.03263 -35.80546 25.86297 1.000 13.60964 62 ASN B O 1
ATOM 5423 N N . ALA B 1 66 ? -0.52707 -33.69861 26.43228 1.000 11.28214 63 ALA B N 1
ATOM 5424 C CA . ALA B 1 66 ? -0.07229 -33.30630 25.11533 1.000 10.94046 63 ALA B CA 1
ATOM 5425 C C . ALA B 1 66 ? 1.44030 -33.30397 24.97997 1.000 11.54927 63 ALA B C 1
ATOM 5426 O O . ALA B 1 66 ? 2.17901 -33.32278 25.96844 1.000 11.44362 63 ALA B O 1
ATOM 5433 N N . PRO B 1 67 ? 1.93216 -33.28423 23.74733 1.000 13.61310 64 PRO B N 1
ATOM 5434 C CA . PRO B 1 67 ? 3.37382 -33.23815 23.51873 1.000 13.45323 64 PRO B CA 1
ATOM 5435 C C . PRO B 1 67 ? 3.93095 -31.84491 23.77079 1.000 12.73799 64 PRO B C 1
ATOM 5436 O O . PRO B 1 67 ? 3.21216 -30.84648 23.86337 1.000 12.42439 64 PRO B O 1
ATOM 5447 N N . GLU B 1 68 ? 5.25547 -31.79717 23.82543 1.000 14.39833 65 GLU B N 1
ATOM 5448 C CA B GLU B 1 68 ? 5.94833 -30.53311 23.99466 0.512 15.50145 65 GLU B CA 1
ATOM 5449 C CA C GLU B 1 68 ? 5.97399 -30.53918 23.98744 0.488 15.37964 65 GLU B CA 1
ATOM 5450 C C . GLU B 1 68 ? 5.66319 -29.60438 22.82305 1.000 14.42708 65 GLU B C 1
ATOM 5451 O O . GLU B 1 68 ? 5.54084 -30.04432 21.66968 1.000 14.99303 65 GLU B O 1
ATOM 5474 N N A THR B 1 69 ? 5.57623 -28.29623 23.05625 0.699 14.62662 66 THR B N 1
ATOM 5475 N N B THR B 1 69 ? 5.61134 -28.31350 23.16835 0.301 16.08870 66 THR B N 1
ATOM 5476 C CA A THR B 1 69 ? 5.36386 -27.34997 21.97171 0.699 14.88106 66 THR B CA 1
ATOM 5477 C CA B THR B 1 69 ? 5.38058 -27.17923 22.28220 0.301 17.35339 66 THR B CA 1
ATOM 5478 C C A THR B 1 69 ? 6.59640 -26.47971 21.77308 0.699 14.25545 66 THR B C 1
ATOM 5479 C C B THR B 1 69 ? 6.30166 -26.09278 22.83955 0.301 16.79084 66 THR B C 1
ATOM 5480 O O A THR B 1 69 ? 7.48494 -26.40513 22.62765 0.699 15.29337 66 THR B O 1
ATOM 5481 O O B THR B 1 69 ? 5.97311 -25.43923 23.83611 0.301 16.05015 66 THR B O 1
ATOM 5502 N N A ALA B 1 70 ? 6.61214 -25.76853 20.64045 0.699 13.71945 67 ALA B N 1
ATOM 5503 N N B ALA B 1 70 ? 7.47097 -25.92450 22.21590 0.301 17.07334 67 ALA B N 1
ATOM 5504 C CA A ALA B 1 70 ? 7.73983 -24.89808 20.33290 0.699 14.13738 67 ALA B CA 1
ATOM 5505 C CA B ALA B 1 70 ? 8.51824 -25.08743 22.79696 0.301 16.66466 67 ALA B CA 1
ATOM 5506 C C A ALA B 1 70 ? 7.73797 -23.61223 21.15188 0.699 12.90533 67 ALA B C 1
ATOM 5507 C C B ALA B 1 70 ? 8.00290 -23.69970 23.15044 0.301 15.45422 67 ALA B C 1
ATOM 5508 O O A ALA B 1 70 ? 8.80984 -23.04559 21.38644 0.699 14.50777 67 ALA B O 1
ATOM 5509 O O B ALA B 1 70 ? 8.17774 -23.22733 24.27841 0.301 14.73741 67 ALA B O 1
ATOM 5522 N N A GLN B 1 71 ? 6.56801 -23.12351 21.58890 0.699 10.28877 68 GLN B N 1
ATOM 5523 N N B GLN B 1 71 ? 7.37161 -23.02634 22.18770 0.301 16.02148 68 GLN B N 1
ATOM 5524 C CA A GLN B 1 71 ? 6.49740 -21.78511 22.15883 0.699 10.87280 68 GLN B CA 1
ATOM 5525 C CA B GLN B 1 71 ? 6.91433 -21.65853 22.39468 0.301 16.40781 68 GLN B CA 1
ATOM 5526 C C A GLN B 1 71 ? 5.77625 -21.67927 23.49592 0.699 9.43179 68 GLN B C 1
ATOM 5527 C C B GLN B 1 71 ? 5.79604 -21.55662 23.42361 0.301 14.24937 68 GLN B C 1
ATOM 5528 O O A GLN B 1 71 ? 5.87233 -20.62540 24.14037 0.699 9.99072 68 GLN B O 1
ATOM 5529 O O B GLN B 1 71 ? 5.39387 -20.43812 23.76530 0.301 13.83989 68 GLN B O 1
ATOM 5556 N N A TYR B 1 72 ? 5.04630 -22.70440 23.92960 0.699 8.04299 69 TYR B N 1
ATOM 5557 N N B TYR B 1 72 ? 5.28099 -22.68345 23.91594 0.301 12.33339 69 TYR B N 1
ATOM 5558 C CA A TYR B 1 72 ? 4.15391 -22.53736 25.06914 0.699 8.14021 69 TYR B CA 1
ATOM 5559 C CA B TYR B 1 72 ? 4.24613 -22.67295 24.93617 0.301 11.73264 69 TYR B CA 1
ATOM 5560 C C A TYR B 1 72 ? 4.71215 -23.09421 26.36989 0.699 9.26271 69 TYR B C 1
ATOM 5561 C C B TYR B 1 72 ? 4.72458 -23.20228 26.27905 0.301 12.00220 69 TYR B C 1
ATOM 5562 O O A TYR B 1 72 ? 4.04006 -22.99041 27.39309 0.699 8.87535 69 TYR B O 1
ATOM 5563 O O B TYR B 1 72 ? 4.00101 -23.06430 27.27091 0.301 11.70280 69 TYR B O 1
ATOM 5598 N N A SER B 1 73 ? 5.90937 -23.67185 26.35794 0.699 10.06086 70 SER B N 1
ATOM 5599 N N B SER B 1 73 ? 5.90379 -23.80883 26.33733 0.301 12.18805 70 SER B N 1
ATOM 5600 C CA A SER B 1 73 ? 6.46626 -24.29251 27.54955 0.699 10.71208 70 SER B CA 1
ATOM 5601 C CA B SER B 1 73 ? 6.35148 -24.43475 27.57014 0.301 12.17274 70 SER B CA 1
ATOM 5602 C C A SER B 1 73 ? 6.33136 -23.35411 28.74930 0.699 9.93615 70 SER B C 1
ATOM 5603 C C B SER B 1 73 ? 6.28605 -23.42551 28.71377 0.301 11.34928 70 SER B C 1
ATOM 5604 O O A SER B 1 73 ? 6.70254 -22.17977 28.65019 0.699 11.11924 70 SER B O 1
ATOM 5605 O O B SER B 1 73 ? 6.65215 -22.25788 28.53182 0.301 11.98932 70 SER B O 1
ATOM 5620 N N . PRO B 1 74 ? 5.86244 -23.84027 29.91105 1.000 10.26090 71 PRO B N 1
ATOM 5621 C CA . PRO B 1 74 ? 5.59869 -25.24205 30.27762 1.000 10.18238 71 PRO B CA 1
ATOM 5622 C C . PRO B 1 74 ? 4.24297 -25.81299 29.89662 1.000 9.25223 71 PRO B C 1
ATOM 5623 O O . PRO B 1 74 ? 3.98852 -26.99144 30.13293 1.000 9.51700 71 PRO B O 1
ATOM 5634 N N A TYR B 1 75 ? 3.38778 -24.98829 29.30277 0.344 8.63417 72 TYR B N 1
ATOM 5635 N N B TYR B 1 75 ? 3.37118 -24.97845 29.33666 0.656 8.43405 72 TYR B N 1
ATOM 5636 C CA A TYR B 1 75 ? 2.06824 -25.43094 28.88034 0.344 9.01179 72 TYR B CA 1
ATOM 5637 C CA B TYR B 1 75 ? 2.06797 -25.44717 28.88801 0.656 9.27649 72 TYR B CA 1
ATOM 5638 C C A TYR B 1 75 ? 2.17689 -26.27949 27.62444 0.344 8.63667 72 TYR B C 1
ATOM 5639 C C B TYR B 1 75 ? 2.25754 -26.37878 27.70465 0.656 9.92105 72 TYR B C 1
ATOM 5640 O O A TYR B 1 75 ? 3.02889 -26.04561 26.75902 0.344 7.66789 72 TYR B O 1
ATOM 5641 O O B TYR B 1 75 ? 3.25472 -26.30717 26.97740 0.656 10.37545 72 TYR B O 1
ATOM 5676 N N . ARG B 1 76 ? 1.29396 -27.26756 27.52104 1.000 9.41747 73 ARG B N 1
ATOM 5677 C CA . ARG B 1 76 ? 1.30053 -28.16736 26.38738 1.000 10.61705 73 ARG B CA 1
ATOM 5678 C C . ARG B 1 76 ? -0.08144 -28.29188 25.78643 1.000 10.01219 73 ARG B C 1
ATOM 5679 O O . ARG B 1 76 ? -1.08659 -28.36176 26.49798 1.000 12.19220 73 ARG B O 1
ATOM 5701 N N . VAL B 1 77 ? -0.11097 -28.32637 24.46099 1.000 8.49610 74 VAL B N 1
ATOM 5702 C CA . VAL B 1 77 ? -1.32143 -28.59994 23.70413 1.000 7.54162 74 VAL B CA 1
ATOM 5703 C C . VAL B 1 77 ? -0.89178 -29.35670 22.46456 1.000 7.04700 74 VAL B C 1
ATOM 5704 O O . VAL B 1 77 ? 0.26481 -29.28475 22.04488 1.000 7.82344 74 VAL B O 1
ATOM 5717 N N . PHE B 1 78 ? -1.84091 -30.06064 21.85666 1.000 6.78189 75 PHE B N 1
ATOM 5718 C CA . PHE B 1 78 ? -1.62279 -30.60812 20.52748 1.000 7.23191 75 PHE B CA 1
ATOM 5719 C C . PHE B 1 78 ? -1.65622 -29.48348 19.50033 1.000 6.48458 75 PHE B C 1
ATOM 5720 O O . PHE B 1 78 ? -2.55110 -28.62951 19.52061 1.000 7.26607 75 PHE B O 1
ATOM 5738 N N . THR B 1 79 ? -0.67002 -29.48521 18.60419 1.000 7.50028 76 THR B N 1
ATOM 5739 C CA . THR B 1 79 ? -0.60785 -28.56787 17.48550 1.000 8.23507 76 THR B CA 1
ATOM 5740 C C . THR B 1 79 ? -0.34997 -29.36905 16.22127 1.000 7.29919 76 THR B C 1
ATOM 5741 O O . THR B 1 79 ? 0.00266 -30.54796 16.26621 1.000 7.42232 76 THR B O 1
ATOM 5752 N N . GLN B 1 80 ? -0.53172 -28.71482 15.07716 1.000 8.93044 77 GLN B N 1
ATOM 5753 C CA . GLN B 1 80 ? -0.19841 -29.34785 13.80680 1.000 8.98872 77 GLN B CA 1
ATOM 5754 C C . GLN B 1 80 ? 1.30458 -29.53868 13.62935 1.000 10.45279 77 GLN B C 1
ATOM 5755 O O . GLN B 1 80 ? 1.70002 -30.33159 12.77750 1.000 13.58949 77 GLN B O 1
ATOM 5769 N N . ASP B 1 81 ? 2.13783 -28.86993 14.42583 1.000 11.69975 78 ASP B N 1
ATOM 5770 C CA . ASP B 1 81 ? 3.57435 -29.09049 14.36778 1.000 13.84908 78 ASP B CA 1
ATOM 5771 C C . ASP B 1 81 ? 4.05964 -30.21771 15.26532 1.000 13.90772 78 ASP B C 1
ATOM 5772 O O . ASP B 1 81 ? 5.09146 -30.83749 14.95802 1.000 15.64020 78 ASP B O 1
ATOM 5781 N N . ASN B 1 82 ? 3.38996 -30.48430 16.38110 1.000 12.38724 79 ASN B N 1
ATOM 5782 C CA . ASN B 1 82 ? 3.86998 -31.51758 17.29273 1.000 11.34118 79 ASN B CA 1
ATOM 5783 C C . ASN B 1 82 ? 3.08305 -32.81596 17.20923 1.000 10.94847 79 ASN B C 1
ATOM 5784 O O . ASN B 1 82 ? 3.42005 -33.77536 17.91692 1.000 12.15015 79 ASN B O 1
ATOM 5795 N N A PHE B 1 83 ? 2.05215 -32.89119 16.36680 0.518 9.88780 80 PHE B N 1
ATOM 5796 N N B PHE B 1 83 ? 2.08455 -32.88848 16.32759 0.482 11.28916 80 PHE B N 1
ATOM 5797 C CA A PHE B 1 83 ? 1.21030 -34.08241 16.38194 0.518 9.34762 80 PHE B CA 1
ATOM 5798 C CA B PHE B 1 83 ? 1.27200 -34.09438 16.24157 0.482 11.71756 80 PHE B CA 1
ATOM 5799 C C A PHE B 1 83 ? 1.99179 -35.36417 16.07381 0.518 8.96429 80 PHE B C 1
ATOM 5800 C C B PHE B 1 83 ? 2.09587 -35.31137 15.81996 0.482 12.30422 80 PHE B C 1
ATOM 5801 O O A PHE B 1 83 ? 1.65432 -36.43996 16.58711 0.518 10.03225 80 PHE B O 1
ATOM 5802 O O B PHE B 1 83 ? 1.89773 -36.41593 16.34166 0.482 12.45791 80 PHE B O 1
ATOM 5835 N N A PHE B 1 84 ? 3.02637 -35.28231 15.24051 0.518 8.00516 81 PHE B N 1
ATOM 5836 N N B PHE B 1 84 ? 3.01323 -35.13923 14.86733 0.482 14.05209 81 PHE B N 1
ATOM 5837 C CA A PHE B 1 84 ? 3.76693 -36.46454 14.81800 0.518 7.76339 81 PHE B CA 1
ATOM 5838 C CA B PHE B 1 84 ? 3.81298 -36.25204 14.36271 0.482 16.15814 81 PHE B CA 1
ATOM 5839 C C A PHE B 1 84 ? 5.04206 -36.69737 15.63233 0.518 8.27899 81 PHE B C 1
ATOM 5840 C C B PHE B 1 84 ? 5.14081 -36.41560 15.10263 0.482 18.98298 81 PHE B C 1
ATOM 5841 O O A PHE B 1 84 ? 5.93145 -37.42876 15.18247 0.518 8.36397 81 PHE B O 1
ATOM 5842 O O B PHE B 1 84 ? 6.12006 -36.88379 14.50695 0.482 19.94683 81 PHE B O 1
ATOM 5875 N N A SER B 1 85 ? 5.13596 -36.13509 16.83824 0.518 7.25305 82 SER B N 1
ATOM 5876 N N B SER B 1 85 ? 5.18908 -36.08853 16.39520 0.482 20.37455 82 SER B N 1
ATOM 5877 C CA A SER B 1 85 ? 6.38904 -36.17980 17.58718 0.518 7.09916 82 SER B CA 1
ATOM 5878 C CA B SER B 1 85 ? 6.43954 -35.96720 17.13785 0.482 23.20660 82 SER B CA 1
ATOM 5879 C C A SER B 1 85 ? 6.63211 -37.48060 18.34626 0.518 8.37526 82 SER B C 1
ATOM 5880 C C B SER B 1 85 ? 6.81100 -37.22753 17.92242 0.482 23.07632 82 SER B C 1
ATOM 5881 O O A SER B 1 85 ? 7.27199 -37.47862 19.40640 0.518 10.14637 82 SER B O 1
ATOM 5882 O O B SER B 1 85 ? 7.45396 -37.12936 18.97334 0.482 23.86127 82 SER B O 1
ATOM 5897 N N A ASN B 1 86 ? 6.17778 -38.59885 17.79758 0.518 8.87347 83 ASN B N 1
ATOM 5898 N N B ASN B 1 86 ? 6.46107 -38.41010 17.42045 0.482 21.31472 83 ASN B N 1
ATOM 5899 C CA A ASN B 1 86 ? 6.56327 -39.89046 18.33755 0.518 9.43942 83 ASN B CA 1
ATOM 5900 C CA B ASN B 1 86 ? 6.86077 -39.66195 18.05741 0.482 19.49885 83 ASN B CA 1
ATOM 5901 C C A ASN B 1 86 ? 6.50290 -40.91273 17.21801 0.518 9.79302 83 ASN B C 1
ATOM 5902 C C B ASN B 1 86 ? 6.76994 -40.77468 17.02266 0.482 16.93959 83 ASN B C 1
ATOM 5903 O O A ASN B 1 86 ? 5.75752 -40.75964 16.24774 0.518 8.95500 83 ASN B O 1
ATOM 5904 O O B ASN B 1 86 ? 6.21114 -40.58770 15.93979 0.482 17.56175 83 ASN B O 1
ATOM 5925 N N . GLU B 1 87 ? 7.30690 -41.95541 17.37120 1.000 14.09444 84 GLU B N 1
ATOM 5926 C CA . GLU B 1 87 ? 7.41929 -42.99231 16.35243 1.000 13.98027 84 GLU B CA 1
ATOM 5927 C C . GLU B 1 87 ? 6.12238 -43.76087 16.12114 1.000 13.09749 84 GLU B C 1
ATOM 5928 O O . GLU B 1 87 ? 5.84856 -44.16007 14.98576 1.000 13.68595 84 GLU B O 1
ATOM 5941 N N . LYS B 1 88 ? 5.30933 -43.98389 17.15471 1.000 14.46973 85 LYS B N 1
ATOM 5942 C CA A LYS B 1 88 ? 4.08447 -44.75381 16.95943 0.370 15.51325 85 LYS B CA 1
ATOM 5943 C CA B LYS B 1 88 ? 4.08351 -44.75336 16.96109 0.630 15.93215 85 LYS B CA 1
ATOM 5944 C C . LYS B 1 88 ? 3.12074 -44.03280 16.02119 1.000 14.00937 85 LYS B C 1
ATOM 5945 O O . LYS B 1 88 ? 2.52464 -44.65355 15.13027 1.000 14.02453 85 LYS B O 1
ATOM 5982 N N . THR B 1 89 ? 2.94459 -42.72220 16.21208 1.000 12.57853 86 THR B N 1
ATOM 5983 C CA . THR B 1 89 ? 2.07365 -41.94053 15.33913 1.000 11.35858 86 THR B CA 1
ATOM 5984 C C . THR B 1 89 ? 2.61697 -41.91152 13.91642 1.000 11.31238 86 THR B C 1
ATOM 5985 O O . THR B 1 89 ? 1.88286 -42.13195 12.94730 1.000 11.76053 86 THR B O 1
ATOM 5996 N N . LYS B 1 90 ? 3.91655 -41.67230 13.77216 1.000 11.48571 87 LYS B N 1
ATOM 5997 C CA . LYS B 1 90 ? 4.49970 -41.63596 12.43797 1.000 11.69381 87 LYS B CA 1
ATOM 5998 C C . LYS B 1 90 ? 4.41532 -42.97525 11.72946 1.000 12.35009 87 LYS B C 1
ATOM 5999 O O . LYS B 1 90 ? 4.38304 -43.00899 10.49806 1.000 12.66000 87 LYS B O 1
ATOM 6018 N N . ALA B 1 91 ? 4.40448 -44.07669 12.47920 1.000 12.44004 88 ALA B N 1
ATOM 6019 C CA . ALA B 1 91 ? 4.34732 -45.39770 11.86690 1.000 12.76143 88 ALA B CA 1
ATOM 6020 C C . ALA B 1 91 ? 3.00559 -45.66213 11.19990 1.000 12.16262 88 ALA B C 1
ATOM 6021 O O . ALA B 1 91 ? 2.92298 -46.52038 10.32541 1.000 13.91701 88 ALA B O 1
ATOM 6028 N N . VAL B 1 92 ? 1.95802 -44.94571 11.58755 1.000 11.14343 89 VAL B N 1
ATOM 6029 C CA . VAL B 1 92 ? 0.68722 -45.06117 10.88557 1.000 10.72755 89 VAL B CA 1
ATOM 6030 C C . VAL B 1 92 ? 0.81885 -44.51596 9.46989 1.000 10.81817 89 VAL B C 1
ATOM 6031 O O . VAL B 1 92 ? 0.46825 -45.18068 8.48921 1.000 12.38497 89 VAL B O 1
ATOM 6044 N N . ILE B 1 93 ? 1.27816 -43.27665 9.34721 1.000 10.96383 90 ILE B N 1
ATOM 6045 C CA . ILE B 1 93 ? 1.48198 -42.63383 8.06025 1.000 11.08630 90 ILE B CA 1
ATOM 6046 C C . ILE B 1 93 ? 2.44229 -41.47891 8.29310 1.000 11.91001 90 ILE B C 1
ATOM 6047 O O . ILE B 1 93 ? 2.31815 -40.73577 9.27350 1.000 13.16447 90 ILE B O 1
ATOM 6063 N N . ALA B 1 94 ? 3.42007 -41.35523 7.40102 1.000 13.28151 91 ALA B N 1
ATOM 6064 C CA . ALA B 1 94 ? 4.47056 -40.37020 7.56969 1.000 14.09893 91 ALA B CA 1
ATOM 6065 C C . ALA B 1 94 ? 3.92231 -38.96220 7.36629 1.000 13.82938 91 ALA B C 1
ATOM 6066 O O . ALA B 1 94 ? 3.07497 -38.74531 6.49252 1.000 12.01422 91 ALA B O 1
ATOM 6073 N N A PRO B 1 95 ? 4.37607 -37.98197 8.15373 0.837 15.74932 92 PRO B N 1
ATOM 6074 N N B PRO B 1 95 ? 4.41434 -37.97975 8.12367 0.163 14.85979 92 PRO B N 1
ATOM 6075 C CA A PRO B 1 95 ? 3.90057 -36.60659 7.92849 0.837 15.72131 92 PRO B CA 1
ATOM 6076 C CA B PRO B 1 95 ? 3.92089 -36.60725 7.93384 0.163 14.91141 92 PRO B CA 1
ATOM 6077 C C A PRO B 1 95 ? 4.19078 -36.10861 6.52741 0.837 13.74450 92 PRO B C 1
ATOM 6078 C C B PRO B 1 95 ? 4.22825 -36.06710 6.55294 0.163 13.95449 92 PRO B C 1
ATOM 6079 O O A PRO B 1 95 ? 3.40521 -35.31960 5.98238 0.837 13.09001 92 PRO B O 1
ATOM 6080 O O B PRO B 1 95 ? 3.49796 -35.20152 6.05226 0.163 13.96950 92 PRO B O 1
ATOM 6101 N N . GLU B 1 96 ? 5.29450 -36.56267 5.91928 1.000 12.79339 93 GLU B N 1
ATOM 6102 C CA . GLU B 1 96 ? 5.62164 -36.12111 4.57150 1.000 11.59138 93 GLU B CA 1
ATOM 6103 C C . GLU B 1 96 ? 4.53653 -36.54373 3.59098 1.000 10.83839 93 GLU B C 1
ATOM 6104 O O . GLU B 1 96 ? 4.27170 -35.84261 2.60396 1.000 11.07392 93 GLU B O 1
ATOM 6117 N N . VAL B 1 97 ? 3.91386 -37.69493 3.83737 1.000 9.15890 94 VAL B N 1
ATOM 6118 C CA . VAL B 1 97 ? 2.84675 -38.18678 2.97319 1.000 8.70886 94 VAL B CA 1
ATOM 6119 C C . VAL B 1 97 ? 1.54626 -37.45704 3.25459 1.000 9.03155 94 VAL B C 1
ATOM 6120 O O . VAL B 1 97 ? 0.87112 -37.01930 2.32045 1.000 9.75144 94 VAL B O 1
ATOM 6133 N N . VAL B 1 98 ? 1.19524 -37.27507 4.53276 1.000 8.87510 95 VAL B N 1
ATOM 6134 C CA . VAL B 1 98 ? -0.02425 -36.53510 4.84689 1.000 9.65184 95 VAL B CA 1
ATOM 6135 C C . VAL B 1 98 ? 0.02766 -35.15101 4.22575 1.000 11.38270 95 VAL B C 1
ATOM 6136 O O . VAL B 1 98 ? -0.98168 -34.66751 3.68406 1.000 12.38611 95 VAL B O 1
ATOM 6149 N N A ALA B 1 99 ? 1.14798 -34.44849 4.46911 0.411 10.98963 96 ALA B N 1
ATOM 6150 N N B ALA B 1 99 ? 1.21522 -34.53201 4.13636 0.589 10.98040 96 ALA B N 1
ATOM 6151 C CA A ALA B 1 99 ? 1.30620 -33.03821 4.16881 0.411 11.62159 96 ALA B CA 1
ATOM 6152 C CA B ALA B 1 99 ? 1.31191 -33.20092 3.52152 0.589 11.63224 96 ALA B CA 1
ATOM 6153 C C A ALA B 1 99 ? 1.13069 -32.76288 2.69804 0.411 11.15823 96 ALA B C 1
ATOM 6154 C C B ALA B 1 99 ? 0.99762 -33.18192 2.01821 0.589 11.04219 96 ALA B C 1
ATOM 6155 O O A ALA B 1 99 ? 1.02012 -31.59585 2.31832 0.411 11.17417 96 ALA B O 1
ATOM 6156 O O B ALA B 1 99 ? 0.66330 -32.11164 1.48048 0.589 11.53896 96 ALA B O 1
ATOM 6169 N N A ARG B 1 100 ? 1.11040 -33.80542 1.87076 0.411 11.38313 97 ARG B N 1
ATOM 6170 N N B ARG B 1 100 ? 1.11127 -34.31015 1.32156 0.589 10.38604 97 ARG B N 1
ATOM 6171 C CA A ARG B 1 100 ? 0.81738 -33.68853 0.45345 0.411 13.52655 97 ARG B CA 1
ATOM 6172 C CA B ARG B 1 100 ? 0.79301 -34.36340 -0.10094 0.589 11.52830 97 ARG B CA 1
ATOM 6173 C C A ARG B 1 100 ? -0.52172 -34.30081 0.06872 0.411 12.35846 97 ARG B C 1
ATOM 6174 C C B ARG B 1 100 ? -0.53793 -35.03965 -0.39735 0.589 11.29787 97 ARG B C 1
ATOM 6175 O O A ARG B 1 100 ? -1.28531 -33.67530 -0.66784 0.411 11.87822 97 ARG B O 1
ATOM 6176 O O B ARG B 1 100 ? -1.27758 -34.57599 -1.27611 0.589 12.22268 97 ARG B O 1
ATOM 6217 N N A GLN B 1 101 ? -0.83390 -35.51289 0.54403 0.411 10.96819 98 GLN B N 1
ATOM 6218 N N B GLN B 1 101 ? -0.86087 -36.10136 0.33990 0.589 9.15566 98 GLN B N 1
ATOM 6219 C CA A GLN B 1 101 ? -1.93416 -36.30314 -0.00212 0.411 13.20524 98 GLN B CA 1
ATOM 6220 C CA B GLN B 1 101 ? -1.99238 -36.96100 0.05181 0.589 9.37441 98 GLN B CA 1
ATOM 6221 C C A GLN B 1 101 ? -3.07047 -36.56580 0.97836 0.411 10.66246 98 GLN B C 1
ATOM 6222 C C B GLN B 1 101 ? -3.09803 -36.90753 1.10807 0.589 8.84252 98 GLN B C 1
ATOM 6223 O O A GLN B 1 101 ? -4.10897 -37.09956 0.57350 0.411 11.03220 98 GLN B O 1
ATOM 6224 O O B GLN B 1 101 ? -4.15390 -37.51473 0.89412 0.589 9.60539 98 GLN B O 1
ATOM 6251 N N . GLY B 1 102 ? -2.91125 -36.19636 2.22957 1.000 9.22726 99 GLY B N 1
ATOM 6252 C CA . GLY B 1 102 ? -3.95975 -36.30320 3.24194 1.000 8.81072 99 GLY B CA 1
ATOM 6253 C C . GLY B 1 102 ? -3.92561 -37.67585 3.90648 1.000 7.81643 99 GLY B C 1
ATOM 6254 O O . GLY B 1 102 ? -2.89354 -38.37394 3.93715 1.000 8.57049 99 GLY B O 1
ATOM 6259 N N . MET B 1 103 ? -5.07643 -38.06565 4.46185 1.000 6.47766 100 MET B N 1
ATOM 6260 C CA . MET B 1 103 ? -5.22284 -39.34852 5.14548 1.000 6.38434 100 MET B CA 1
ATOM 6261 C C . MET B 1 103 ? -6.58103 -39.96010 4.82526 1.000 6.46394 100 MET B C 1
ATOM 6262 O O . MET B 1 103 ? -7.56517 -39.24516 4.64435 1.000 6.73238 100 MET B O 1
ATOM 6276 N N . THR B 1 104 ? -6.62795 -41.29035 4.75093 1.000 6.06757 101 THR B N 1
ATOM 6277 C CA . THR B 1 104 ? -7.89460 -41.99985 4.59557 1.000 6.56137 101 THR B CA 1
ATOM 6278 C C . THR B 1 104 ? -8.62392 -42.08331 5.94059 1.000 6.63614 101 THR B C 1
ATOM 6279 O O . THR B 1 104 ? -8.06932 -41.79681 7.00209 1.000 6.41166 101 THR B O 1
ATOM 6290 N N . LEU B 1 105 ? -9.88553 -42.52191 5.88390 1.000 5.99966 102 LEU B N 1
ATOM 6291 C CA . LEU B 1 105 ? -10.65669 -42.75080 7.10153 1.000 6.52705 102 LEU B CA 1
ATOM 6292 C C . LEU B 1 105 ? -9.93556 -43.70282 8.04931 1.000 5.55563 102 LEU B C 1
ATOM 6293 O O . LEU B 1 105 ? -9.86295 -43.45337 9.26157 1.000 6.28930 102 LEU B O 1
ATOM 6309 N N . ASP B 1 106 ? -9.42675 -44.81948 7.52610 1.000 6.42506 103 ASP B N 1
ATOM 6310 C CA . ASP B 1 106 ? -8.76009 -45.78481 8.38922 1.000 7.07893 103 ASP B CA 1
ATOM 6311 C C . ASP B 1 106 ? -7.49015 -45.18304 8.99035 1.000 6.76123 103 ASP B C 1
ATOM 6312 O O . ASP B 1 106 ? -7.16995 -45.43438 10.15834 1.000 7.24906 103 ASP B O 1
ATOM 6321 N N . GLU B 1 107 ? -6.73776 -44.39804 8.19933 1.000 6.65424 104 GLU B N 1
ATOM 6322 C CA . GLU B 1 107 ? -5.53258 -43.75758 8.72313 1.000 6.58250 104 GLU B CA 1
ATOM 6323 C C . GLU B 1 107 ? -5.87358 -42.72441 9.79700 1.000 6.99484 104 GLU B C 1
ATOM 6324 O O . GLU B 1 107 ? -5.16200 -42.61807 10.80660 1.000 7.50329 104 GLU B O 1
ATOM 6336 N N . LEU B 1 108 ? -6.93383 -41.93894 9.57987 1.000 6.53451 105 LEU B N 1
ATOM 6337 C CA . LEU B 1 108 ? -7.44937 -41.02366 10.59770 1.000 6.28777 105 LEU B CA 1
ATOM 6338 C C . LEU B 1 108 ? -7.66873 -41.75902 11.91827 1.000 6.63659 105 LEU B C 1
ATOM 6339 O O . LEU B 1 108 ? -7.21372 -41.32500 12.98285 1.000 6.95213 105 LEU B O 1
ATOM 6355 N N . GLY B 1 109 ? -8.36948 -42.88939 11.86338 1.000 6.77046 106 GLY B N 1
ATOM 6356 C CA . GLY B 1 109 ? -8.61975 -43.63368 13.08129 1.000 7.20605 106 GLY B CA 1
ATOM 6357 C C . GLY B 1 109 ? -7.34345 -44.08411 13.75247 1.000 7.33068 106 GLY B C 1
ATOM 6358 O O . GLY B 1 109 ? -7.18817 -43.96474 14.97018 1.000 8.08978 106 GLY B O 1
ATOM 6362 N N . ARG B 1 110 ? -6.43199 -44.65199 12.96974 1.000 7.64534 107 ARG B N 1
ATOM 6363 C CA A ARG B 1 110 ? -5.20083 -45.16256 13.55554 0.508 7.94382 107 ARG B CA 1
ATOM 6364 C CA B ARG B 1 110 ? -5.19062 -45.16215 13.53701 0.492 9.20792 107 ARG B CA 1
ATOM 6365 C C . ARG B 1 110 ? -4.33483 -44.04165 14.11507 1.000 7.97884 107 ARG B C 1
ATOM 6366 O O . ARG B 1 110 ? -3.67042 -44.22777 15.14529 1.000 8.78828 107 ARG B O 1
ATOM 6407 N N . LEU B 1 111 ? -4.30374 -42.88588 13.44696 1.000 7.61802 108 LEU B N 1
ATOM 6408 C CA . LEU B 1 111 ? -3.54828 -41.75685 13.97775 1.000 7.47579 108 LEU B CA 1
ATOM 6409 C C . LEU B 1 111 ? -4.09995 -41.30891 15.32759 1.000 8.18440 108 LEU B C 1
ATOM 6410 O O . LEU B 1 111 ? -3.33994 -41.02106 16.26104 1.000 8.73805 108 LEU B O 1
ATOM 6426 N N . ILE B 1 112 ? -5.42584 -41.23403 15.45762 1.000 7.67657 109 ILE B N 1
ATOM 6427 C CA . ILE B 1 112 ? -6.02417 -40.86797 16.73716 1.000 8.43721 109 ILE B CA 1
ATOM 6428 C C . ILE B 1 112 ? -5.66440 -41.90893 17.78775 1.000 9.36087 109 ILE B C 1
ATOM 6429 O O . ILE B 1 112 ? -5.25595 -41.58438 18.91601 1.000 10.35996 109 ILE B O 1
ATOM 6445 N N . ALA B 1 113 ? -5.82245 -43.18427 17.42454 1.000 9.49477 110 ALA B N 1
ATOM 6446 C CA . ALA B 1 113 ? -5.60284 -44.26625 18.36879 1.000 10.67307 110 ALA B CA 1
ATOM 6447 C C . ALA B 1 113 ? -4.15737 -44.32585 18.83798 1.000 11.00694 110 ALA B C 1
ATOM 6448 O O . ALA B 1 113 ? -3.89800 -44.84691 19.92450 1.000 12.71874 110 ALA B O 1
ATOM 6455 N N . SER B 1 114 ? -3.21144 -43.79457 18.05555 1.000 10.73991 111 SER B N 1
ATOM 6456 C CA . SER B 1 114 ? -1.80881 -43.80607 18.45640 1.000 11.58403 111 SER B CA 1
ATOM 6457 C C . SER B 1 114 ? -1.55851 -42.96179 19.69530 1.000 11.99413 111 SER B C 1
ATOM 6458 O O . SER B 1 114 ? -0.49868 -43.10202 20.31677 1.000 14.75770 111 SER B O 1
ATOM 6466 N N . TYR B 1 115 ? -2.49676 -42.09701 20.07815 1.000 11.79532 112 TYR B N 1
ATOM 6467 C CA . TYR B 1 115 ? -2.38546 -41.32221 21.30841 1.000 13.26525 112 TYR B CA 1
ATOM 6468 C C . TYR B 1 115 ? -3.15137 -41.94478 22.46200 1.000 15.35538 112 TYR B C 1
ATOM 6469 O O . TYR B 1 115 ? -3.31797 -41.30723 23.50430 1.000 18.43459 112 TYR B O 1
ATOM 6487 N N . GLY B 1 116 ? -3.58399 -43.19074 22.31227 1.000 15.34201 113 GLY B N 1
ATOM 6488 C CA . GLY B 1 116 ? -4.09194 -43.95979 23.42169 1.000 15.24700 113 GLY B CA 1
ATOM 6489 C C . GLY B 1 116 ? -5.55972 -43.79211 23.71027 1.000 15.11334 113 GLY B C 1
ATOM 6490 O O . GLY B 1 116 ? -6.04528 -44.38980 24.67502 1.000 17.08542 113 GLY B O 1
ATOM 6494 N N . VAL B 1 117 ? -6.28000 -43.00569 22.91296 1.000 13.45781 114 VAL B N 1
ATOM 6495 C CA . VAL B 1 117 ? -7.70093 -42.77888 23.14710 1.000 12.61100 114 VAL B CA 1
ATOM 6496 C C . VAL B 1 117 ? -8.49276 -43.86342 22.42649 1.000 11.53157 114 VAL B C 1
ATOM 6497 O O . VAL B 1 117 ? -7.94740 -44.61446 21.60281 1.000 13.86161 114 VAL B O 1
ATOM 6510 N N . LYS B 1 118 ? -9.77681 -43.95773 22.74690 1.000 10.72941 115 LYS B N 1
ATOM 6511 C CA . LYS B 1 118 ? -10.65617 -44.98307 22.20233 1.000 10.66769 115 LYS B CA 1
ATOM 6512 C C . LYS B 1 118 ? -11.30771 -44.47606 20.92196 1.000 9.52093 115 LYS B C 1
ATOM 6513 O O . LYS B 1 118 ? -11.92767 -43.40921 20.90654 1.000 10.85607 115 LYS B O 1
ATOM 6532 N N . VAL B 1 119 ? -11.16186 -45.23692 19.84910 1.000 9.15799 116 VAL B N 1
ATOM 6533 C CA . VAL B 1 119 ? -11.60333 -44.82452 18.52903 1.000 9.32261 116 VAL B CA 1
ATOM 6534 C C . VAL B 1 119 ? -12.47705 -45.92610 17.95335 1.000 9.20770 116 VAL B C 1
ATOM 6535 O O . VAL B 1 119 ? -12.08771 -47.10118 17.96786 1.000 11.85437 116 VAL B O 1
ATOM 6548 N N . LYS B 1 120 ? -13.62772 -45.55588 17.40191 1.000 9.16322 117 LYS B N 1
ATOM 6549 C CA . LYS B 1 120 ? -14.43042 -46.47204 16.60405 1.000 8.80531 117 LYS B CA 1
ATOM 6550 C C . LYS B 1 120 ? -14.58050 -45.87722 15.21064 1.00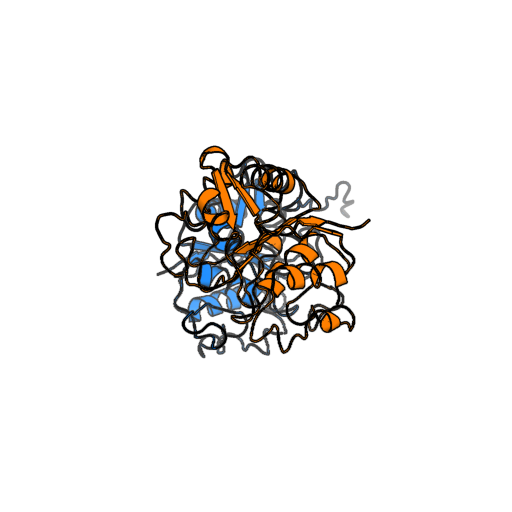0 8.48069 117 LYS B C 1
ATOM 6551 O O . LYS B 1 120 ? -15.08659 -44.75813 15.05964 1.000 10.12232 117 LYS B O 1
ATOM 6570 N N . VAL B 1 121 ? -14.11372 -46.60725 14.20197 1.000 8.38126 118 VAL B N 1
ATOM 6571 C CA . VAL B 1 121 ? -14.17372 -46.17648 12.81428 1.000 8.47954 118 VAL B CA 1
ATOM 6572 C C . VAL B 1 121 ? -15.38607 -46.81433 12.15455 1.000 8.37446 118 VAL B C 1
ATOM 6573 O O . VAL B 1 121 ? -15.53721 -48.04019 12.17049 1.000 9.44263 118 VAL B O 1
ATOM 6586 N N . ASN B 1 122 ? -16.23240 -45.98749 11.55524 1.000 7.53344 119 ASN B N 1
ATOM 6587 C CA . ASN B 1 122 ? -17.45389 -46.42721 10.88270 1.000 8.06765 119 ASN B CA 1
ATOM 6588 C C . ASN B 1 122 ? -17.40672 -45.99862 9.42335 1.000 7.01908 119 ASN B C 1
ATOM 6589 O O . ASN B 1 122 ? -17.70496 -44.84181 9.10194 1.000 7.53640 119 ASN B O 1
ATOM 6600 N N . HIS B 1 123 ? -17.07302 -46.92965 8.53172 1.000 6.97741 120 HIS B N 1
ATOM 6601 C CA . HIS B 1 123 ? -17.26689 -46.67506 7.11227 1.000 6.67190 120 HIS B CA 1
ATOM 6602 C C . HIS B 1 123 ? -18.76388 -46.64155 6.83782 1.000 7.16580 120 HIS B C 1
ATOM 6603 O O . HIS B 1 123 ? -19.53110 -47.44090 7.38598 1.000 7.73951 120 HIS B O 1
ATOM 6618 N N . ALA B 1 124 ? -19.19573 -45.72014 5.97449 1.000 7.02846 121 ALA B N 1
ATOM 6619 C CA . ALA B 1 124 ? -20.62556 -45.59859 5.69108 1.000 8.03008 121 ALA B CA 1
ATOM 6620 C C . ALA B 1 124 ? -21.21715 -46.91259 5.19358 1.000 8.43253 121 ALA B C 1
ATOM 6621 O O . ALA B 1 124 ? -22.36638 -47.24283 5.50105 1.000 9.45449 121 ALA B O 1
ATOM 6628 N N . SER B 1 125 ? -20.43378 -47.67810 4.42952 1.000 9.71409 122 SER B N 1
ATOM 6629 C CA A SER B 1 125 ? -20.91150 -48.93524 3.86449 0.783 11.98185 122 SER B CA 1
ATOM 6630 C CA B SER B 1 125 ? -20.91022 -48.93567 3.86729 0.217 11.43888 122 SER B CA 1
ATOM 6631 C C . SER B 1 125 ? -21.36666 -49.91004 4.94005 1.000 11.53006 122 SER B C 1
ATOM 6632 O O . SER B 1 125 ? -22.16962 -50.80711 4.65934 1.000 13.34346 122 SER B O 1
ATOM 6647 N N . ASP B 1 126 ? -20.82355 -49.80104 6.14282 1.000 10.00215 123 ASP B N 1
ATOM 6648 C CA . ASP B 1 126 ? -21.06914 -50.75536 7.21509 1.000 10.97684 123 ASP B CA 1
ATOM 6649 C C . ASP B 1 126 ? -22.16705 -50.31664 8.16403 1.000 10.41305 123 ASP B C 1
ATOM 6650 O O . ASP B 1 126 ? -22.38226 -50.96234 9.20047 1.000 12.16852 123 ASP B O 1
ATOM 6659 N N . THR B 1 127 ? -22.86885 -49.24150 7.83777 1.000 9.58243 124 THR B N 1
ATOM 6660 C CA . THR B 1 127 ? -23.97183 -48.77631 8.66471 1.000 9.26137 124 THR B CA 1
ATOM 6661 C C . THR B 1 127 ? -25.05708 -48.22592 7.74234 1.000 8.51068 124 THR B C 1
ATOM 6662 O O . THR B 1 127 ? -25.13505 -48.57424 6.56041 1.000 9.58822 124 THR B O 1
ATOM 6673 N N . ASN B 1 128 ? -25.95285 -47.41714 8.29159 1.000 9.45854 125 ASN B N 1
ATOM 6674 C CA . ASN B 1 128 ? -27.08853 -46.89195 7.55678 1.000 9.74337 125 ASN B CA 1
ATOM 6675 C C . ASN B 1 128 ? -27.35930 -45.49596 8.09344 1.000 9.09389 125 ASN B C 1
ATOM 6676 O O . ASN B 1 128 ? -26.89658 -45.12331 9.18500 1.000 8.69585 125 ASN B O 1
ATOM 6687 N N . ILE B 1 129 ? -28.12614 -44.72724 7.31279 1.000 9.14551 126 ILE B N 1
ATOM 6688 C CA . ILE B 1 129 ? -28.34441 -43.32008 7.62184 1.000 8.16054 126 ILE B CA 1
ATOM 6689 C C . ILE B 1 129 ? -29.05789 -43.14529 8.95017 1.000 8.82178 126 ILE B C 1
ATOM 6690 O O . ILE B 1 129 ? -28.75846 -42.21544 9.69448 1.000 8.69213 126 ILE B O 1
ATOM 6706 N N . GLU B 1 130 ? -30.01626 -44.01222 9.27475 1.000 9.49766 127 GLU B N 1
ATOM 6707 C CA A GLU B 1 130 ? -30.75725 -43.80688 10.51485 0.602 9.97292 127 GLU B CA 1
ATOM 6708 C CA B GLU B 1 130 ? -30.76510 -43.83001 10.51505 0.398 10.28649 127 GLU B CA 1
ATOM 6709 C C . GLU B 1 130 ? -29.87505 -44.04356 11.73704 1.000 9.65307 127 GLU B C 1
ATOM 6710 O O . GLU B 1 130 ? -29.97284 -43.30732 12.72428 1.000 10.15102 127 GLU B O 1
ATOM 6733 N N . ASP B 1 131 ? -29.01433 -45.06339 11.69565 1.000 10.07649 128 ASP B N 1
ATOM 6734 C CA . ASP B 1 131 ? -28.09087 -45.30833 12.80131 1.000 9.66439 128 ASP B CA 1
ATOM 6735 C C . ASP B 1 131 ? -27.00831 -44.23503 12.88481 1.000 9.10570 128 ASP B C 1
ATOM 6736 O O . ASP B 1 131 ? -26.61936 -43.81899 13.98436 1.000 9.73129 128 ASP B O 1
ATOM 6745 N N . PHE B 1 132 ? -26.52296 -43.76233 11.73643 1.000 8.83550 129 PHE B N 1
ATOM 6746 C CA . PHE B 1 132 ? -25.61368 -42.62426 11.74953 1.000 8.97820 129 PHE B CA 1
ATOM 6747 C C . PHE B 1 132 ? -26.25861 -41.44818 12.47782 1.000 7.82570 129 PHE B C 1
ATOM 6748 O O . PHE B 1 132 ? -25.67682 -40.87834 13.41096 1.000 8.70735 129 PHE B O 1
ATOM 6765 N N . ARG B 1 133 ? -27.47103 -41.07531 12.07412 1.000 8.52678 130 ARG B N 1
ATOM 6766 C CA . ARG B 1 133 ? -28.10576 -39.90383 12.66262 1.000 8.80869 130 ARG B CA 1
ATOM 6767 C C . ARG B 1 133 ? -28.28345 -40.07814 14.16991 1.000 9.49927 130 ARG B C 1
ATOM 6768 O O . ARG B 1 133 ? -27.94864 -39.18853 14.96347 1.000 9.46412 130 ARG B O 1
ATOM 6789 N N . LYS B 1 134 ? -28.82222 -41.22638 14.58136 1.000 9.54184 131 LYS B N 1
ATOM 6790 C CA A LYS B 1 134 ? -29.11278 -41.45426 15.99314 0.396 10.62151 131 LYS B CA 1
ATOM 6791 C CA B LYS B 1 134 ? -29.11254 -41.43312 15.99453 0.604 10.20624 131 LYS B CA 1
ATOM 6792 C C . LYS B 1 134 ? -27.83711 -41.49720 16.82012 1.000 10.07796 131 LYS B C 1
ATOM 6793 O O . LYS B 1 134 ? -27.74824 -40.86712 17.87814 1.000 11.08514 131 LYS B O 1
ATOM 6830 N N . GLN B 1 135 ? -26.84725 -42.27064 16.36813 1.000 9.61278 132 GLN B N 1
ATOM 6831 C CA . GLN B 1 135 ? -25.63973 -42.44597 17.16662 1.000 9.65502 132 GLN B CA 1
ATOM 6832 C C . GLN B 1 135 ? -24.85841 -41.14279 17.26974 1.000 9.44010 132 GLN B C 1
ATOM 6833 O O . GLN B 1 135 ? -24.30534 -40.81912 18.32631 1.000 9.54506 132 GLN B O 1
ATOM 6847 N N . VAL B 1 136 ? -24.79202 -40.38742 16.17762 1.000 9.11783 133 VAL B N 1
ATOM 6848 C CA . VAL B 1 136 ? -24.06674 -39.11855 16.20194 1.000 8.64172 133 VAL B CA 1
ATOM 6849 C C . VAL B 1 136 ? -24.81438 -38.07207 17.02651 1.000 8.86911 133 VAL B C 1
ATOM 6850 O O . VAL B 1 136 ? -24.20287 -37.37520 17.83788 1.000 8.84071 133 VAL B O 1
ATOM 6863 N N . ALA B 1 137 ? -26.14135 -37.95378 16.86844 1.000 9.27917 134 ALA B N 1
ATOM 6864 C CA . ALA B 1 137 ? -26.86368 -36.97728 17.67627 1.000 9.75162 134 ALA B CA 1
ATOM 6865 C C . ALA B 1 137 ? -26.70328 -37.27921 19.16007 1.000 9.83349 134 ALA B C 1
ATOM 6866 O O . ALA B 1 137 ? -26.56490 -36.36274 19.97733 1.000 10.14754 134 ALA B O 1
ATOM 6873 N N . GLU B 1 138 ? -26.68557 -38.56692 19.51963 1.000 9.87721 135 GLU B N 1
ATOM 6874 C CA . GLU B 1 138 ? -26.47934 -38.95138 20.91158 1.000 10.32451 135 GLU B CA 1
ATOM 6875 C C . GLU B 1 138 ? -25.09695 -38.52791 21.39840 1.000 10.15197 135 GLU B C 1
ATOM 6876 O O . GLU B 1 138 ? -24.95870 -37.94538 22.48017 1.000 10.61538 135 GLU B O 1
ATOM 6888 N N . ASN B 1 139 ? -24.05681 -38.80576 20.60782 1.000 8.66027 136 ASN B N 1
ATOM 6889 C CA . ASN B 1 139 ? -22.71933 -38.34596 20.97996 1.000 8.82756 136 ASN B CA 1
ATOM 6890 C C . ASN B 1 139 ? -22.68682 -36.82797 21.14959 1.000 8.33994 136 ASN B C 1
ATOM 6891 O O . ASN B 1 139 ? -22.06441 -36.30710 22.09227 1.000 8.41229 136 ASN B O 1
ATOM 6902 N N . LEU B 1 140 ? -23.37633 -36.09240 20.26904 1.000 8.58068 137 LEU B N 1
ATOM 6903 C CA . LEU B 1 140 ? -23.29643 -34.63716 20.32059 1.000 8.28981 137 LEU B CA 1
ATOM 6904 C C . LEU B 1 140 ? -23.92639 -34.06091 21.58444 1.000 8.77488 137 LEU B C 1
ATOM 6905 O O . LEU B 1 140 ? -23.58650 -32.93691 21.96230 1.000 9.96375 137 LEU B O 1
ATOM 6921 N N . LYS B 1 141 ? -24.81125 -34.80492 22.24793 1.000 9.87591 138 LYS B N 1
ATOM 6922 C CA . LYS B 1 141 ? -25.34800 -34.40557 23.54181 1.000 11.19010 138 LYS B CA 1
ATOM 6923 C C . LYS B 1 141 ? -24.41686 -34.73009 24.70769 1.000 11.38793 138 LYS B C 1
ATOM 6924 O O . LYS B 1 141 ? -24.64558 -34.23119 25.82390 1.000 13.77571 138 LYS B O 1
ATOM 6943 N N . GLN B 1 142 ? -23.40066 -35.55934 24.48858 1.000 10.53239 139 GLN B N 1
ATOM 6944 C CA . GLN B 1 142 ? -22.59573 -36.14212 25.55387 1.000 10.51718 139 GLN B CA 1
ATOM 6945 C C . GLN B 1 142 ? -21.21818 -35.50858 25.63223 1.000 10.52531 139 GLN B C 1
ATOM 6946 O O . GLN B 1 142 ? -20.52597 -35.41916 24.62149 1.000 10.20101 139 GLN B O 1
ATOM 6960 N N . ASP B 1 143 ? -20.80144 -35.11476 26.83498 1.000 11.37212 140 ASP B N 1
ATOM 6961 C CA A ASP B 1 143 ? -19.43215 -34.65927 27.03085 0.446 11.46665 140 ASP B CA 1
ATOM 6962 C CA B ASP B 1 143 ? -19.43496 -34.66514 27.05154 0.554 12.49326 140 ASP B CA 1
ATOM 6963 C C . ASP B 1 143 ? -18.48273 -35.85447 27.07709 1.000 10.87778 140 ASP B C 1
ATOM 6964 O O . ASP B 1 143 ? -18.88756 -36.99717 27.28390 1.000 12.47794 140 ASP B O 1
ATOM 6981 N N . GLY B 1 144 ? -17.20448 -35.58064 26.83598 1.000 10.39719 141 GLY B N 1
ATOM 6982 C CA . GLY B 1 144 ? -16.17549 -36.59636 26.92186 1.000 10.66719 141 GLY B CA 1
ATOM 6983 C C . GLY B 1 144 ? -16.03592 -37.47764 25.70180 1.000 10.27507 141 GLY B C 1
ATOM 6984 O O . GLY B 1 144 ? -15.30563 -38.46709 25.74741 1.000 10.64211 141 GLY B O 1
ATOM 6988 N N . ASN B 1 145 ? -16.71740 -37.16252 24.60776 1.000 8.79673 142 ASN B N 1
ATOM 6989 C CA . ASN B 1 145 ? -16.58910 -37.92258 23.37224 1.000 7.80633 142 ASN B CA 1
ATOM 6990 C C . ASN B 1 145 ? -16.89516 -36.98132 22.21716 1.000 6.84135 142 ASN B C 1
ATOM 6991 O O . ASN B 1 145 ? -17.54504 -35.94664 22.40230 1.000 6.91624 142 ASN B O 1
ATOM 7002 N N . PHE B 1 146 ? -16.43194 -37.35528 21.01942 1.000 6.59670 143 PHE B N 1
ATOM 7003 C CA . PHE B 1 146 ? -16.51030 -36.48509 19.85143 1.000 6.52789 143 PHE B CA 1
ATOM 7004 C C . PHE B 1 146 ? -16.69289 -37.32525 18.59540 1.000 6.07244 143 PHE B C 1
ATOM 7005 O O . PHE B 1 146 ? -16.49776 -38.54830 18.58982 1.000 7.09074 143 PHE B O 1
ATOM 7022 N N . VAL B 1 147 ? -17.02853 -36.61821 17.51586 1.000 6.49300 144 VAL B N 1
ATOM 7023 C CA . VAL B 1 147 ? -17.27431 -37.20391 16.19863 1.000 5.87948 144 VAL B CA 1
ATOM 7024 C C . VAL B 1 147 ? -16.49525 -36.42909 15.14178 1.000 5.63321 144 VAL B C 1
ATOM 7025 O O . VAL B 1 147 ? -16.57108 -35.19694 15.10161 1.000 6.48118 144 VAL B O 1
ATOM 7038 N N . ILE B 1 148 ? -15.77225 -37.14667 14.28355 1.000 5.07160 145 ILE B N 1
ATOM 7039 C CA . ILE B 1 148 ? -15.13269 -36.55957 13.11318 1.000 5.42582 145 ILE B CA 1
ATOM 7040 C C . ILE B 1 148 ? -15.69083 -37.24245 11.86805 1.000 5.06336 145 ILE B C 1
ATOM 7041 O O . ILE B 1 148 ? -15.82058 -38.46891 11.83757 1.000 6.63276 145 ILE B O 1
ATOM 7057 N N . VAL B 1 149 ? -15.99552 -36.46033 10.83171 1.000 5.00882 146 VAL B N 1
ATOM 7058 C CA . VAL B 1 149 ? -16.46623 -37.00393 9.56128 1.000 5.04137 146 VAL B CA 1
ATOM 7059 C C . VAL B 1 149 ? -15.41941 -36.85024 8.46462 1.000 4.91910 146 VAL B C 1
ATOM 7060 O O . VAL B 1 149 ? -14.64481 -35.88568 8.44065 1.000 5.52156 146 VAL B O 1
ATOM 7073 N N . ASN B 1 150 ? -15.46442 -37.78762 7.52624 1.000 5.07915 147 ASN B N 1
ATOM 7074 C CA . ASN B 1 150 ? -14.68279 -37.79346 6.29040 1.000 5.61476 147 ASN B CA 1
ATOM 7075 C C . ASN B 1 150 ? -15.69323 -37.91822 5.15818 1.000 5.34414 147 ASN B C 1
ATOM 7076 O O . ASN B 1 150 ? -16.49020 -38.85606 5.15757 1.000 5.50466 147 ASN B O 1
ATOM 7087 N N . TYR B 1 151 ? -15.69664 -36.97383 4.22859 1.000 5.15314 148 TYR B N 1
ATOM 7088 C CA . TYR B 1 151 ? -16.76862 -36.88910 3.24958 1.000 5.18549 148 TYR B CA 1
ATOM 7089 C C . TYR B 1 151 ? -16.24653 -36.20739 1.99058 1.000 5.45531 148 TYR B C 1
ATOM 7090 O O . TYR B 1 151 ? -15.29255 -35.42672 2.03127 1.000 6.26841 148 TYR B O 1
ATOM 7108 N N . LEU B 1 152 ? -16.89585 -36.48960 0.86488 1.000 5.87813 149 LEU B N 1
ATOM 7109 C CA . LEU B 1 152 ? -16.55166 -35.84727 -0.40274 1.000 5.79609 149 LEU B CA 1
ATOM 7110 C C . LEU B 1 152 ? -17.25367 -34.49084 -0.48821 1.000 5.85474 149 LEU B C 1
ATOM 7111 O O . LEU B 1 152 ? -18.48172 -34.42790 -0.54493 1.000 6.12849 149 LEU B O 1
ATOM 7127 N N . ARG B 1 153 ? -16.48841 -33.39870 -0.49716 1.000 6.24229 150 ARG B N 1
ATOM 7128 C CA A ARG B 1 153 ? -17.08896 -32.06998 -0.44545 0.716 7.59988 150 ARG B CA 1
ATOM 7129 C CA B ARG B 1 153 ? -17.08713 -32.06836 -0.43951 0.284 6.86526 150 ARG B CA 1
ATOM 7130 C C . ARG B 1 153 ? -18.05929 -31.82424 -1.58927 1.000 6.83149 150 ARG B C 1
ATOM 7131 O O . ARG B 1 153 ? -19.10808 -31.19906 -1.40038 1.000 7.24433 150 ARG B O 1
ATOM 7172 N N . LYS B 1 154 ? -17.72655 -32.28582 -2.79071 1.000 7.36463 151 LYS B N 1
ATOM 7173 C CA . LYS B 1 154 ? -18.57189 -31.99804 -3.94406 1.000 8.47667 151 LYS B CA 1
ATOM 7174 C C . LYS B 1 154 ? -20.00564 -32.45855 -3.70038 1.000 8.46307 151 LYS B C 1
ATOM 7175 O O . LYS B 1 154 ? -20.95299 -31.82993 -4.18117 1.000 9.30065 151 LYS B O 1
ATOM 7194 N N . GLU B 1 155 ? -20.18338 -33.57839 -2.98885 1.000 7.60402 152 GLU B N 1
ATOM 7195 C CA . GLU B 1 155 ? -21.52434 -34.10689 -2.76707 1.000 8.18040 152 GLU B CA 1
ATOM 7196 C C . GLU B 1 155 ? -22.36686 -33.24435 -1.84186 1.000 8.99323 152 GLU B C 1
ATOM 7197 O O . GLU B 1 155 ? -23.59027 -33.38221 -1.84271 1.000 11.18463 152 GLU B O 1
ATOM 7209 N N . ILE B 1 156 ? -21.77267 -32.33696 -1.07450 1.000 8.07467 153 ILE B N 1
ATOM 7210 C CA . ILE B 1 156 ? -22.54823 -31.34739 -0.33247 1.000 8.86957 153 ILE B CA 1
ATOM 7211 C C . ILE B 1 156 ? -22.51001 -29.96322 -0.98786 1.000 9.00084 153 ILE B C 1
ATOM 7212 O O . ILE B 1 156 ? -23.00776 -28.99086 -0.41049 1.000 11.04899 153 ILE B O 1
ATOM 7228 N N . GLY B 1 157 ? -21.97659 -29.86121 -2.20078 1.000 8.84860 154 GLY B N 1
ATOM 7229 C CA . GLY B 1 157 ? -21.96371 -28.60916 -2.92827 1.000 8.79150 154 GLY B CA 1
ATOM 7230 C C . GLY B 1 157 ? -20.69733 -27.79359 -2.84153 1.000 8.08758 154 GLY B C 1
ATOM 7231 O O . GLY B 1 157 ? -20.67319 -26.66988 -3.36072 1.000 8.93074 154 GLY B O 1
ATOM 7235 N N . GLN B 1 158 ? -19.64928 -28.30591 -2.20111 1.000 7.62327 155 GLN B N 1
ATOM 7236 C CA . GLN B 1 158 ? -18.43932 -27.53941 -1.94053 1.000 8.36706 155 GLN B CA 1
ATOM 7237 C C . GLN B 1 158 ? -17.24251 -28.05252 -2.73121 1.000 8.21987 155 GLN B C 1
ATOM 7238 O O . GLN B 1 158 ? -17.20652 -29.19638 -3.18526 1.000 8.46169 155 GLN B O 1
ATOM 7252 N N . GLU B 1 159 ? -16.24741 -27.17202 -2.88588 1.000 10.56935 156 GLU B N 1
ATOM 7253 C CA A GLU B 1 159 ? -15.01086 -27.49633 -3.59520 0.478 12.43229 156 GLU B CA 1
ATOM 7254 C CA B GLU B 1 159 ? -14.99819 -27.47253 -3.58429 0.522 11.80423 156 GLU B CA 1
ATOM 7255 C C . GLU B 1 159 ? -14.03960 -28.14429 -2.61383 1.000 12.26851 156 GLU B C 1
ATOM 7256 O O . GLU B 1 159 ? -13.58952 -27.49739 -1.67415 1.000 14.26421 156 GLU B O 1
ATOM 7279 N N . ARG B 1 160 ? -13.68770 -29.43376 -2.81650 1.000 11.67796 157 ARG B N 1
ATOM 7280 C CA A ARG B 1 160 ? -14.14658 -30.29993 -3.89344 0.512 11.02006 157 ARG B CA 1
ATOM 7281 C CA B ARG B 1 160 ? -14.20072 -30.30022 -3.87021 0.488 10.84252 157 ARG B CA 1
ATOM 7282 C C . ARG B 1 160 ? -13.97852 -31.77368 -3.49116 1.000 9.63087 157 ARG B C 1
ATOM 7283 O O . ARG B 1 160 ? -14.91360 -32.55860 -3.53078 1.000 9.73746 157 ARG B O 1
ATOM 7324 N N . GLY B 1 161 ? -12.74345 -32.15924 -3.14258 1.000 9.59977 158 GLY B N 1
ATOM 7325 C CA . GLY B 1 161 ? -12.42177 -33.54334 -2.85795 1.000 9.18185 158 GLY B CA 1
ATOM 7326 C C . GLY B 1 161 ? -12.72540 -33.98553 -1.43533 1.000 7.72740 158 GLY B C 1
ATOM 7327 O O . GLY B 1 161 ? -13.51121 -33.38004 -0.70664 1.000 7.37812 158 GLY B O 1
ATOM 7331 N N . GLY B 1 162 ? -12.08785 -35.08588 -1.04366 1.000 7.32348 159 GLY B N 1
ATOM 7332 C CA . GLY B 1 162 ? -12.31934 -35.63273 0.27547 1.000 6.40686 159 GLY B CA 1
ATOM 7333 C C . GLY B 1 162 ? -11.81270 -34.70048 1.35628 1.000 5.89858 159 GLY B C 1
ATOM 7334 O O . GLY B 1 162 ? -10.70392 -34.16945 1.27571 1.000 6.88957 159 GLY B O 1
ATOM 7338 N N . HIS B 1 163 ? -12.62044 -34.53864 2.39806 1.000 5.97259 160 HIS B N 1
ATOM 7339 C CA . HIS B 1 163 ? -12.32481 -33.61902 3.48255 1.000 5.26936 160 HIS B CA 1
ATOM 7340 C C . HIS B 1 163 ? -12.58838 -34.32104 4.80852 1.000 5.16406 160 HIS B C 1
ATOM 7341 O O . HIS B 1 163 ? -13.27468 -35.35131 4.87660 1.000 5.40816 160 HIS B O 1
ATOM 7355 N N . ILE B 1 164 ? -12.04402 -33.73907 5.86971 1.000 4.85502 161 ILE B N 1
ATOM 7356 C CA . ILE B 1 164 ? -12.19755 -34.23346 7.23313 1.000 4.92698 161 ILE B CA 1
ATOM 7357 C C . ILE B 1 164 ? -12.44643 -33.01803 8.11085 1.000 5.03561 161 ILE B C 1
ATOM 7358 O O . ILE B 1 164 ? -11.73516 -32.01468 7.98141 1.000 5.53796 161 ILE B O 1
ATOM 7374 N N . SER B 1 165 ? -13.45559 -33.08952 8.98565 1.000 5.02363 162 SER B N 1
ATOM 7375 C CA . SER B 1 165 ? -13.64993 -32.05990 10.00376 1.000 4.90373 162 SER B CA 1
ATOM 7376 C C . SER B 1 165 ? -14.53826 -32.61128 11.11028 1.000 4.79966 162 SER B C 1
ATOM 7377 O O . SER B 1 165 ? -15.31642 -33.54725 10.88416 1.000 5.22062 162 SER B O 1
ATOM 7385 N N . PRO B 1 166 ? -14.47642 -32.02569 12.30779 1.000 5.18986 163 PRO B N 1
ATOM 7386 C CA . PRO B 1 166 ? -15.36267 -32.46653 13.39584 1.000 5.28948 163 PRO B CA 1
ATOM 7387 C C . PRO B 1 166 ? -16.80158 -32.02390 13.18147 1.000 5.47434 163 PRO B C 1
ATOM 7388 O O . PRO B 1 166 ? -17.06648 -30.99747 12.55087 1.000 6.01669 163 PRO B O 1
ATOM 7399 N N . LEU B 1 167 ? -17.73073 -32.76268 13.80818 1.000 5.69708 164 LEU B N 1
ATOM 7400 C CA . LEU B 1 167 ? -19.12037 -32.32691 13.95367 1.000 5.86329 164 LEU B CA 1
ATOM 7401 C C . LEU B 1 167 ? -19.33897 -31.74538 15.34033 1.000 6.33356 164 LEU B C 1
ATOM 7402 O O . LEU B 1 167 ? -18.82285 -32.26890 16.32222 1.000 6.65437 164 LEU B O 1
ATOM 7418 N N . ALA B 1 168 ? -20.13933 -30.67782 15.42393 1.000 5.96768 165 ALA B N 1
ATOM 7419 C CA . ALA B 1 168 ? -20.35295 -29.98210 16.68836 1.000 6.48036 165 ALA B CA 1
ATOM 7420 C C . ALA B 1 168 ? -21.77846 -29.98877 17.20636 1.000 6.96281 165 ALA B C 1
ATOM 7421 O O . ALA B 1 168 ? -21.96621 -29.79977 18.41068 1.000 8.38084 165 ALA B O 1
ATOM 7428 N N . ALA B 1 169 ? -22.77575 -30.16108 16.34367 1.000 7.40252 166 ALA B N 1
ATOM 7429 C CA . ALA B 1 169 ? -24.15304 -30.06261 16.78841 1.000 8.05690 166 ALA B CA 1
ATOM 7430 C C . ALA B 1 169 ? -25.06609 -30.67820 15.74326 1.000 8.93569 166 ALA B C 1
ATOM 7431 O O . ALA B 1 169 ? -24.69598 -30.86067 14.58408 1.000 7.98942 166 ALA B O 1
ATOM 7438 N N . TYR B 1 170 ? -26.29719 -30.94119 16.16772 1.000 9.69001 167 TYR B N 1
ATOM 7439 C CA . TYR B 1 170 ? -27.35507 -31.46340 15.30882 1.000 10.30091 167 TYR B CA 1
ATOM 7440 C C . TYR B 1 170 ? -28.62104 -30.67798 15.61368 1.000 11.05911 167 TYR B C 1
ATOM 7441 O O . TYR B 1 170 ? -29.00317 -30.53801 16.78487 1.000 11.98102 167 TYR B O 1
ATOM 7459 N N . ASN B 1 171 ? -29.25398 -30.14837 14.57339 1.000 11.33373 168 ASN B N 1
ATOM 7460 C CA . ASN B 1 171 ? -30.48628 -29.38173 14.70892 1.000 11.51329 168 ASN B CA 1
ATOM 7461 C C . ASN B 1 171 ? -31.66390 -30.25768 14.29151 1.000 11.89400 168 ASN B C 1
ATOM 7462 O O . ASN B 1 171 ? -31.79623 -30.65244 13.11934 1.000 11.92433 168 ASN B O 1
ATOM 7473 N N . GLU B 1 172 ? -32.52650 -30.54174 15.25931 1.000 12.93548 169 GLU B N 1
ATOM 7474 C CA . GLU B 1 172 ? -33.61008 -31.50285 15.06627 1.000 13.68404 169 GLU B CA 1
ATOM 7475 C C . GLU B 1 172 ? -34.66029 -31.01753 14.07267 1.000 13.42264 169 GLU B C 1
ATOM 7476 O O . GLU B 1 172 ? -35.12753 -31.79956 13.23471 1.000 13.79471 169 GLU B O 1
ATOM 7488 N N . GLN B 1 173 ? -35.04318 -29.73821 14.12982 1.000 14.73128 170 GLN B N 1
ATOM 7489 C CA . GLN B 1 173 ? -36.13250 -29.29065 13.26546 1.000 16.32974 170 GLN B CA 1
ATOM 7490 C C . GLN B 1 173 ? -35.75090 -29.36332 11.79165 1.000 15.54423 170 GLN B C 1
ATOM 7491 O O . GLN B 1 173 ? -36.59943 -29.66433 10.93980 1.000 18.42629 170 GLN B O 1
ATOM 7505 N N . THR B 1 174 ? -34.48344 -29.08726 11.46469 1.000 14.18409 171 THR B N 1
ATOM 7506 C CA . THR B 1 174 ? -34.05634 -29.06284 10.07436 1.000 12.44339 171 THR B CA 1
ATOM 7507 C C . THR B 1 174 ? -33.30602 -30.32403 9.65958 1.000 12.00343 171 THR B C 1
ATOM 7508 O O . THR B 1 174 ? -32.98449 -30.46185 8.48005 1.000 11.54987 171 THR B O 1
ATOM 7519 N N . ASP B 1 175 ? -33.03928 -31.24278 10.58834 1.000 10.74179 172 ASP B N 1
ATOM 7520 C CA . ASP B 1 175 ? -32.26683 -32.46243 10.30429 1.000 9.68462 172 ASP B CA 1
ATOM 7521 C C . ASP B 1 175 ? -30.92068 -32.13350 9.65959 1.000 9.13981 172 ASP B C 1
ATOM 7522 O O . ASP B 1 175 ? -30.56990 -32.67343 8.60556 1.000 9.24222 172 ASP B O 1
ATOM 7531 N N . ARG B 1 176 ? -30.16181 -31.24152 10.32823 1.000 9.25469 173 ARG B N 1
ATOM 7532 C CA . ARG B 1 176 ? -28.86680 -30.77643 9.85049 1.000 9.15316 173 ARG B CA 1
ATOM 7533 C C . ARG B 1 176 ? -27.79628 -30.92384 10.92118 1.000 8.50698 173 ARG B C 1
ATOM 7534 O O . ARG B 1 176 ? -28.04670 -30.70264 12.10993 1.000 9.43564 173 ARG B O 1
ATOM 7555 N N . PHE B 1 177 ? -26.59491 -31.29259 10.48321 1.000 7.52793 174 PHE B N 1
ATOM 7556 C CA . PHE B 1 177 ? -25.41827 -31.38033 11.33824 1.000 7.32393 174 PHE B CA 1
ATOM 7557 C C . PHE B 1 177 ? -24.49686 -30.19680 11.06661 1.000 7.56694 174 PHE B C 1
ATOM 7558 O O . PHE B 1 177 ? -24.34230 -29.77548 9.91548 1.000 7.72063 174 PHE B O 1
ATOM 7575 N N . LEU B 1 178 ? -23.84778 -29.69350 12.12331 1.000 6.99020 175 LEU B N 1
ATOM 7576 C CA . LEU B 1 178 ? -22.89393 -28.58830 12.01721 1.000 6.42834 175 LEU B CA 1
ATOM 7577 C C . LEU B 1 178 ? -21.47466 -29.13880 11.87244 1.000 6.60026 175 LEU B C 1
ATOM 7578 O O . LEU B 1 178 ? -20.94957 -29.78625 12.79215 1.000 6.55077 175 LEU B O 1
ATOM 7594 N N . ILE B 1 179 ? -20.85001 -28.85744 10.72800 1.000 6.11435 176 ILE B N 1
ATOM 7595 C CA . ILE B 1 179 ? -19.45688 -29.21589 10.45749 1.000 6.07003 176 ILE B CA 1
ATOM 7596 C C . ILE B 1 179 ? -18.57460 -28.03328 10.83652 1.000 5.85643 176 ILE B C 1
ATOM 7597 O O . ILE B 1 179 ? -18.71162 -26.93854 10.28605 1.000 6.02833 176 ILE B O 1
ATOM 7613 N N . MET B 1 180 ? -17.62958 -28.27101 11.74996 1.000 5.67392 177 MET B N 1
ATOM 7614 C CA . MET B 1 180 ? -16.63657 -27.26388 12.13132 1.000 5.72971 177 MET B CA 1
ATOM 7615 C C . MET B 1 180 ? -15.47070 -27.33303 11.15046 1.000 5.54965 177 MET B C 1
ATOM 7616 O O . MET B 1 180 ? -14.43758 -27.96817 11.39493 1.000 5.58483 177 MET B O 1
ATOM 7630 N N . ASP B 1 181 ? -15.66892 -26.70515 9.98968 1.000 5.70217 178 ASP B N 1
ATOM 7631 C CA . ASP B 1 181 ? -14.76037 -26.85844 8.85661 1.000 5.61499 178 ASP B CA 1
ATOM 7632 C C . ASP B 1 181 ? -13.42619 -26.17248 9.12991 1.000 4.82422 178 ASP B C 1
ATOM 7633 O O . ASP B 1 181 ? -13.34647 -24.94943 9.25225 1.000 5.57475 178 ASP B O 1
ATOM 7642 N N . VAL B 1 182 ? -12.36445 -26.96853 9.22503 1.000 4.90537 179 VAL B N 1
ATOM 7643 C CA . VAL B 1 182 ? -11.02866 -26.45009 9.49690 1.000 5.35286 179 VAL B CA 1
ATOM 7644 C C . VAL B 1 182 ? -10.41202 -25.68798 8.33017 1.000 5.27702 179 VAL B C 1
ATOM 7645 O O . VAL B 1 182 ? -9.33824 -25.08056 8.51805 1.000 5.99148 179 VAL B O 1
ATOM 7658 N N . SER B 1 183 ? -11.02015 -25.69760 7.14025 1.000 5.66776 180 SER B N 1
ATOM 7659 C CA . SER B 1 183 ? -10.54748 -24.84271 6.04755 1.000 5.90638 180 SER B CA 1
ATOM 7660 C C . SER B 1 183 ? -11.10115 -23.42203 6.21483 1.000 5.90608 180 SER B C 1
ATOM 7661 O O . SER B 1 183 ? -11.84920 -22.91853 5.37827 1.000 6.24267 180 SER B O 1
ATOM 7669 N N . ARG B 1 184 ? -10.71929 -22.76466 7.31934 1.000 5.67759 181 ARG B N 1
ATOM 7670 C CA . ARG B 1 184 ? -11.42718 -21.55657 7.74906 1.000 5.91986 181 ARG B CA 1
ATOM 7671 C C . ARG B 1 184 ? -11.21013 -20.39408 6.78138 1.000 7.00519 181 ARG B C 1
ATOM 7672 O O . ARG B 1 184 ? -12.01820 -19.45198 6.75002 1.000 8.62170 181 ARG B O 1
ATOM 7693 N N . TYR B 1 185 ? -10.11607 -20.43123 6.00787 1.000 6.82336 182 TYR B N 1
ATOM 7694 C CA . TYR B 1 185 ? -9.82728 -19.42944 4.97482 1.000 7.93192 182 TYR B CA 1
ATOM 7695 C C . TYR B 1 185 ? -10.75742 -19.52711 3.76635 1.000 8.53488 182 TYR B C 1
ATOM 7696 O O . TYR B 1 185 ? -10.83350 -18.57065 2.98951 1.000 9.87648 182 TYR B O 1
ATOM 7714 N N . LYS B 1 186 ? -11.44590 -20.66649 3.60384 1.000 8.85037 183 LYS B N 1
ATOM 7715 C CA A LYS B 1 186 ? -12.24040 -20.96327 2.41869 0.448 9.58169 183 LYS B CA 1
ATOM 7716 C CA B LYS B 1 186 ? -12.23686 -20.99507 2.42267 0.552 9.65194 183 LYS B CA 1
ATOM 7717 C C . LYS B 1 186 ? -13.73406 -21.00672 2.70101 1.000 7.97143 183 LYS B C 1
ATOM 7718 O O . LYS B 1 186 ? -14.52739 -20.47366 1.90311 1.000 10.24724 183 LYS B O 1
ATOM 7755 N N . TYR B 1 187 ? -14.15137 -21.63255 3.80108 1.000 7.89479 184 TYR B N 1
ATOM 7756 C CA A TYR B 1 187 ? -15.55614 -21.79968 4.13169 0.652 7.52820 184 TYR B CA 1
ATOM 7757 C CA B TYR B 1 187 ? -15.55522 -21.79078 4.12997 0.348 7.23053 184 TYR B CA 1
ATOM 7758 C C . TYR B 1 187 ? -15.76540 -21.59057 5.62603 1.000 7.23180 184 TYR B C 1
ATOM 7759 O O . TYR B 1 187 ? -14.88604 -21.92079 6.42435 1.000 7.69409 184 TYR B O 1
ATOM 7794 N N . PRO B 1 188 ? -16.93925 -21.09796 6.01881 1.000 7.15836 185 PRO B N 1
ATOM 7795 C CA . PRO B 1 188 ? -17.34624 -21.09024 7.42769 1.000 7.38894 185 PRO B CA 1
ATOM 7796 C C . PRO B 1 188 ? -17.80251 -22.47948 7.83581 1.000 6.19320 185 PRO B C 1
ATOM 7797 O O . PRO B 1 188 ? -18.01618 -23.36298 6.98384 1.000 7.32601 185 PRO B O 1
ATOM 7808 N N . PRO B 1 189 ? -18.05421 -22.69808 9.12373 1.000 6.56547 186 PRO B N 1
ATOM 7809 C CA . PRO B 1 189 ? -18.80495 -23.90156 9.51833 1.000 6.11004 186 PRO B CA 1
ATOM 7810 C C . PRO B 1 189 ? -20.15417 -23.89571 8.82918 1.000 6.66671 186 PRO B C 1
ATOM 7811 O O . PRO B 1 189 ? -20.72081 -22.83168 8.56569 1.000 7.43914 186 PRO B O 1
ATOM 7822 N N . VAL B 1 190 ? -20.66554 -25.08175 8.50260 1.000 6.62938 187 VAL B N 1
ATOM 7823 C CA . VAL B 1 190 ? -21.92141 -25.18791 7.77191 1.000 7.60224 187 VAL B CA 1
ATOM 7824 C C . VAL B 1 190 ? -22.84108 -26.19747 8.43133 1.000 7.77786 187 VAL B C 1
ATOM 7825 O O . VAL B 1 190 ? -22.40210 -27.21999 8.96923 1.000 7.63779 187 VAL B O 1
ATOM 7838 N N . TRP B 1 191 ? -24.13973 -25.93641 8.30401 1.000 7.83593 188 TRP B N 1
ATOM 7839 C CA . TRP B 1 191 ? -25.19220 -26.87360 8.67631 1.000 8.49972 188 TRP B CA 1
ATOM 7840 C C . TRP B 1 191 ? -25.64905 -27.61955 7.42360 1.000 7.84905 188 TRP B C 1
ATOM 7841 O O . TRP B 1 191 ? -26.19756 -27.01144 6.49474 1.000 9.05010 188 TRP B O 1
ATOM 7862 N N . VAL B 1 192 ? -25.39993 -28.92775 7.40099 1.000 7.51287 189 VAL B N 1
ATOM 7863 C CA A VAL B 1 192 ? -25.63483 -29.77763 6.23780 0.804 7.96384 189 VAL B CA 1
ATOM 7864 C CA B VAL B 1 192 ? -25.63195 -29.78290 6.24150 0.196 7.60297 189 VAL B CA 1
ATOM 7865 C C . VAL B 1 192 ? -26.75290 -30.76541 6.54525 1.000 8.35416 189 VAL B C 1
ATOM 7866 O O . VAL B 1 192 ? -26.78990 -31.37121 7.62361 1.000 8.33498 189 VAL B O 1
ATOM 7891 N N . LYS B 1 193 ? -27.66633 -30.93247 5.58738 1.000 8.30162 190 LYS B N 1
ATOM 7892 C CA A LYS B 1 193 ? -28.70901 -31.93717 5.72373 0.330 8.60905 190 LYS B CA 1
ATOM 7893 C CA B LYS B 1 193 ? -28.71113 -31.93352 5.73802 0.316 8.85024 190 LYS B CA 1
ATOM 7894 C CA C LYS B 1 193 ? -28.70837 -31.93969 5.71624 0.354 8.51378 190 LYS B CA 1
ATOM 7895 C C . LYS B 1 193 ? -28.09465 -33.32282 5.88115 1.000 8.20544 190 LYS B C 1
ATOM 7896 O O . LYS B 1 193 ? -27.15359 -33.68893 5.17637 1.000 7.87467 190 LYS B O 1
ATOM 7951 N N . THR B 1 194 ? -28.66709 -34.11361 6.78547 1.000 7.58067 191 THR B N 1
ATOM 7952 C CA . THR B 1 194 ? -28.19249 -35.47752 6.98688 1.000 7.97354 191 THR B CA 1
ATOM 7953 C C . THR B 1 194 ? -28.11368 -36.25504 5.68894 1.000 7.76894 191 THR B C 1
ATOM 7954 O O . THR B 1 194 ? -27.14120 -36.98784 5.46477 1.000 7.64901 191 THR B O 1
ATOM 7965 N N . THR B 1 195 ? -29.12237 -36.13872 4.82000 1.000 7.53365 192 THR B N 1
ATOM 7966 C CA . THR B 1 195 ? -29.07239 -36.91494 3.58788 1.000 8.02611 192 THR B CA 1
ATOM 7967 C C . THR B 1 195 ? -27.89280 -36.50990 2.71326 1.000 7.84352 192 THR B C 1
ATOM 7968 O O . THR B 1 195 ? -27.33616 -37.35799 2.00977 1.000 7.85998 192 THR B O 1
ATOM 7979 N N . ASP B 1 196 ? -27.53979 -35.22011 2.69335 1.000 7.56378 193 ASP B N 1
ATOM 7980 C CA . ASP B 1 196 ? -26.38312 -34.78134 1.90702 1.000 7.68826 193 ASP B CA 1
ATOM 7981 C C . ASP B 1 196 ? -25.08351 -35.29660 2.52544 1.000 6.96724 193 ASP B C 1
ATOM 7982 O O . ASP B 1 196 ? -24.18630 -35.76136 1.81330 1.000 7.31431 193 ASP B O 1
ATOM 7991 N N . LEU B 1 197 ? -24.94590 -35.19040 3.85363 1.000 7.11015 194 LEU B N 1
ATOM 7992 C CA . LEU B 1 197 ? -23.74534 -35.68583 4.51219 1.000 7.10134 194 LEU B CA 1
ATOM 7993 C C . LEU B 1 197 ? -23.61453 -37.19692 4.35391 1.000 7.26595 194 LEU B C 1
ATOM 7994 O O . LEU B 1 197 ? -22.51210 -37.71390 4.12534 1.000 7.19988 194 LEU B O 1
ATOM 8010 N N . TRP B 1 198 ? -24.73261 -37.92058 4.47049 1.000 7.54009 195 TRP B N 1
ATOM 8011 C CA . TRP B 1 198 ? -24.72994 -39.36453 4.25543 1.000 7.85478 195 TRP B CA 1
ATOM 8012 C C . TRP B 1 198 ? -24.23242 -39.69710 2.84925 1.000 7.48191 195 TRP B C 1
ATOM 8013 O O . TRP B 1 198 ? -23.35838 -40.55621 2.67529 1.000 8.20408 195 TRP B O 1
ATOM 8034 N N . LYS B 1 199 ? -24.79980 -39.05373 1.81810 1.000 7.72947 196 LYS B N 1
ATOM 8035 C CA A LYS B 1 199 ? -24.33236 -39.30121 0.45896 0.329 8.58682 196 LYS B CA 1
ATOM 8036 C CA B LYS B 1 199 ? -24.32856 -39.32156 0.45692 0.671 7.92315 196 LYS B CA 1
ATOM 8037 C C . LYS B 1 199 ? -22.84154 -39.03092 0.34032 1.000 7.39317 196 LYS B C 1
ATOM 8038 O O . LYS B 1 199 ? -22.10939 -39.78973 -0.30304 1.000 7.81867 196 LYS B O 1
ATOM 8075 N N . ALA B 1 200 ? -22.38080 -37.94266 0.94828 1.000 6.89453 197 ALA B N 1
ATOM 8076 C CA . ALA B 1 200 ? -20.98523 -37.54361 0.82358 1.000 6.34129 197 ALA B CA 1
ATOM 8077 C C . ALA B 1 200 ? -20.03822 -38.51397 1.51522 1.000 6.10463 197 ALA B C 1
ATOM 8078 O O . ALA B 1 200 ? -18.88791 -38.65578 1.08440 1.000 6.19648 197 ALA B O 1
ATOM 8085 N N . MET B 1 201 ? -20.47172 -39.15198 2.60688 1.000 6.62922 198 MET B N 1
ATOM 8086 C CA . MET B 1 201 ? -19.67306 -40.18706 3.25580 1.000 6.68060 198 MET B CA 1
ATOM 8087 C C . MET B 1 201 ? -19.73903 -41.50216 2.49686 1.000 7.16149 198 MET B C 1
ATOM 8088 O O . MET B 1 201 ? -18.76917 -42.27150 2.49942 1.000 7.14532 198 MET B O 1
ATOM 8102 N N . ASN B 1 202 ? -20.86322 -41.77353 1.84563 1.000 7.30149 199 ASN B N 1
ATOM 8103 C CA A ASN B 1 202 ? -21.05088 -43.01010 1.10074 0.591 8.23686 199 ASN B CA 1
ATOM 8104 C CA B ASN B 1 202 ? -21.06767 -43.00096 1.08689 0.409 8.23113 199 ASN B CA 1
ATOM 8105 C C . ASN B 1 202 ? -20.52632 -42.87439 -0.32179 1.000 7.94290 199 ASN B C 1
ATOM 8106 O O . ASN B 1 202 ? -21.21239 -43.14574 -1.30489 1.000 9.25707 199 ASN B O 1
ATOM 8127 N N . THR B 1 203 ? -19.28635 -42.44772 -0.40057 1.000 7.52218 200 THR B N 1
ATOM 8128 C CA . THR B 1 203 ? -18.51452 -42.33665 -1.61792 1.000 7.35689 200 THR B CA 1
ATOM 8129 C C . THR B 1 203 ? -17.23263 -43.12843 -1.42000 1.000 7.50508 200 THR B C 1
ATOM 8130 O O . THR B 1 203 ? -16.72559 -43.24709 -0.30105 1.000 7.09346 200 THR B O 1
ATOM 8141 N N . VAL B 1 204 ? -16.72032 -43.67668 -2.51273 1.000 7.24044 201 VAL B N 1
ATOM 8142 C CA . VAL B 1 204 ? -15.50904 -44.48719 -2.46779 1.000 7.23091 201 VAL B CA 1
ATOM 8143 C C . VAL B 1 204 ? -14.27651 -43.59216 -2.60361 1.000 7.28097 201 VAL B C 1
ATOM 8144 O O . VAL B 1 204 ? -14.10586 -42.87855 -3.59176 1.000 8.41008 201 VAL B O 1
ATOM 8157 N N . ASP B 1 205 ? -13.41386 -43.61465 -1.60037 1.000 6.56936 202 ASP B N 1
ATOM 8158 C CA . ASP B 1 205 ? -12.11740 -42.94844 -1.67742 1.000 7.06760 202 ASP B CA 1
ATOM 8159 C C . ASP B 1 205 ? -11.21515 -43.81523 -2.53594 1.000 6.67654 202 ASP B C 1
ATOM 8160 O O . ASP B 1 205 ? -10.95746 -44.96994 -2.20235 1.000 7.08659 202 ASP B O 1
ATOM 8169 N N . SER B 1 206 ? -10.75860 -43.27129 -3.65739 1.000 6.89598 203 SER B N 1
ATOM 8170 C CA A SER B 1 206 ? -9.95364 -44.08616 -4.55973 0.459 7.73039 203 SER B CA 1
ATOM 8171 C CA B SER B 1 206 ? -9.92322 -44.03944 -4.57451 0.541 7.85601 203 SER B CA 1
ATOM 8172 C C . SER B 1 206 ? -8.66728 -44.59209 -3.91664 1.000 7.70251 203 SER B C 1
ATOM 8173 O O . SER B 1 206 ? -8.14792 -45.62848 -4.35379 1.000 8.52928 203 SER B O 1
ATOM 8188 N N . VAL B 1 207 ? -8.13632 -43.90683 -2.89612 1.000 7.74472 204 VAL B N 1
ATOM 8189 C CA . VAL B 1 207 ? -6.91506 -44.37452 -2.24762 1.000 7.81724 204 VAL B CA 1
ATOM 8190 C C . VAL B 1 207 ? -7.15785 -45.69972 -1.55288 1.000 7.99819 204 VAL B C 1
ATOM 8191 O O . VAL B 1 207 ? -6.30659 -46.60098 -1.58218 1.000 9.25221 204 VAL B O 1
ATOM 8204 N N . SER B 1 208 ? -8.29351 -45.83214 -0.87013 1.000 7.32678 205 SER B N 1
ATOM 8205 C CA . SER B 1 208 ? -8.55131 -47.00716 -0.06047 1.000 8.27633 205 SER B CA 1
ATOM 8206 C C . SER B 1 208 ? -9.45341 -48.03082 -0.74819 1.000 8.18403 205 SER B C 1
ATOM 8207 O O . SER B 1 208 ? -9.45041 -49.19464 -0.35088 1.000 8.87658 205 SER B O 1
ATOM 8215 N N . GLN B 1 209 ? -10.17718 -47.61364 -1.79512 1.000 8.21064 206 GLN B N 1
ATOM 8216 C CA A GLN B 1 209 ? -11.27780 -48.39285 -2.37651 0.705 9.03325 206 GLN B CA 1
ATOM 8217 C CA B GLN B 1 209 ? -11.25956 -48.41364 -2.36600 0.295 8.93332 206 GLN B CA 1
ATOM 8218 C C . GLN B 1 209 ? -12.26591 -48.83094 -1.29848 1.000 9.75131 206 GLN B C 1
ATOM 8219 O O . GLN B 1 209 ? -12.90391 -49.88266 -1.40142 1.000 11.77660 206 GLN B O 1
ATOM 8246 N N . LYS B 1 210 ? -12.41269 -48.00120 -0.26600 1.000 8.51086 207 LYS B N 1
ATOM 8247 C CA . LYS B 1 210 ? -13.43568 -48.14951 0.75710 1.000 8.03578 207 LYS B CA 1
ATOM 8248 C C . LYS B 1 210 ? -14.23558 -46.85548 0.79817 1.000 7.18923 207 LYS B C 1
ATOM 8249 O O . LYS B 1 210 ? -13.76654 -45.80124 0.33816 1.000 7.46760 207 LYS B O 1
ATOM 8268 N N . THR B 1 211 ? -15.43700 -46.92842 1.37449 1.000 7.04049 208 THR B N 1
ATOM 8269 C CA . THR B 1 211 ? -16.19940 -45.70729 1.56646 1.000 6.85295 208 THR B CA 1
ATOM 8270 C C . THR B 1 211 ? -15.53350 -44.81083 2.61404 1.000 6.37990 208 THR B C 1
ATOM 8271 O O . THR B 1 211 ? -14.68947 -45.22707 3.42012 1.000 6.62525 208 THR B O 1
ATOM 8282 N N . ARG B 1 212 ? -15.93720 -43.54970 2.58441 1.000 5.81731 209 ARG B N 1
ATOM 8283 C CA . ARG B 1 212 ? -15.67745 -42.59537 3.65439 1.000 6.03406 209 ARG B CA 1
ATOM 8284 C C . ARG B 1 212 ? -16.62851 -42.88974 4.81973 1.000 6.11589 209 ARG B C 1
ATOM 8285 O O . ARG B 1 212 ? -17.14492 -44.01483 4.90983 1.000 6.30592 209 ARG B O 1
ATOM 8306 N N . GLY B 1 213 ? -16.79264 -41.97415 5.77606 1.000 5.36134 210 GLY B N 1
ATOM 8307 C CA . GLY B 1 213 ? -17.49349 -42.33839 6.99369 1.000 5.62219 210 GLY B CA 1
ATOM 8308 C C . GLY B 1 213 ? -17.14676 -41.41472 8.14159 1.000 5.32387 210 GLY B C 1
ATOM 8309 O O . GLY B 1 213 ? -16.85696 -40.23364 7.94272 1.000 6.38228 210 GLY B O 1
ATOM 8313 N N . PHE B 1 214 ? -17.20169 -41.97257 9.34740 1.000 6.12898 211 PHE B N 1
ATOM 8314 C CA . PHE B 1 214 ? -17.10833 -41.14916 10.53706 1.000 6.92002 211 PHE B CA 1
ATOM 8315 C C . PHE B 1 214 ? -16.42071 -41.94296 11.62680 1.000 7.44868 211 PHE B C 1
ATOM 8316 O O . PHE B 1 214 ? -16.40754 -43.17282 11.61483 1.000 8.19212 211 PHE B O 1
ATOM 8333 N N . VAL B 1 215 ? -15.86913 -41.21359 12.59219 1.000 7.05423 212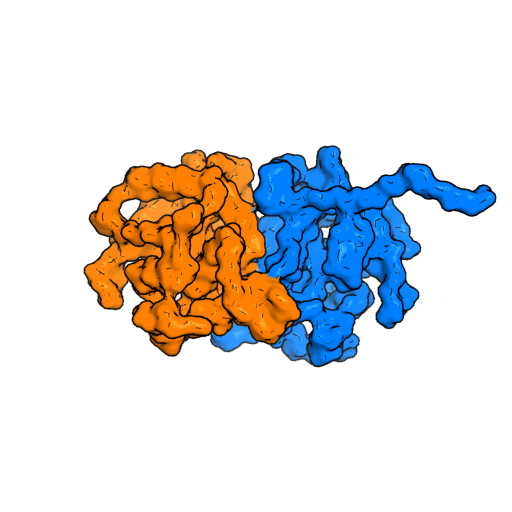 VAL B N 1
ATOM 8334 C CA A VAL B 1 215 ? -15.11477 -41.77266 13.70134 0.678 7.07537 212 VAL B CA 1
ATOM 8335 C CA B VAL B 1 215 ? -15.15724 -41.81700 13.70771 0.322 7.21177 212 VAL B CA 1
ATOM 8336 C C . VAL B 1 215 ? -15.65129 -41.21407 15.01427 1.000 6.98761 212 VAL B C 1
ATOM 8337 O O . VAL B 1 215 ? -15.87735 -40.00026 15.13038 1.000 8.29890 212 VAL B O 1
ATOM 8362 N N . PHE B 1 216 ? -15.82819 -42.08587 16.00290 1.000 7.32609 213 PHE B N 1
ATOM 8363 C CA . PHE B 1 216 ? -16.13697 -41.69855 17.36788 1.000 7.69863 213 PHE B CA 1
ATOM 8364 C C . PHE B 1 216 ? -14.84667 -41.76276 18.16832 1.000 7.16144 213 PHE B C 1
ATOM 8365 O O . PHE B 1 216 ? -14.07371 -42.71985 18.03734 1.000 8.49125 213 PHE B O 1
ATOM 8382 N N . VAL B 1 217 ? -14.63765 -40.77188 19.02625 1.000 6.62467 214 VAL B N 1
ATOM 8383 C CA . VAL B 1 217 ? -13.41990 -40.65866 19.81690 1.000 7.72679 214 VAL B CA 1
ATOM 8384 C C . VAL B 1 217 ? -13.80203 -40.35872 21.26133 1.000 7.93297 214 VAL B C 1
ATOM 8385 O O . VAL B 1 217 ? -14.57348 -39.43170 21.52829 1.000 8.37373 214 VAL B O 1
ATOM 8398 N N . SER B 1 218 ? -13.21067 -41.09304 22.19322 1.000 8.98963 215 SER B N 1
ATOM 8399 C CA . SER B 1 218 ? -13.41793 -40.83799 23.61233 1.000 11.45343 215 SER B CA 1
ATOM 8400 C C . SER B 1 218 ? -12.16627 -41.26850 24.36867 1.000 11.60036 215 SER B C 1
ATOM 8401 O O . SER B 1 218 ? -11.24314 -41.84795 23.80860 1.000 13.25018 215 SER B O 1
ATOM 8409 N N . LYS B 1 219 ? -12.12626 -40.96725 25.65395 1.000 15.35297 216 LYS B N 1
ATOM 8410 C CA . LYS B 1 219 ? -10.99386 -41.43357 26.43969 1.000 20.06158 216 LYS B CA 1
ATOM 8411 C C . LYS B 1 219 ? -11.06976 -42.94414 26.63646 1.000 21.49691 216 LYS B C 1
ATOM 8412 O O . LYS B 1 219 ? -12.15306 -43.53206 26.71887 1.000 21.84555 216 LYS B O 1
ATOM 8431 N N . THR B 1 220 ? -9.89744 -43.58242 26.68433 1.000 22.86761 217 THR B N 1
ATOM 8432 C CA . THR B 1 220 ? -9.85937 -45.00528 27.00272 1.000 26.05151 217 THR B CA 1
ATOM 8433 C C . THR B 1 220 ? -10.14360 -45.23627 28.48235 1.000 32.74232 217 THR B C 1
ATOM 8434 O O . THR B 1 220 ? -10.86239 -46.17510 28.84265 1.000 32.87769 217 THR B O 1
ATOM 8445 N N . GLN B 1 221 ? -9.60546 -44.38462 29.35012 1.000 39.18010 218 GLN B N 1
ATOM 8446 C CA . GLN B 1 221 ? -9.83077 -44.51587 30.78803 1.000 45.48979 218 GLN B CA 1
ATOM 8447 C C . GLN B 1 221 ? -11.30947 -44.33415 31.12045 1.000 45.48035 218 GLN B C 1
ATOM 8448 O O . GLN B 1 221 ? -11.93394 -43.35538 30.70575 1.000 45.49341 218 GLN B O 1
#

InterPro domains:
  IPR007719 Phytochelatin synthase, N-terminal catalytic domain [PF05023] (25-234)
  IPR007719 Phytochelatin synthase, N-terminal catalytic domain [PS51443] (17-242)
  IPR038156 Phytochelatin synthase, N-terminal domain superfamily [G3DSA:3.90.70.30] (32-242)
  IPR038765 Papain-like cysteine peptidase superfamily [SSF54001] (29-238)
  IPR040409 Phytochelatin synthase [PTHR33447] (31-241)

Secondary structure (DSSP, 8-state):
------S------EETTSHHHHHHHHH-SB-TTHHHHHHH----SSTT-HHHHHHHHHHHHTT------TTTTT-----TTTGGGSHHHHHHS-HHHHHHH---HHHHHHHHHTTT-EEEEEEGGGS-HHHHHHHHHHHHT-TTEEEEEEEEGGGGTS--SEEEEEEEEEETTTTEEEE--S-TTT---EEEEHHHHHHHHSSEETTTTEE-EEEEEE--/----PPPPTTSEETTSHHHHHHHHT-SB-TTHHHHHHH----SSTT-HHHHHHHHHHHHHT------SSSTT-----TTTTT-SHHHHHHS-HHHHHHH---HHHHHHHHHTTT-EEEEEEGGGS-HHHHHHHHHHHHHSTTEEEEEEEEGGGGTSS-SEEEEEEEEEETTTTEEEE--S-TTT---EEEEHHHHHHHHSSEETTTTEE-EEEEEE---

Radius of gyration: 21.78 Å; Cα contacts (8 Å, |Δi|>4): 1103; chains: 2; bounding box: 47×59×66 Å

B-factor: mean 15.94, std 11.07, range [4.76, 95.89]